Protein AF-A0AAF0RWW5-F1 (afdb_monomer_lite)

Radius of gyration: 20.8 Å; chains: 1; bounding box: 63×45×54 Å

pLDDT: mean 96.85, std 4.83, range [61.62, 98.94]

Secondary structure (DSSP, 8-state):
-BS-EESS-EE-S-TTSGGGTS-B---EEES-EEEEEEE-TTBSEEEEEEEEEEEEE--SSEEEEEEEETPPPPBGGGTEEEESSEEEEEPPPEEEE-TTS-EEEEEEPEEEEE-S---SS--EEEEEGGGEEEE-TT--HHHHHHHHHTT-EEEEPSSEEEESS-EEE-STT-EEEESS--EEEESSS--SEEE-S-TT-EEEEEEEE--SSPEEEEEEES-TT-----TTS--EEEEEEEEESTTS---EEEEEEE-STT-EEEEEEEEE-SSSSS---TTTS-EEEEEEE-SSS-EEEEEEEE--SS-SEEE-STTEEEEEEEEE--TT---TTTSEETTEEB--SEEE-TT--EEEEEEEEEEE---S-TT-EES-SEE----TEEEEEEEEEEEGGG-SEE--SBTTBS-PPPTT-SS--EEEEEEE-

Sequence (433 aa):
MRRVHIKGNLTMGPSNQDGGQGYSSGGYIADSKVDGTVTSGSQQQWYTRNSTLGSWQGGNWNMTFSGVQGAPANDFSKSYTTLATTPTTREKPYLYIDSSNKYHVFVPSLKQNSSGVTWPNTGGTDLPMRNFYVAHPGDSAATINSALAQGLNLFFTPGTYQLSAALNVTRPDTVVTGIGFPTLVPTAGNAVLTSSDVAGVNVSNLVVDAGSQNSAQLLRLGTSGSHVDHAADPQSIQDVFFRVGSSIQGRATTTLQVNADDTLVDHIWAWRADHGGAATGWTVNTGATGVEVNGNDVLATGLFVEHYQKYEVQWNGNNGKTIFFQNEMPYDVPDNASWQSPTGAGYAAYKVASTVTTHEIWGGGVYCFFNTNKSVHADRAFEVPQTAGVKAHGLVTVSLGDTGTISSVINGVGGAVPTPAGNTAPNRLASYN

Foldseek 3Di:
DEQEEAAAEAEQFDCPPPNRAPDAAYDEYELYEHCEEYEDHNHQEYEYEQAEYVEYHAYHAAYEYAQYHRYDPDDCVRNYFYHNFDAKDWGAWDWDADPVRFIWIWTFFIDGRHHHHCDPPTDTDIGTCVLEDEDEAPDELVNQLVSLVVRHAYEYEADEHEYQEANENEDAQHEHYYPNAHEYEYANLYANYEYAQHFNAEHESYEYEAYPREHQENYEYYDAPDADDHLNGHYEYYHYEYEQDAVHLGHYAEYYEYQYALYEYEDYAQDYDPDHPGDHACPRRAYAEYYEYNYANYEAGRAHFEAHLAANYEAEYEQYEYRDYEYEYHLHDQAQVSAADPVGRHHANEEYDQPYQAYEYTGYEYEYANPNDQAGEAQENEEYHPHPRHKYAKFKYKYAQLRYKYQEHYPNHQGIHDPPPVGMDIGIDGMDD

Structure (mmCIF, N/CA/C/O backbone):
data_AF-A0AAF0RWW5-F1
#
_entry.id   AF-A0AAF0RWW5-F1
#
loop_
_atom_site.group_PDB
_atom_site.id
_atom_site.type_symbol
_atom_site.label_atom_id
_atom_site.label_alt_id
_atom_site.label_comp_id
_atom_site.label_asym_id
_atom_site.label_entity_id
_atom_site.label_seq_id
_atom_site.pdbx_PDB_ins_code
_atom_site.Cartn_x
_atom_site.Cartn_y
_atom_site.Cartn_z
_atom_site.occupancy
_atom_site.B_iso_or_equiv
_atom_site.auth_seq_id
_atom_site.auth_comp_id
_atom_site.auth_asym_id
_atom_site.auth_atom_id
_atom_site.pdbx_PDB_model_num
ATOM 1 N N . MET A 1 1 ? -10.674 3.974 -6.478 1.00 97.12 1 MET A N 1
ATOM 2 C CA . MET A 1 1 ? -12.151 3.891 -6.560 1.00 97.12 1 MET A CA 1
ATOM 3 C C . MET A 1 1 ? -12.608 2.555 -5.994 1.00 97.12 1 MET A C 1
ATOM 5 O O . MET A 1 1 ? -12.016 1.540 -6.338 1.00 97.12 1 MET A O 1
ATOM 9 N N . ARG A 1 2 ? -13.631 2.541 -5.133 1.00 98.50 2 ARG A N 1
ATOM 10 C CA . ARG A 1 2 ? -14.177 1.310 -4.542 1.00 98.50 2 ARG A CA 1
ATOM 11 C C . ARG A 1 2 ? -15.696 1.304 -4.602 1.00 98.50 2 ARG A C 1
ATOM 13 O O . ARG A 1 2 ? -16.294 2.341 -4.331 1.00 98.50 2 ARG A O 1
ATOM 20 N N . ARG A 1 3 ? -16.297 0.142 -4.875 1.00 98.06 3 ARG A N 1
ATOM 21 C CA . ARG A 1 3 ? -17.740 -0.096 -4.703 1.00 98.06 3 ARG A CA 1
ATOM 22 C C . ARG A 1 3 ? -18.647 0.855 -5.490 1.00 98.06 3 ARG A C 1
ATOM 24 O O . ARG A 1 3 ? -19.651 1.345 -4.981 1.00 98.06 3 ARG A O 1
ATOM 31 N N . VAL A 1 4 ? -18.286 1.114 -6.747 1.00 98.38 4 VAL A N 1
ATOM 32 C CA . VAL A 1 4 ? -19.042 1.996 -7.652 1.00 98.38 4 VAL A CA 1
ATOM 33 C C . VAL A 1 4 ? -19.699 1.186 -8.768 1.00 98.38 4 VAL A C 1
ATOM 35 O O . VAL A 1 4 ? -19.073 0.291 -9.337 1.00 98.38 4 VAL A O 1
ATOM 38 N N . HIS A 1 5 ? -20.944 1.532 -9.116 1.00 98.62 5 HIS A N 1
ATOM 39 C CA . HIS A 1 5 ? -21.590 1.097 -10.358 1.00 98.62 5 HIS A CA 1
ATOM 40 C C . HIS A 1 5 ? -21.586 2.234 -11.381 1.00 98.62 5 HIS A C 1
ATOM 42 O O . HIS A 1 5 ? -22.334 3.201 -11.247 1.00 98.62 5 HIS A O 1
ATOM 48 N N . ILE A 1 6 ? -20.770 2.105 -12.423 1.00 98.69 6 ILE A N 1
ATOM 49 C CA . ILE A 1 6 ? -20.759 3.013 -13.568 1.00 98.69 6 ILE A CA 1
ATOM 50 C C . ILE A 1 6 ? -21.628 2.411 -14.672 1.00 98.69 6 ILE A C 1
ATOM 52 O O . ILE A 1 6 ? -21.255 1.428 -15.314 1.00 98.69 6 ILE A O 1
ATOM 56 N N . LYS A 1 7 ? -22.790 3.027 -14.904 1.00 98.50 7 LYS A N 1
ATOM 57 C CA . LYS A 1 7 ? -23.724 2.671 -15.984 1.00 98.50 7 LYS A CA 1
ATOM 58 C C . LYS A 1 7 ? -23.289 3.287 -17.317 1.00 98.50 7 LYS A C 1
ATOM 60 O O . LYS A 1 7 ? -23.968 4.154 -17.861 1.00 98.50 7 LYS A O 1
ATOM 65 N N . GLY A 1 8 ? -22.114 2.894 -17.798 1.00 98.38 8 GLY A N 1
ATOM 66 C CA . GLY A 1 8 ? -21.498 3.437 -19.007 1.00 98.38 8 GLY A CA 1
ATOM 67 C C . GLY A 1 8 ? -20.005 3.134 -19.085 1.00 98.38 8 GLY A C 1
ATOM 68 O O . GLY A 1 8 ? -19.526 2.191 -18.455 1.00 98.38 8 GLY A O 1
ATOM 69 N N . ASN A 1 9 ? -19.281 3.946 -19.855 1.00 98.06 9 ASN A N 1
ATOM 70 C CA . ASN A 1 9 ? -17.825 3.867 -19.980 1.00 98.06 9 ASN A CA 1
ATOM 71 C C . ASN A 1 9 ? -17.123 4.641 -18.853 1.00 98.06 9 ASN A C 1
ATOM 73 O O . ASN A 1 9 ? -17.684 5.588 -18.299 1.00 98.06 9 ASN A O 1
ATOM 77 N N . LEU A 1 10 ? -15.874 4.274 -18.565 1.00 97.06 10 LEU A N 1
ATOM 78 C CA . LEU A 1 10 ? -14.983 4.986 -17.648 1.00 97.06 10 LEU A CA 1
ATOM 79 C C . LEU A 1 10 ? -13.687 5.352 -18.378 1.00 97.06 10 LEU A C 1
ATOM 81 O O . LEU A 1 10 ? -12.942 4.468 -18.787 1.00 97.06 10 LEU A O 1
ATOM 85 N N . THR A 1 11 ? -13.384 6.643 -18.482 1.00 93.75 11 THR A N 1
ATOM 86 C CA . THR A 1 11 ? -12.084 7.129 -18.969 1.00 93.75 11 THR A CA 1
ATOM 87 C C . THR A 1 11 ? -11.238 7.564 -17.784 1.00 93.75 11 THR A C 1
ATOM 89 O O . THR A 1 11 ? -11.704 8.341 -16.954 1.00 93.75 11 THR A O 1
ATOM 92 N N . MET A 1 12 ? -10.002 7.071 -17.706 1.00 92.81 12 MET A N 1
ATOM 93 C CA . MET A 1 12 ? -9.094 7.350 -16.584 1.00 92.81 12 MET A CA 1
ATOM 94 C C . MET A 1 12 ? -7.991 8.360 -16.923 1.00 92.81 12 MET A C 1
ATOM 96 O O . MET A 1 12 ? -7.309 8.835 -16.018 1.00 92.81 12 MET A O 1
ATOM 100 N N . GLY A 1 13 ? -7.811 8.687 -18.206 1.00 86.38 13 GLY A N 1
ATOM 101 C CA . GLY A 1 13 ? -6.906 9.750 -18.645 1.00 86.38 13 GLY A CA 1
ATOM 102 C C . GLY A 1 13 ? -7.436 11.149 -18.289 1.00 86.38 13 GLY A C 1
ATOM 103 O O . GLY A 1 13 ? -8.653 11.333 -18.170 1.00 86.38 13 GLY A O 1
ATOM 104 N N . PRO A 1 14 ? -6.552 12.146 -18.119 1.00 85.44 14 PRO A N 1
ATOM 105 C CA . PRO A 1 14 ? -6.943 13.498 -17.736 1.00 85.44 14 PRO A CA 1
ATOM 106 C C . PRO A 1 14 ? -7.691 14.189 -18.879 1.00 85.44 14 PRO A C 1
ATOM 108 O O . PRO A 1 14 ? -7.148 14.380 -19.959 1.00 85.44 14 PRO A O 1
ATOM 111 N N . SER A 1 15 ? -8.929 14.629 -18.646 1.00 81.25 15 SER A N 1
ATOM 112 C CA . SER A 1 15 ? -9.750 15.278 -19.683 1.00 81.25 15 SER A CA 1
ATOM 113 C C . SER A 1 15 ? -9.327 16.714 -20.019 1.00 81.25 15 SER A C 1
ATOM 115 O O . SER A 1 15 ? -9.845 17.300 -20.964 1.00 81.25 15 SER A O 1
ATOM 117 N N . ASN A 1 16 ? -8.444 17.313 -19.219 1.00 74.88 16 ASN A N 1
ATOM 118 C CA . ASN A 1 16 ? -8.105 18.737 -19.251 1.00 74.88 16 ASN A CA 1
ATOM 119 C C . ASN A 1 16 ? -6.683 19.037 -19.755 1.00 74.88 16 ASN A C 1
ATOM 121 O O . ASN A 1 16 ? -6.292 20.201 -19.766 1.00 74.88 16 ASN A O 1
ATOM 125 N N . GLN A 1 17 ? -5.912 18.022 -20.148 1.00 71.88 17 GLN A N 1
ATOM 126 C CA . GLN A 1 17 ? -4.533 18.173 -20.620 1.00 71.88 17 GLN A CA 1
ATOM 127 C C . GLN A 1 17 ? -4.303 17.334 -21.877 1.00 71.88 17 GLN A C 1
ATOM 129 O O . GLN A 1 17 ? -4.802 16.211 -21.974 1.00 71.88 17 GLN A O 1
ATOM 134 N N . ASP A 1 18 ? -3.580 17.903 -22.845 1.00 76.38 18 ASP A N 1
ATOM 135 C CA . ASP A 1 18 ? -3.152 17.258 -24.096 1.00 76.38 18 ASP A CA 1
ATOM 136 C C . ASP A 1 18 ? -4.255 16.450 -24.803 1.00 76.38 18 ASP A C 1
ATOM 138 O O . ASP A 1 18 ? -4.048 15.327 -25.256 1.00 76.38 18 ASP A O 1
ATOM 142 N N . GLY A 1 19 ? -5.477 16.993 -24.845 1.00 74.38 19 GLY A N 1
ATOM 143 C CA . GLY A 1 19 ? -6.621 16.338 -25.487 1.00 74.38 19 GLY A CA 1
ATOM 144 C C . GLY A 1 19 ? -7.011 14.983 -24.877 1.00 74.38 19 GLY A C 1
ATOM 145 O O . GLY A 1 19 ? -7.546 14.138 -25.591 1.00 74.38 19 GLY A O 1
ATOM 146 N N . GLY A 1 20 ? -6.737 14.750 -23.589 1.00 72.31 20 GLY A N 1
ATOM 147 C CA . GLY A 1 20 ? -6.976 13.457 -22.938 1.00 72.31 20 GLY A CA 1
ATOM 148 C C . GLY A 1 20 ? -5.709 12.668 -22.596 1.00 72.31 20 GLY A C 1
ATOM 149 O O . GLY A 1 20 ? -5.826 11.553 -22.086 1.00 72.31 20 GLY A O 1
ATOM 150 N N . GLN A 1 21 ? -4.526 13.197 -22.933 1.00 79.31 21 GLN A N 1
ATOM 151 C CA . GLN A 1 21 ? -3.259 12.452 -22.951 1.00 79.31 21 GLN A CA 1
ATOM 152 C C . GLN A 1 21 ? -2.163 13.032 -22.045 1.00 79.31 21 GLN A C 1
ATOM 154 O O . GLN A 1 21 ? -1.026 12.569 -22.107 1.00 79.31 21 GLN A O 1
ATOM 159 N N . GLY A 1 22 ? -2.487 14.008 -21.189 1.00 89.00 22 GLY A N 1
ATOM 160 C CA . GLY A 1 22 ? -1.527 14.542 -20.215 1.00 89.00 22 GLY A CA 1
ATOM 161 C C . GLY A 1 22 ? -1.003 13.464 -19.258 1.00 89.00 22 GLY A C 1
ATOM 162 O O . GLY A 1 22 ? -1.606 12.395 -19.125 1.00 89.00 22 GLY A O 1
ATOM 163 N N . TYR A 1 23 ? 0.114 13.721 -18.577 1.00 91.50 23 TYR A N 1
ATOM 164 C CA . TYR A 1 23 ? 0.711 12.738 -17.669 1.00 91.50 23 TYR A CA 1
ATOM 165 C C . TYR A 1 23 ? -0.257 12.320 -16.560 1.00 91.50 23 TYR A C 1
ATOM 167 O O . TYR A 1 23 ? -0.890 13.149 -15.906 1.00 91.50 23 TYR A O 1
ATOM 175 N N . SER A 1 24 ? -0.371 11.010 -16.349 1.00 94.50 24 SER A N 1
ATOM 176 C CA . SER A 1 24 ? -1.196 10.446 -15.289 1.00 94.50 24 SER A CA 1
ATOM 177 C C . SER A 1 24 ? -0.582 9.149 -14.755 1.00 94.50 24 SER A C 1
ATOM 179 O O . SER A 1 24 ? -0.115 8.308 -15.522 1.00 94.50 24 SER A O 1
ATOM 181 N N . SER A 1 25 ? -0.531 9.033 -13.426 1.00 96.56 25 SER A N 1
ATOM 182 C CA . SER A 1 25 ? 0.186 7.979 -12.691 1.00 96.56 25 SER A CA 1
ATOM 183 C C . SER A 1 25 ? -0.717 7.367 -11.613 1.00 96.56 25 SER A C 1
ATOM 185 O O . SER A 1 25 ? -0.440 7.366 -10.420 1.00 96.56 25 SER A O 1
ATOM 187 N N . GLY A 1 26 ? -1.896 6.925 -12.034 1.00 94.31 26 GLY A N 1
ATOM 188 C CA . GLY A 1 26 ? -2.807 6.141 -11.216 1.00 94.31 26 GLY A CA 1
ATOM 189 C C . GLY A 1 26 ? -2.344 4.687 -11.105 1.00 94.31 26 GLY A C 1
ATOM 190 O O . GLY A 1 26 ? -1.239 4.324 -11.473 1.00 94.31 26 GLY A O 1
ATOM 191 N N . GLY A 1 27 ? -3.160 3.789 -10.583 1.00 96.62 27 GLY A N 1
ATOM 192 C CA . GLY A 1 27 ? -4.421 4.036 -9.906 1.00 96.62 27 GLY A CA 1
ATOM 193 C C . GLY A 1 27 ? -5.021 2.718 -9.447 1.00 96.62 27 GLY A C 1
ATOM 194 O O . GLY A 1 27 ? -4.471 1.647 -9.702 1.00 96.62 27 GLY A O 1
ATOM 195 N N . TYR A 1 28 ? -6.145 2.796 -8.745 1.00 98.81 28 TYR A N 1
ATOM 196 C CA . TYR A 1 28 ? -6.711 1.648 -8.052 1.00 98.81 28 TYR A CA 1
ATOM 197 C C . TYR A 1 28 ? -8.226 1.565 -8.252 1.00 98.81 28 TYR A C 1
ATOM 199 O O . TYR A 1 28 ? -8.950 2.538 -7.999 1.00 98.81 28 TYR A O 1
ATOM 207 N N . ILE A 1 29 ? -8.727 0.397 -8.660 1.00 98.88 29 ILE A N 1
ATOM 208 C CA . ILE A 1 29 ? -10.157 0.054 -8.695 1.00 98.88 29 ILE A CA 1
ATOM 209 C C . ILE A 1 29 ? -10.382 -1.256 -7.935 1.00 98.88 29 ILE A C 1
ATOM 211 O O . ILE A 1 29 ? -9.713 -2.251 -8.199 1.00 98.88 29 ILE A O 1
ATOM 215 N N . ALA A 1 30 ? -11.369 -1.280 -7.041 1.00 98.88 30 ALA A N 1
ATOM 216 C CA . ALA A 1 30 ? -11.816 -2.512 -6.398 1.00 98.88 30 ALA A CA 1
ATOM 217 C C . ALA A 1 30 ? -13.331 -2.588 -6.244 1.00 98.88 30 ALA A C 1
ATOM 219 O O . ALA A 1 30 ? -14.009 -1.558 -6.161 1.00 98.88 30 ALA A O 1
ATOM 220 N N . ASP A 1 31 ? -13.857 -3.812 -6.173 1.00 98.75 31 ASP A N 1
ATOM 221 C CA . ASP A 1 31 ? -15.263 -4.094 -5.864 1.00 98.75 31 ASP A CA 1
ATOM 222 C C . ASP A 1 31 ? -16.232 -3.285 -6.737 1.00 98.75 31 ASP A C 1
ATOM 224 O O . ASP A 1 31 ? -17.258 -2.825 -6.260 1.00 98.75 31 ASP A O 1
ATOM 228 N N . SER A 1 32 ? -15.891 -2.997 -7.994 1.00 98.88 32 SER A N 1
ATOM 229 C CA . SER A 1 32 ? -16.642 -2.046 -8.823 1.00 98.88 32 SER A CA 1
ATOM 230 C C . SER A 1 32 ? -17.185 -2.697 -10.084 1.00 98.88 32 SER A C 1
ATOM 232 O O . SER A 1 32 ? -16.613 -3.646 -10.618 1.00 98.88 32 SER A O 1
ATOM 234 N N . LYS A 1 33 ? -18.300 -2.161 -10.579 1.00 98.81 33 LYS A N 1
ATOM 235 C CA . LYS A 1 33 ? -18.901 -2.571 -11.843 1.00 98.81 33 LYS A CA 1
ATOM 236 C C . LYS A 1 33 ? -18.890 -1.409 -12.820 1.00 98.81 33 LYS A C 1
ATOM 238 O O . LYS A 1 33 ? -19.439 -0.352 -12.518 1.00 98.81 33 LYS A O 1
ATOM 243 N N . VAL A 1 34 ? -18.323 -1.625 -13.996 1.00 98.88 34 VAL A N 1
ATOM 244 C CA . VAL A 1 34 ? -18.408 -0.707 -15.133 1.00 98.88 34 VAL A CA 1
ATOM 245 C C . VAL A 1 34 ? -19.116 -1.456 -16.250 1.00 98.88 34 VAL A C 1
ATOM 247 O O . VAL A 1 34 ? -18.594 -2.452 -16.740 1.00 98.88 34 VAL A O 1
ATOM 250 N N . ASP A 1 35 ? -20.323 -1.020 -16.617 1.00 98.75 35 ASP A N 1
ATOM 251 C CA . ASP A 1 35 ? -21.136 -1.722 -17.621 1.00 98.75 35 ASP A CA 1
ATOM 252 C C . ASP A 1 35 ? -20.497 -1.659 -19.023 1.00 98.75 35 ASP A C 1
ATOM 254 O O . ASP A 1 35 ? -20.668 -2.578 -19.821 1.00 98.75 35 ASP A O 1
ATOM 258 N N . GLY A 1 36 ? -19.766 -0.580 -19.319 1.00 98.56 36 GLY A N 1
ATOM 259 C CA . GLY A 1 36 ? -19.082 -0.354 -20.589 1.00 98.56 36 GLY A CA 1
ATOM 260 C C . GLY A 1 36 ? -17.571 -0.593 -20.539 1.00 98.56 36 GLY A C 1
ATOM 261 O O . GLY A 1 36 ? -17.054 -1.396 -19.761 1.00 98.56 36 GLY A O 1
ATOM 262 N N . THR A 1 37 ? -16.854 0.118 -21.406 1.00 98.50 37 THR A N 1
ATOM 263 C CA . THR A 1 37 ? -15.394 0.041 -21.526 1.00 98.50 37 THR A CA 1
ATOM 264 C C . THR A 1 37 ? -14.711 0.923 -20.487 1.00 98.50 37 THR A C 1
ATOM 266 O O . THR A 1 37 ? -15.062 2.095 -20.329 1.00 98.50 37 THR A O 1
ATOM 269 N N . VAL A 1 38 ? -13.696 0.377 -19.818 1.00 98.25 38 VAL A N 1
ATOM 270 C CA . VAL A 1 38 ? -12.698 1.164 -19.088 1.00 98.25 38 VAL A CA 1
ATOM 271 C C . VAL A 1 38 ? -11.535 1.473 -20.026 1.00 98.25 38 VAL A C 1
ATOM 273 O O . VAL A 1 38 ? -10.888 0.556 -20.528 1.00 98.25 38 VAL A O 1
ATOM 276 N N . THR A 1 39 ? -11.255 2.753 -20.251 1.00 96.12 39 THR A N 1
ATOM 277 C CA . THR A 1 39 ? -10.138 3.220 -21.078 1.00 96.12 39 THR A CA 1
ATOM 278 C C . THR A 1 39 ? -9.061 3.830 -20.189 1.00 96.12 39 THR A C 1
ATOM 280 O O . THR A 1 39 ? -9.303 4.830 -19.506 1.00 96.12 39 THR A O 1
ATOM 283 N N . SER A 1 40 ? -7.852 3.259 -20.223 1.00 94.44 40 SER A N 1
ATOM 284 C CA . SER A 1 40 ? -6.728 3.738 -19.408 1.00 94.44 40 SER A CA 1
ATOM 285 C C . SER A 1 40 ? -6.278 5.149 -19.779 1.00 94.44 40 SER A C 1
ATOM 287 O O . SER A 1 40 ? -5.779 5.870 -18.925 1.00 94.44 40 SER A O 1
ATOM 289 N N . GLY A 1 41 ? -6.450 5.560 -21.038 1.00 92.56 41 GLY A N 1
ATOM 290 C CA . GLY A 1 41 ? -5.850 6.797 -21.541 1.00 92.56 41 GLY A CA 1
ATOM 291 C C . GLY A 1 41 ? -4.327 6.760 -21.384 1.00 92.56 41 GLY A C 1
ATOM 292 O O . GLY A 1 41 ? -3.719 5.702 -21.562 1.00 92.56 41 GLY A O 1
ATOM 293 N N . SER A 1 42 ? -3.741 7.890 -20.998 1.00 93.38 42 SER A N 1
ATOM 294 C CA . SER A 1 42 ? -2.301 8.068 -20.769 1.00 93.38 42 SER A CA 1
ATOM 295 C C . SER A 1 42 ? -1.775 7.499 -19.445 1.00 93.38 42 SER A C 1
ATOM 297 O O . SER A 1 42 ? -0.597 7.691 -19.140 1.00 93.38 42 SER A O 1
ATOM 299 N N . GLN A 1 43 ? -2.611 6.810 -18.658 1.00 95.81 43 GLN A N 1
ATOM 300 C CA . GLN A 1 43 ? -2.204 6.249 -17.369 1.00 95.81 43 GLN A CA 1
ATOM 301 C C . GLN A 1 43 ? -0.980 5.341 -17.532 1.00 95.81 43 GLN A C 1
ATOM 303 O O . GLN A 1 43 ? -0.999 4.390 -18.318 1.00 95.81 43 GLN A O 1
ATOM 308 N N . GLN A 1 44 ? 0.083 5.639 -16.785 1.00 97.00 44 GLN A N 1
ATOM 309 C CA . GLN A 1 44 ? 1.336 4.882 -16.798 1.00 97.00 44 GLN A CA 1
ATOM 310 C C . GLN A 1 44 ? 1.121 3.430 -16.343 1.00 97.00 44 GLN A C 1
ATOM 312 O O . GLN A 1 44 ? 1.550 2.479 -17.003 1.00 97.00 44 GLN A O 1
ATOM 317 N N . GLN A 1 45 ? 0.380 3.255 -15.253 1.00 98.38 45 GLN A N 1
ATOM 318 C CA . GLN A 1 45 ? 0.050 1.964 -14.669 1.00 98.38 45 GLN A CA 1
ATOM 319 C C . GLN A 1 45 ? -1.355 1.984 -14.065 1.00 98.38 45 GLN A C 1
ATOM 321 O O . GLN A 1 45 ? -1.975 3.040 -13.937 1.00 98.38 45 GLN A O 1
ATOM 326 N N . TRP A 1 46 ? -1.882 0.809 -13.724 1.00 98.69 46 TRP A N 1
ATOM 327 C CA . TRP A 1 46 ? -3.144 0.692 -12.999 1.00 98.69 46 TRP A CA 1
ATOM 328 C C . TRP A 1 46 ? -3.313 -0.682 -12.354 1.00 98.69 46 TRP A C 1
ATOM 330 O O . TRP A 1 46 ? -2.928 -1.696 -12.940 1.00 98.69 46 TRP A O 1
ATOM 340 N N . TYR A 1 47 ? -3.972 -0.725 -11.196 1.00 98.88 47 TYR A N 1
ATOM 341 C CA . TYR A 1 47 ? -4.430 -1.956 -10.563 1.00 98.88 47 TYR A CA 1
ATOM 342 C C . TYR A 1 47 ? -5.953 -2.012 -10.477 1.00 98.88 47 TYR A C 1
ATOM 344 O O . TYR A 1 47 ? -6.602 -1.095 -9.967 1.00 98.88 47 TYR A O 1
ATOM 352 N N . THR A 1 48 ? -6.535 -3.112 -10.950 1.00 98.94 48 THR A N 1
ATOM 353 C CA . THR A 1 48 ? -7.958 -3.407 -10.763 1.00 98.94 48 THR A CA 1
ATOM 354 C C . THR A 1 48 ? -8.115 -4.774 -10.116 1.00 98.94 48 THR A C 1
ATOM 356 O O . THR A 1 48 ? -7.590 -5.758 -10.632 1.00 98.94 48 THR A O 1
ATOM 359 N N . ARG A 1 49 ? -8.889 -4.867 -9.032 1.00 98.88 49 ARG A N 1
ATOM 360 C CA . ARG A 1 49 ? -9.231 -6.155 -8.417 1.00 98.88 49 ARG A CA 1
ATOM 361 C C . ARG A 1 49 ? -10.724 -6.355 -8.208 1.00 98.88 49 ARG A C 1
ATOM 363 O O . ARG A 1 49 ? -11.461 -5.378 -8.084 1.00 98.88 49 ARG A O 1
ATOM 370 N N . ASN A 1 50 ? -11.173 -7.608 -8.147 1.00 98.81 50 ASN A N 1
ATOM 371 C CA . ASN A 1 50 ? -12.541 -8.000 -7.757 1.00 98.81 50 ASN A CA 1
ATOM 372 C C . ASN A 1 50 ? -13.632 -7.110 -8.360 1.00 98.81 50 ASN A C 1
ATOM 374 O O . ASN A 1 50 ? -14.431 -6.501 -7.656 1.00 98.81 50 ASN A O 1
ATOM 378 N N . SER A 1 51 ? -13.601 -6.941 -9.674 1.00 98.88 51 SER A N 1
ATOM 379 C CA . SER A 1 51 ? -14.462 -5.991 -10.376 1.00 98.88 51 SER A CA 1
ATOM 380 C C . SER A 1 51 ? -15.063 -6.646 -11.610 1.00 98.88 51 SER A C 1
ATOM 382 O O . SER A 1 51 ? -14.566 -7.665 -12.087 1.00 98.88 51 SER A O 1
ATOM 384 N N . THR A 1 52 ? -16.136 -6.063 -12.128 1.00 98.81 52 THR A N 1
ATOM 385 C CA . THR A 1 52 ? -16.768 -6.499 -13.376 1.00 98.81 52 THR A CA 1
ATOM 386 C C . THR A 1 52 ? -16.730 -5.346 -14.362 1.00 98.81 52 THR A C 1
ATOM 388 O O . THR A 1 52 ? -17.349 -4.310 -14.128 1.00 98.81 52 THR A O 1
ATOM 391 N N . LEU A 1 53 ? -15.998 -5.516 -15.455 1.00 98.81 53 LEU A N 1
ATOM 392 C CA . LEU A 1 53 ? -15.858 -4.530 -16.518 1.00 98.81 53 LEU A CA 1
ATOM 393 C C . LEU A 1 53 ? -16.532 -5.071 -17.781 1.00 98.81 53 LEU A C 1
ATOM 395 O O . LEU A 1 53 ? -16.413 -6.259 -18.073 1.00 98.81 53 LEU A O 1
ATOM 399 N N . GLY A 1 54 ? -17.206 -4.219 -18.554 1.00 98.69 54 GLY A N 1
ATOM 400 C CA . GLY A 1 54 ? -17.674 -4.600 -19.887 1.00 98.69 54 GLY A CA 1
ATOM 401 C C . GLY A 1 54 ? -16.497 -4.947 -20.802 1.00 98.69 54 GLY A C 1
ATOM 402 O O . GLY A 1 54 ? -16.500 -5.983 -21.462 1.00 98.69 54 GLY A O 1
ATOM 403 N N . SER A 1 55 ? -15.460 -4.105 -20.802 1.00 98.44 55 SER A N 1
ATOM 404 C CA . SER A 1 55 ? -14.140 -4.418 -21.364 1.00 98.44 55 SER A CA 1
ATOM 405 C C . SER A 1 55 ? -13.065 -3.459 -20.842 1.00 98.44 55 SER A C 1
ATOM 407 O O . SER A 1 55 ? -13.375 -2.450 -20.203 1.00 98.44 55 SER A O 1
ATOM 409 N N . TRP A 1 56 ? -11.802 -3.753 -21.148 1.00 98.31 56 TRP A N 1
ATOM 410 C CA . TRP A 1 56 ? -10.668 -2.864 -20.910 1.00 98.31 56 TRP A CA 1
ATOM 411 C C . TRP A 1 56 ? -10.001 -2.458 -22.226 1.00 98.31 56 TRP A C 1
ATOM 413 O O . TRP A 1 56 ? -9.809 -3.291 -23.112 1.00 98.31 56 TRP A O 1
ATOM 423 N N . GLN A 1 57 ? -9.586 -1.196 -22.327 1.00 96.62 57 GLN A N 1
ATOM 424 C CA . GLN A 1 57 ? -8.847 -0.663 -23.463 1.00 96.62 57 GLN A CA 1
ATOM 425 C C . GLN A 1 57 ? -7.647 0.176 -23.009 1.00 96.62 57 GLN A C 1
ATOM 427 O O . GLN A 1 57 ? -7.764 1.046 -22.146 1.00 96.62 57 GLN A O 1
ATOM 432 N N . GLY A 1 58 ? -6.513 -0.021 -23.685 1.00 94.44 58 GLY A N 1
ATOM 433 C CA . GLY A 1 58 ? -5.290 0.747 -23.467 1.00 94.44 58 GLY A CA 1
ATOM 434 C C . GLY A 1 58 ? -4.357 0.102 -22.446 1.00 94.44 58 GLY A C 1
ATOM 435 O O . GLY A 1 58 ? -4.683 -0.902 -21.812 1.00 94.44 58 GLY A O 1
ATOM 436 N N . GLY A 1 59 ? -3.156 0.645 -22.340 1.00 94.19 59 GLY A N 1
ATOM 437 C CA . GLY A 1 59 ? -2.103 0.131 -21.480 1.00 94.19 59 GLY A CA 1
ATOM 438 C C . GLY A 1 59 ? -0.794 0.818 -21.821 1.00 94.19 59 GLY A C 1
ATOM 439 O O . GLY A 1 59 ? -0.465 0.940 -22.998 1.00 94.19 59 GLY A O 1
ATOM 440 N N . ASN A 1 60 ? -0.074 1.279 -20.801 1.00 94.50 60 ASN A N 1
ATOM 441 C CA . ASN A 1 60 ? 1.241 1.880 -20.977 1.00 94.50 60 ASN A CA 1
ATOM 442 C C . ASN A 1 60 ? 2.317 0.948 -20.408 1.00 94.50 60 ASN A C 1
ATOM 444 O O . ASN A 1 60 ? 2.761 0.033 -21.102 1.00 94.50 60 ASN A O 1
ATOM 448 N N . TRP A 1 61 ? 2.698 1.081 -19.141 1.00 96.19 61 TRP A N 1
ATOM 449 C CA . TRP A 1 61 ? 3.812 0.323 -18.566 1.00 96.19 61 TRP A CA 1
ATOM 450 C C . TRP A 1 61 ? 3.368 -0.919 -17.801 1.00 96.19 61 TRP A C 1
ATOM 452 O O . TRP A 1 61 ? 3.924 -1.990 -18.045 1.00 96.19 61 TRP A O 1
ATOM 462 N N . ASN A 1 62 ? 2.360 -0.805 -16.933 1.00 97.88 62 ASN A N 1
ATOM 463 C CA . ASN A 1 62 ? 1.966 -1.891 -16.030 1.00 97.88 62 ASN A CA 1
ATOM 464 C C . ASN A 1 62 ? 0.463 -1.856 -15.696 1.00 97.88 62 ASN A C 1
ATOM 466 O O . ASN A 1 62 ? 0.026 -1.114 -14.823 1.00 97.88 62 ASN A O 1
ATOM 470 N N . MET A 1 63 ? -0.344 -2.665 -16.376 1.00 98.62 63 MET A N 1
ATOM 471 C CA . MET A 1 63 ? -1.779 -2.796 -16.113 1.00 98.62 63 MET A CA 1
ATOM 472 C C . MET A 1 63 ? -2.047 -4.171 -15.500 1.00 98.62 63 MET A C 1
ATOM 474 O O . MET A 1 63 ? -1.962 -5.194 -16.181 1.00 98.62 63 MET A O 1
ATOM 478 N N . THR A 1 64 ? -2.346 -4.199 -14.202 1.00 98.88 64 THR A N 1
ATOM 479 C CA . THR A 1 64 ? -2.503 -5.442 -13.438 1.00 98.88 64 THR A CA 1
ATOM 480 C C . THR A 1 64 ? -3.950 -5.672 -13.011 1.00 98.88 64 THR A C 1
ATOM 482 O O . THR A 1 64 ? -4.637 -4.757 -12.550 1.00 98.88 64 THR A O 1
ATOM 485 N N . PHE A 1 65 ? -4.400 -6.920 -13.129 1.00 98.94 65 PHE A N 1
ATOM 486 C CA . PHE A 1 65 ? -5.755 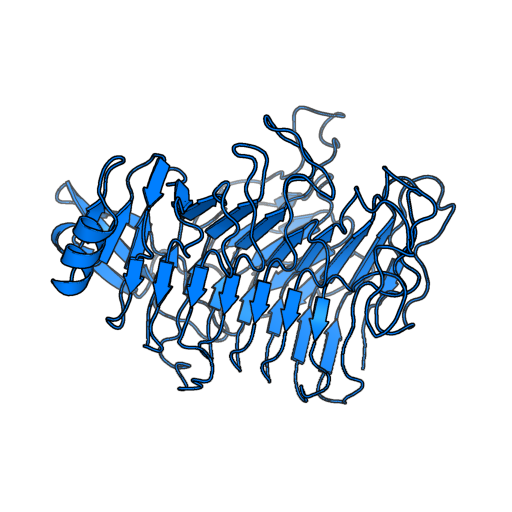-7.361 -12.823 1.00 98.94 65 PHE A CA 1
ATOM 487 C C . PHE A 1 65 ? -5.738 -8.620 -11.956 1.00 98.94 65 PHE A C 1
ATOM 489 O O . PHE A 1 65 ? -4.984 -9.551 -12.232 1.00 98.94 65 PHE A O 1
ATOM 496 N N . SER A 1 66 ? -6.609 -8.693 -10.953 1.00 98.94 66 SER A N 1
ATOM 497 C CA . SER A 1 66 ? -6.826 -9.905 -10.150 1.00 98.94 66 SER A CA 1
ATOM 498 C C . SER A 1 66 ? -8.306 -10.078 -9.811 1.00 98.94 66 SER A C 1
ATOM 500 O O . SER A 1 66 ? -8.970 -9.169 -9.317 1.00 98.94 66 SER A O 1
ATOM 502 N N . GLY A 1 67 ? -8.893 -11.226 -10.151 1.00 98.81 67 GLY A N 1
ATOM 503 C CA . GLY A 1 67 ? -10.323 -11.437 -9.896 1.00 98.81 67 GLY A CA 1
ATOM 504 C C . GLY A 1 67 ? -11.234 -10.477 -10.672 1.00 98.81 67 GLY A C 1
ATOM 505 O O . GLY A 1 67 ? -12.297 -10.094 -10.185 1.00 98.81 67 GLY A O 1
ATOM 506 N N . VAL A 1 68 ? -10.820 -10.030 -11.860 1.00 98.94 68 VAL A N 1
ATOM 507 C CA . VAL A 1 68 ? -11.593 -9.076 -12.667 1.00 98.94 68 VAL A CA 1
ATOM 508 C C . VAL A 1 68 ? -12.310 -9.799 -13.800 1.00 98.94 68 VAL A C 1
ATOM 510 O O . VAL A 1 68 ? -11.688 -10.346 -14.708 1.00 98.94 68 VAL A O 1
ATOM 513 N N . GLN A 1 69 ? -13.638 -9.763 -13.777 1.00 98.75 69 GLN A N 1
ATOM 514 C CA . GLN A 1 69 ? -14.463 -10.229 -14.887 1.00 98.75 69 GLN A CA 1
ATOM 515 C C . GLN A 1 69 ? -14.422 -9.186 -16.008 1.00 98.75 69 GLN A C 1
ATOM 517 O O . GLN A 1 69 ? -14.644 -8.003 -15.754 1.00 98.75 69 GLN A O 1
ATOM 522 N N . GLY A 1 70 ? -14.128 -9.619 -17.235 1.00 98.25 70 GLY A N 1
ATOM 523 C CA . GLY A 1 70 ? -13.954 -8.722 -18.385 1.00 98.25 70 GLY A CA 1
ATOM 524 C C . GLY A 1 70 ? -12.575 -8.055 -18.481 1.00 98.25 70 GLY A C 1
ATOM 525 O O . GLY A 1 70 ? -12.382 -7.186 -19.331 1.00 98.25 70 GLY A O 1
ATOM 526 N N . ALA A 1 71 ? -11.608 -8.459 -17.645 1.00 98.50 71 ALA A N 1
ATOM 527 C CA . ALA A 1 71 ? -10.202 -8.102 -17.839 1.00 98.50 71 ALA A CA 1
ATOM 528 C C . ALA A 1 71 ? -9.631 -8.719 -19.132 1.00 98.50 71 ALA A C 1
ATOM 530 O O . ALA A 1 71 ? -10.106 -9.771 -19.576 1.00 98.50 71 ALA A O 1
ATOM 531 N N . PRO A 1 72 ? -8.605 -8.091 -19.738 1.00 98.12 72 PRO A N 1
ATOM 532 C CA . PRO A 1 72 ? -7.905 -8.684 -20.869 1.00 98.12 72 PRO A CA 1
ATOM 533 C C . PRO A 1 72 ? -7.181 -9.965 -20.432 1.00 98.12 72 PRO A C 1
ATOM 535 O O . PRO A 1 72 ? -6.848 -10.139 -19.263 1.00 98.12 72 PRO A O 1
ATOM 538 N N . ALA A 1 73 ? -6.911 -10.871 -21.372 1.00 97.75 73 ALA A N 1
ATOM 539 C CA . ALA A 1 73 ? -6.073 -12.031 -21.080 1.00 97.75 73 ALA A CA 1
ATOM 540 C C . ALA A 1 73 ? -4.659 -11.591 -20.661 1.00 97.75 73 ALA A C 1
ATOM 542 O O . ALA A 1 73 ? -4.177 -10.536 -21.080 1.00 97.75 73 ALA A O 1
ATOM 543 N N . ASN A 1 74 ? -3.986 -12.419 -19.859 1.00 97.75 74 ASN A N 1
ATOM 544 C CA . ASN A 1 74 ? -2.600 -12.177 -19.475 1.00 97.75 74 ASN A CA 1
ATOM 545 C C . ASN A 1 74 ? -1.705 -12.107 -20.724 1.00 97.75 74 ASN A C 1
ATOM 547 O O . ASN A 1 74 ? -1.578 -13.090 -21.453 1.00 97.75 74 ASN A O 1
ATOM 551 N N . ASP A 1 75 ? -1.104 -10.945 -20.965 1.00 95.81 75 ASP A N 1
ATOM 552 C CA . ASP A 1 75 ? -0.289 -10.654 -22.142 1.00 95.81 75 ASP A CA 1
ATOM 553 C C . ASP A 1 75 ? 0.662 -9.500 -21.807 1.00 95.81 75 ASP A C 1
ATOM 555 O O . ASP A 1 75 ? 0.370 -8.318 -22.024 1.00 95.81 75 ASP A O 1
ATOM 559 N N . PHE A 1 76 ? 1.824 -9.845 -21.252 1.00 92.44 76 PHE A N 1
ATOM 560 C CA . PHE A 1 76 ? 2.782 -8.839 -20.802 1.00 92.44 76 PHE A CA 1
ATOM 561 C C . PHE A 1 76 ? 3.419 -8.053 -21.961 1.00 92.44 76 PHE A C 1
ATOM 563 O O . PHE A 1 76 ? 3.925 -6.953 -21.743 1.00 92.44 76 PHE A O 1
ATOM 570 N N . SER A 1 77 ? 3.325 -8.541 -23.209 1.00 90.56 77 SER A N 1
ATOM 571 C CA . SER A 1 77 ? 3.734 -7.765 -24.392 1.00 90.56 77 SER A CA 1
ATOM 572 C C . SER A 1 77 ? 2.871 -6.512 -24.597 1.00 90.56 77 SER A C 1
ATOM 574 O O . SER A 1 77 ? 3.323 -5.536 -25.191 1.00 90.56 77 SER A O 1
ATOM 576 N N . LYS A 1 78 ? 1.654 -6.518 -24.039 1.00 92.12 78 LYS A N 1
ATOM 577 C CA . LYS A 1 78 ? 0.716 -5.388 -23.983 1.00 92.12 78 LYS A CA 1
ATOM 578 C C . LYS A 1 78 ? 0.633 -4.758 -22.593 1.00 92.12 78 LYS A C 1
ATOM 580 O O . LYS A 1 78 ? -0.311 -4.025 -22.309 1.00 92.12 78 LYS A O 1
ATOM 585 N N . SER A 1 79 ? 1.599 -5.061 -21.723 1.00 94.75 79 SER A N 1
ATOM 586 C CA . SER A 1 79 ? 1.642 -4.596 -20.332 1.00 94.75 79 SER A CA 1
ATOM 587 C C . SER A 1 79 ? 0.526 -5.146 -19.441 1.00 94.75 79 SER A C 1
ATOM 589 O O . SER A 1 79 ? 0.259 -4.555 -18.396 1.00 94.75 79 SER A O 1
ATOM 591 N N . TYR A 1 80 ? -0.127 -6.248 -19.829 1.00 98.38 80 TYR A N 1
ATOM 592 C CA . TYR A 1 80 ? -1.197 -6.864 -19.045 1.00 98.38 80 TYR A CA 1
ATOM 593 C C . TYR A 1 80 ? -0.677 -8.006 -18.179 1.00 98.38 80 TYR A C 1
ATOM 595 O O . TYR A 1 80 ? -0.244 -9.036 -18.699 1.00 98.38 80 TYR A O 1
ATOM 603 N N . THR A 1 81 ? -0.817 -7.847 -16.865 1.00 98.69 81 THR A N 1
ATOM 604 C CA . THR A 1 81 ? -0.627 -8.910 -15.873 1.00 98.69 81 THR A CA 1
ATOM 605 C C . THR A 1 81 ? -1.994 -9.283 -15.313 1.00 98.69 81 THR A C 1
ATOM 607 O O . THR A 1 81 ? -2.606 -8.477 -14.621 1.00 98.69 81 THR A O 1
ATOM 610 N N . THR A 1 82 ? -2.512 -10.472 -15.620 1.00 98.69 82 THR A N 1
ATOM 611 C CA . THR A 1 82 ? -3.890 -10.847 -15.246 1.00 98.69 82 THR A CA 1
ATOM 612 C C . THR A 1 82 ? -3.942 -12.165 -14.492 1.00 98.69 82 THR A C 1
ATOM 614 O O . THR A 1 82 ? -3.545 -13.206 -15.010 1.00 98.69 82 THR A O 1
ATOM 617 N N . LEU A 1 83 ? -4.505 -12.114 -13.287 1.00 98.81 83 LEU A N 1
ATOM 618 C CA . LEU A 1 83 ? -4.785 -13.253 -12.428 1.00 98.81 83 LEU A CA 1
ATOM 619 C C . LEU A 1 83 ? -6.299 -13.500 -12.381 1.00 98.81 83 LEU A C 1
ATOM 621 O O . LEU A 1 83 ? -7.099 -12.573 -12.231 1.00 98.81 83 LEU A O 1
ATOM 625 N N . ALA A 1 84 ? -6.702 -14.768 -12.481 1.00 98.56 84 ALA A N 1
ATOM 626 C CA . ALA A 1 84 ? -8.116 -15.149 -12.520 1.00 98.56 84 ALA A CA 1
ATOM 627 C C . ALA A 1 84 ? -8.876 -14.798 -11.228 1.00 98.56 84 ALA A C 1
ATOM 629 O O . ALA A 1 84 ? -10.071 -14.504 -11.272 1.00 98.56 84 ALA A O 1
ATOM 630 N N . THR A 1 85 ? -8.179 -14.815 -10.092 1.00 98.81 85 THR A N 1
ATOM 631 C CA . THR A 1 85 ? -8.718 -14.537 -8.759 1.00 98.81 85 THR A CA 1
ATOM 632 C C . THR A 1 85 ? -7.779 -13.622 -7.980 1.00 98.81 85 THR A C 1
ATOM 634 O O . THR A 1 85 ? -6.581 -13.551 -8.268 1.00 98.81 85 THR A O 1
ATOM 637 N N . THR A 1 86 ? -8.316 -12.932 -6.977 1.00 98.81 86 THR A N 1
ATOM 638 C CA . THR A 1 86 ? -7.498 -12.353 -5.906 1.00 98.81 86 THR A CA 1
ATOM 639 C C . THR A 1 86 ? -7.398 -13.380 -4.768 1.00 98.81 86 THR A C 1
ATOM 641 O O . THR A 1 86 ? -8.450 -13.858 -4.335 1.00 98.81 86 THR A O 1
ATOM 644 N N . PRO A 1 87 ? -6.194 -13.755 -4.282 1.00 98.44 87 PRO A N 1
ATOM 645 C CA . PRO A 1 87 ? -6.031 -14.888 -3.361 1.00 98.44 87 PRO A CA 1
ATOM 646 C C . PRO A 1 87 ? -6.825 -14.749 -2.062 1.00 98.44 87 PRO A C 1
ATOM 648 O O . PRO A 1 87 ? -7.678 -15.585 -1.788 1.00 98.44 87 PRO A O 1
ATOM 651 N N . THR A 1 88 ? -6.622 -13.650 -1.337 1.00 98.25 88 THR A N 1
ATOM 652 C CA . THR A 1 88 ? -7.342 -13.337 -0.101 1.00 98.25 88 THR A CA 1
ATOM 653 C C . THR A 1 88 ? -7.761 -11.879 -0.147 1.00 98.25 88 THR A C 1
ATOM 655 O O . THR A 1 88 ? -6.956 -11.003 -0.451 1.00 98.25 88 THR A O 1
ATOM 658 N N . THR A 1 89 ? -9.026 -11.589 0.134 1.00 97.00 89 THR A N 1
ATOM 659 C CA . THR A 1 89 ? -9.533 -10.213 0.120 1.00 97.00 89 THR A CA 1
ATOM 660 C C . THR A 1 89 ? -10.571 -9.995 1.190 1.00 97.00 89 THR A C 1
ATOM 662 O O . THR A 1 89 ? -11.466 -10.817 1.364 1.00 97.00 89 THR A O 1
ATOM 665 N N . ARG A 1 90 ? -10.529 -8.823 1.808 1.00 97.81 90 ARG A N 1
ATOM 666 C CA . ARG A 1 90 ? -11.617 -8.271 2.608 1.00 97.81 90 ARG A CA 1
ATOM 667 C C . ARG A 1 90 ? -11.929 -6.899 2.038 1.00 97.81 90 ARG A C 1
ATOM 669 O O . ARG A 1 90 ? -11.012 -6.101 1.868 1.00 97.81 90 ARG A O 1
ATOM 676 N N . GLU A 1 91 ? -13.177 -6.626 1.670 1.00 98.69 91 GLU A N 1
ATOM 677 C CA . GLU A 1 91 ? -13.510 -5.281 1.189 1.00 98.69 91 GLU A CA 1
ATOM 678 C C . GLU A 1 91 ? -13.476 -4.275 2.340 1.00 98.69 91 GLU A C 1
ATOM 680 O O . GLU A 1 91 ? -13.781 -4.610 3.485 1.00 98.69 91 GLU A O 1
ATOM 685 N N . LYS A 1 92 ? -13.078 -3.040 2.027 1.00 98.50 92 LYS A N 1
ATOM 686 C CA . LYS A 1 92 ? -12.909 -1.973 3.016 1.00 98.50 92 LYS A CA 1
ATOM 687 C C . LYS A 1 92 ? -14.220 -1.696 3.763 1.00 98.50 92 LYS A C 1
ATOM 689 O O . LYS A 1 92 ? -15.254 -1.572 3.097 1.00 98.50 92 LYS A O 1
ATOM 694 N N . PRO A 1 93 ? -14.197 -1.490 5.094 1.00 98.50 93 PRO A N 1
ATOM 695 C CA . PRO A 1 93 ? -15.362 -1.008 5.819 1.00 98.50 93 PRO A CA 1
ATOM 696 C C . PRO A 1 93 ? -15.904 0.306 5.251 1.00 98.50 93 PRO A C 1
ATOM 698 O O . PRO A 1 93 ? -15.159 1.152 4.730 1.00 98.50 93 PRO A O 1
ATOM 701 N N . TYR A 1 94 ? -17.217 0.491 5.351 1.00 98.25 94 TYR A N 1
ATOM 702 C CA . TYR A 1 94 ? -17.876 1.697 4.859 1.00 98.25 94 TYR A CA 1
ATOM 703 C C . TYR A 1 94 ? -19.026 2.143 5.757 1.00 98.25 94 TYR A C 1
ATOM 705 O O . TYR A 1 94 ? -19.784 1.332 6.290 1.00 98.25 94 TYR A O 1
ATOM 713 N N . LEU A 1 95 ? -19.149 3.464 5.898 1.00 98.25 95 LEU A N 1
ATOM 714 C CA . LEU A 1 95 ? -20.284 4.112 6.540 1.00 98.25 95 LEU A CA 1
ATOM 715 C C . LEU A 1 95 ? -21.520 3.973 5.644 1.00 98.25 95 LEU A C 1
ATOM 717 O O . LEU A 1 95 ? -21.438 4.210 4.437 1.00 98.25 95 LEU A O 1
ATOM 721 N N . TYR A 1 96 ? -22.666 3.654 6.231 1.00 97.50 96 TYR A N 1
ATOM 722 C CA . TYR A 1 96 ? -23.961 3.770 5.571 1.00 97.50 96 TYR A CA 1
ATOM 723 C C . TYR A 1 96 ? -25.038 4.220 6.562 1.00 97.50 96 TYR A C 1
ATOM 725 O O . TYR A 1 96 ? -24.827 4.237 7.778 1.00 97.50 96 TYR A O 1
ATOM 733 N N . ILE A 1 97 ? -26.178 4.636 6.014 1.00 97.94 97 ILE A N 1
ATOM 734 C CA . ILE A 1 97 ? -27.361 5.023 6.778 1.00 97.94 97 ILE A CA 1
ATOM 735 C C . ILE A 1 97 ? -28.436 3.975 6.503 1.00 97.94 97 ILE A C 1
ATOM 737 O O . ILE A 1 97 ? -28.718 3.673 5.342 1.00 97.94 97 ILE A O 1
ATOM 741 N N . ASP A 1 98 ? -28.998 3.399 7.561 1.00 95.81 98 ASP A N 1
ATOM 742 C CA . ASP A 1 98 ? -30.068 2.412 7.446 1.00 95.81 98 ASP A CA 1
ATOM 743 C C . ASP A 1 98 ? -31.427 3.065 7.111 1.00 95.81 98 ASP A C 1
ATOM 745 O O . ASP A 1 98 ? -31.580 4.290 7.078 1.00 95.81 98 ASP A O 1
ATOM 749 N N . SER A 1 99 ? -32.462 2.249 6.892 1.00 97.06 99 SER A N 1
ATOM 750 C CA . SER A 1 99 ? -33.822 2.741 6.613 1.00 97.06 99 SER A CA 1
ATOM 751 C C . SER A 1 99 ? -34.468 3.500 7.783 1.00 97.06 99 SER A C 1
ATOM 753 O O . SER A 1 99 ? -35.521 4.108 7.605 1.00 97.06 99 SER A O 1
ATOM 755 N N . SER A 1 100 ? -33.863 3.460 8.973 1.00 97.50 100 SER A N 1
ATOM 756 C CA . SER A 1 100 ? -34.304 4.145 10.193 1.00 97.50 100 SER A CA 1
ATOM 757 C C . SER A 1 100 ? -33.484 5.414 10.484 1.00 97.50 100 SER A C 1
ATOM 759 O O . SER A 1 100 ? -33.579 5.968 11.585 1.00 97.50 100 SER A O 1
ATOM 761 N N . ASN A 1 101 ? -32.687 5.893 9.519 1.00 97.31 101 ASN A N 1
ATOM 762 C CA . ASN A 1 101 ? -31.785 7.043 9.642 1.00 97.31 101 ASN A CA 1
ATOM 763 C C . ASN A 1 101 ? -30.721 6.894 10.747 1.00 97.31 101 ASN A C 1
ATOM 765 O O . ASN A 1 101 ? -30.339 7.874 11.396 1.00 97.31 101 ASN A O 1
ATOM 769 N N . LYS A 1 102 ? -30.246 5.673 11.001 1.00 98.12 102 LYS A N 1
ATOM 770 C CA . LYS A 1 102 ? -29.125 5.401 11.907 1.00 98.12 102 LYS A CA 1
ATOM 771 C C . LYS A 1 102 ? -27.845 5.195 11.112 1.00 98.12 102 LYS A C 1
ATOM 773 O O . LYS A 1 102 ? -27.856 4.604 10.039 1.00 98.12 102 LYS A O 1
ATOM 778 N N . TYR A 1 103 ? -26.739 5.696 11.658 1.00 98.38 103 TYR A N 1
ATOM 779 C CA . TYR A 1 103 ? -25.406 5.508 11.093 1.00 98.38 103 TYR A CA 1
ATOM 780 C C . TYR A 1 103 ? -24.815 4.174 11.531 1.00 98.38 103 TYR A C 1
ATOM 782 O O . TYR A 1 103 ? -24.865 3.816 12.713 1.00 98.38 103 TYR A O 1
ATOM 790 N N . HIS A 1 104 ? -24.224 3.475 10.573 1.00 98.62 104 HIS A N 1
ATOM 791 C CA . HIS A 1 104 ? -23.611 2.168 10.744 1.00 98.62 104 HIS A CA 1
ATOM 792 C C . HIS A 1 104 ? -22.308 2.094 9.954 1.00 98.62 104 HIS A C 1
ATOM 794 O O . HIS A 1 104 ? -22.151 2.765 8.935 1.00 98.62 104 HIS A O 1
ATOM 800 N N . VAL A 1 105 ? -21.389 1.246 10.400 1.00 98.75 105 VAL A N 1
ATOM 801 C CA . VAL A 1 105 ? -20.219 0.836 9.625 1.00 98.75 105 VAL A CA 1
ATOM 802 C C . VAL A 1 105 ? -20.390 -0.636 9.287 1.00 98.75 105 VAL A C 1
ATOM 804 O O . VAL A 1 105 ? -20.429 -1.482 10.178 1.00 98.75 105 VAL A O 1
ATOM 807 N N . PHE A 1 106 ? -20.486 -0.943 7.998 1.00 98.62 106 PHE A N 1
ATOM 808 C CA . PHE A 1 106 ? -20.493 -2.322 7.530 1.00 98.62 106 PHE A CA 1
ATOM 809 C C . PHE A 1 106 ? -19.053 -2.799 7.339 1.00 98.62 106 PHE A C 1
ATOM 811 O O . PHE A 1 106 ? -18.255 -2.102 6.709 1.00 98.62 106 PHE A O 1
ATOM 818 N N . VAL A 1 107 ? -18.729 -3.976 7.869 1.00 98.69 107 VAL A N 1
ATOM 819 C CA . VAL A 1 107 ? -17.416 -4.627 7.775 1.00 98.69 107 VAL A CA 1
ATOM 820 C C . VAL A 1 107 ? -17.567 -5.884 6.916 1.00 98.69 107 VAL A C 1
ATOM 822 O O . VAL A 1 107 ? -18.052 -6.901 7.412 1.00 98.69 107 VAL A O 1
ATOM 825 N N . PRO A 1 108 ? -17.209 -5.837 5.621 1.00 98.56 108 PRO A N 1
ATOM 826 C CA . PRO A 1 108 ? -17.313 -6.993 4.735 1.00 98.56 108 PRO A CA 1
ATOM 827 C C . PRO A 1 108 ? -16.507 -8.202 5.230 1.00 98.56 108 PRO A C 1
ATOM 829 O O . PRO A 1 108 ? -15.415 -8.050 5.772 1.00 98.56 108 PRO A O 1
ATOM 832 N N . SER A 1 109 ? -17.027 -9.412 5.013 1.00 98.06 109 SER A N 1
ATOM 833 C CA . SER A 1 109 ? -16.336 -10.658 5.368 1.00 98.06 109 SER A CA 1
ATOM 834 C C . SER A 1 109 ? -15.095 -10.904 4.505 1.00 98.06 109 SER A C 1
ATOM 836 O O . SER A 1 109 ? -15.033 -10.495 3.340 1.00 98.06 109 SER A O 1
ATOM 838 N N . LEU A 1 110 ? -14.137 -11.650 5.062 1.00 98.31 110 LEU A N 1
ATOM 839 C CA . LEU A 1 110 ? -13.015 -12.218 4.320 1.00 98.31 110 LEU A CA 1
ATOM 840 C C . LEU A 1 110 ? -13.522 -13.142 3.200 1.00 98.31 110 LEU A C 1
ATOM 842 O O . LEU A 1 110 ? -14.492 -13.884 3.369 1.00 98.31 110 LEU A O 1
ATOM 846 N N . LYS A 1 111 ? -12.852 -13.110 2.052 1.00 97.81 111 LYS A N 1
ATOM 847 C CA . LYS A 1 111 ? -13.084 -14.003 0.918 1.00 97.81 111 LYS A CA 1
ATOM 848 C C . LYS A 1 111 ? -11.767 -14.566 0.417 1.00 97.81 111 LYS A C 1
ATOM 850 O O . LYS A 1 111 ? -10.769 -13.854 0.349 1.00 97.81 111 LYS A O 1
ATOM 855 N N . GLN A 1 112 ? -11.824 -15.823 0.005 1.00 98.19 112 GLN A N 1
ATOM 856 C CA . GLN A 1 112 ? -10.730 -16.542 -0.630 1.00 98.19 112 GLN A CA 1
ATOM 857 C C . GLN A 1 112 ? -11.014 -16.674 -2.126 1.00 98.19 112 GLN A C 1
ATOM 859 O O . GLN A 1 112 ? -12.169 -16.864 -2.516 1.00 98.19 112 GLN A O 1
ATOM 864 N N . ASN A 1 113 ? -9.971 -16.590 -2.949 1.00 98.38 113 ASN A N 1
ATOM 865 C CA . ASN A 1 113 ? -10.012 -16.765 -4.400 1.00 98.38 113 ASN A CA 1
ATOM 866 C C . ASN A 1 113 ? -11.155 -15.978 -5.065 1.00 98.38 113 ASN A C 1
ATOM 868 O O . ASN A 1 113 ? -11.938 -16.517 -5.849 1.00 98.38 113 ASN A O 1
ATOM 872 N N . SER A 1 114 ? -11.281 -14.700 -4.713 1.00 97.81 114 SER A N 1
ATOM 873 C CA . SER A 1 114 ? -12.408 -13.860 -5.111 1.00 97.81 114 SER A CA 1
ATOM 874 C C . SER A 1 114 ? -12.300 -13.386 -6.564 1.00 97.81 114 SER A C 1
ATOM 876 O O . SER A 1 114 ? -11.209 -13.211 -7.110 1.00 97.81 114 SER A O 1
ATOM 878 N N . SER A 1 115 ? -13.458 -13.209 -7.208 1.00 98.44 115 SER A N 1
ATOM 879 C CA . SER A 1 115 ? -13.587 -12.658 -8.559 1.00 98.44 115 SER A CA 1
ATOM 880 C C . SER A 1 115 ? -14.942 -11.968 -8.732 1.00 98.44 115 SER A C 1
ATOM 882 O O . SER A 1 115 ? -15.959 -12.463 -8.241 1.00 98.44 115 SER A O 1
ATOM 884 N N . GLY A 1 116 ? -14.956 -10.834 -9.434 1.00 98.44 116 GLY A N 1
ATOM 885 C CA . GLY A 1 116 ? -16.128 -9.970 -9.578 1.00 98.44 116 GLY A CA 1
ATOM 886 C C . GLY A 1 116 ? -16.485 -9.201 -8.301 1.00 98.44 116 GLY A C 1
ATOM 887 O O . GLY A 1 116 ? -15.784 -9.261 -7.291 1.00 98.44 116 GLY A O 1
ATOM 888 N N . VAL A 1 117 ? -17.588 -8.453 -8.367 1.00 98.31 117 VAL A N 1
ATOM 889 C CA . VAL A 1 117 ? -18.064 -7.614 -7.257 1.00 98.31 117 VAL A CA 1
ATOM 890 C C . VAL A 1 117 ? -18.663 -8.429 -6.107 1.00 98.31 117 VAL A C 1
ATOM 892 O O . VAL A 1 117 ? -19.201 -9.521 -6.281 1.00 98.31 117 VAL A O 1
ATOM 895 N N . THR A 1 118 ? -18.633 -7.862 -4.906 1.00 97.38 118 THR A N 1
ATOM 896 C CA . THR A 1 118 ? -19.215 -8.444 -3.690 1.00 97.38 118 THR A CA 1
ATOM 897 C C . THR A 1 118 ? -20.680 -8.074 -3.459 1.00 97.38 118 THR A C 1
ATOM 899 O O . THR A 1 118 ? -21.278 -8.561 -2.498 1.00 97.38 118 THR A O 1
ATOM 902 N N . TRP A 1 119 ? -21.263 -7.205 -4.284 1.00 97.38 119 TRP A N 1
ATOM 903 C CA . TRP A 1 119 ? -22.609 -6.645 -4.120 1.00 97.38 119 TRP A CA 1
ATOM 904 C C . TRP A 1 119 ? -23.541 -7.021 -5.287 1.00 97.38 119 TRP A C 1
ATOM 906 O O . TRP A 1 119 ? -23.057 -7.357 -6.367 1.00 97.38 119 TRP A O 1
ATOM 916 N N . PRO A 1 120 ? -24.881 -7.014 -5.091 1.00 93.25 120 PRO A N 1
ATOM 917 C CA . PRO A 1 120 ? -25.631 -6.451 -3.953 1.00 93.25 120 PRO A CA 1
ATOM 918 C C . PRO A 1 120 ? -25.579 -7.267 -2.651 1.00 93.25 120 PRO A C 1
ATOM 920 O O . PRO A 1 120 ? -25.754 -6.700 -1.579 1.00 93.25 120 PRO A O 1
ATOM 923 N N . ASN A 1 121 ? -25.288 -8.569 -2.715 1.00 90.06 121 ASN A N 1
ATOM 924 C CA . ASN A 1 121 ? -25.352 -9.465 -1.555 1.00 90.06 121 ASN A CA 1
ATOM 925 C C . ASN A 1 121 ? -23.993 -9.589 -0.853 1.00 90.06 121 ASN A C 1
ATOM 927 O O . ASN A 1 121 ? -23.283 -10.585 -1.003 1.00 90.06 121 ASN A O 1
ATOM 931 N N . THR A 1 122 ? -23.616 -8.556 -0.103 1.00 94.50 122 THR A N 1
ATOM 932 C CA . THR A 1 122 ? -22.341 -8.529 0.625 1.00 94.50 122 THR A CA 1
ATOM 933 C C . THR A 1 122 ? -22.497 -9.156 2.007 1.00 94.50 122 THR A C 1
ATOM 935 O O . THR A 1 122 ? -23.257 -8.660 2.831 1.00 94.50 122 THR A O 1
ATOM 938 N N . GLY A 1 123 ? -21.769 -10.246 2.263 1.00 96.75 123 GLY A N 1
ATOM 939 C CA . GLY A 1 123 ? -21.613 -10.800 3.609 1.00 96.75 123 GLY A CA 1
ATOM 940 C C . GLY A 1 123 ? -20.684 -9.930 4.455 1.00 96.75 123 GLY A C 1
ATOM 941 O O . GLY A 1 123 ? -19.734 -9.345 3.926 1.00 96.75 123 GLY A O 1
ATOM 942 N N . GLY A 1 124 ? -20.966 -9.823 5.748 1.00 97.50 124 GLY A N 1
ATOM 943 C CA . GLY A 1 124 ? -20.193 -8.997 6.665 1.00 97.50 124 GLY A CA 1
ATOM 944 C C . GLY A 1 124 ? -20.905 -8.767 7.987 1.00 97.50 124 GLY A C 1
ATOM 945 O O . GLY A 1 124 ? -22.006 -9.270 8.217 1.00 97.50 124 GLY A O 1
ATOM 946 N N . THR A 1 125 ? -20.261 -7.977 8.834 1.00 98.25 125 THR A N 1
ATOM 947 C CA . THR A 1 125 ? -20.772 -7.570 10.139 1.00 98.25 125 THR A CA 1
ATOM 948 C C . THR A 1 125 ? -21.275 -6.136 10.061 1.00 98.25 125 THR A C 1
ATOM 950 O O . THR A 1 125 ? -20.566 -5.240 9.605 1.00 98.25 125 THR A O 1
ATOM 953 N N . ASP A 1 126 ? -22.498 -5.911 10.530 1.00 97.94 126 ASP A N 1
ATOM 954 C CA . ASP A 1 126 ? -23.079 -4.580 10.657 1.00 97.94 126 ASP A CA 1
ATOM 955 C C . ASP A 1 126 ? -22.835 -4.016 12.063 1.00 97.94 126 ASP A C 1
ATOM 957 O O . ASP A 1 126 ? -23.326 -4.561 13.055 1.00 97.94 126 ASP A O 1
ATOM 961 N N . LEU A 1 127 ? -22.065 -2.930 12.162 1.00 98.69 127 LEU A N 1
ATOM 962 C CA . LEU A 1 127 ? -21.729 -2.295 13.433 1.00 98.69 127 LEU A CA 1
ATOM 963 C C . LEU A 1 127 ? -22.465 -0.953 13.568 1.00 98.69 127 LEU A C 1
ATOM 965 O O . LEU A 1 127 ? -22.163 -0.014 12.826 1.00 98.69 127 LEU A O 1
ATOM 969 N N . PRO A 1 128 ? -23.388 -0.796 14.534 1.00 98.50 128 PRO A N 1
ATOM 970 C CA . PRO A 1 128 ? -24.047 0.485 14.760 1.00 98.50 128 PRO A CA 1
ATOM 971 C C . PRO A 1 128 ? -23.043 1.516 15.292 1.00 98.50 128 PRO A C 1
ATOM 973 O O . PRO A 1 128 ? -22.156 1.174 16.076 1.00 98.50 128 PRO A O 1
ATOM 976 N N . MET A 1 129 ? -23.221 2.799 14.957 1.00 98.50 129 MET A N 1
ATOM 977 C CA . MET A 1 129 ? -22.281 3.864 15.353 1.00 98.50 129 MET A C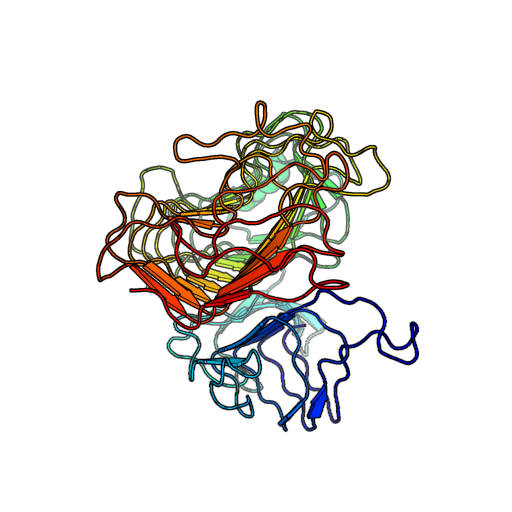A 1
ATOM 978 C C . MET A 1 129 ? -22.068 3.981 16.876 1.00 98.50 129 MET A C 1
ATOM 980 O O . MET A 1 129 ? -21.019 4.428 17.315 1.00 98.50 129 MET A O 1
ATOM 984 N N . ARG A 1 130 ? -23.008 3.503 17.707 1.00 98.06 130 ARG A N 1
ATOM 985 C CA . ARG A 1 130 ? -22.835 3.421 19.175 1.00 98.06 130 ARG A CA 1
ATOM 986 C C . ARG A 1 130 ? -21.674 2.518 19.627 1.00 98.06 130 ARG A C 1
ATOM 988 O O . ARG A 1 130 ? -21.269 2.607 20.777 1.00 98.06 130 ARG A O 1
ATOM 995 N N . ASN A 1 131 ? -21.162 1.657 18.745 1.00 98.75 131 ASN A N 1
ATOM 996 C CA . ASN A 1 131 ? -19.986 0.821 18.994 1.00 98.75 131 ASN A CA 1
ATOM 997 C C . ASN A 1 131 ? -18.670 1.554 18.666 1.00 98.75 131 ASN A C 1
ATOM 999 O O . ASN A 1 131 ? -17.601 0.950 18.754 1.00 98.75 131 ASN A O 1
ATOM 1003 N N . PHE A 1 132 ? -18.729 2.823 18.251 1.00 98.94 132 PHE A N 1
ATOM 1004 C CA . PHE A 1 132 ? -17.574 3.627 17.870 1.00 98.94 132 PHE A CA 1
ATOM 1005 C C . PHE A 1 132 ? -17.424 4.836 18.785 1.00 98.94 132 PHE A C 1
ATOM 1007 O O . PHE A 1 132 ? -18.392 5.502 19.148 1.00 98.94 132 PHE A O 1
ATOM 1014 N N . TYR A 1 133 ? -16.175 5.166 19.082 1.00 98.94 133 TYR A N 1
ATOM 1015 C CA . TYR A 1 133 ? -15.799 6.505 19.484 1.00 98.94 133 TYR A CA 1
ATOM 1016 C C . TYR A 1 133 ? -15.643 7.366 18.232 1.00 98.94 133 TYR A C 1
ATOM 1018 O O . TYR A 1 133 ? -14.798 7.085 17.376 1.00 98.94 133 TYR A O 1
ATOM 1026 N N . VAL A 1 134 ? -16.482 8.395 18.121 1.00 98.81 134 VAL A N 1
ATOM 1027 C CA . VAL A 1 134 ? -16.440 9.359 17.018 1.00 98.81 134 VAL A CA 1
ATOM 1028 C C . VAL A 1 134 ? -15.439 10.453 17.380 1.00 98.81 134 VAL A C 1
ATOM 1030 O O . VAL A 1 134 ? -15.775 11.411 18.078 1.00 98.81 134 VAL A O 1
ATOM 1033 N N . ALA A 1 135 ? -14.195 10.271 16.945 1.00 98.81 135 ALA A N 1
ATOM 1034 C CA . ALA A 1 135 ? -13.090 11.155 17.281 1.00 98.81 135 ALA A CA 1
ATOM 1035 C C . ALA A 1 135 ? -13.159 12.456 16.479 1.00 98.81 135 ALA A C 1
ATOM 1037 O O . ALA A 1 135 ? -13.387 12.419 15.267 1.00 98.81 135 ALA A O 1
ATOM 1038 N N . HIS A 1 136 ? -12.860 13.587 17.117 1.00 98.69 136 HIS A N 1
ATOM 1039 C CA . HIS A 1 136 ? -12.799 14.913 16.489 1.00 98.69 136 HIS A CA 1
ATOM 1040 C C . HIS A 1 136 ? -11.402 15.539 16.631 1.00 98.69 136 HIS A C 1
ATOM 1042 O O . HIS A 1 136 ? -10.689 15.231 17.592 1.00 98.69 136 HIS A O 1
ATOM 1048 N N . PRO A 1 137 ? -10.978 16.421 15.705 1.00 98.50 137 PRO A N 1
ATOM 1049 C CA . PRO A 1 137 ? -9.748 17.185 15.880 1.00 98.50 137 PRO A CA 1
ATOM 1050 C C . PRO A 1 137 ? -9.728 17.895 17.241 1.00 98.50 137 PRO A C 1
ATOM 1052 O O . PRO A 1 137 ? -10.678 18.587 17.600 1.00 98.50 137 PRO A O 1
ATOM 1055 N N . GLY A 1 138 ? -8.642 17.714 17.994 1.00 97.81 138 GLY A N 1
ATOM 1056 C CA . GLY A 1 138 ? -8.511 18.187 19.378 1.00 97.81 138 GLY A CA 1
ATOM 1057 C C . GLY A 1 138 ? -8.609 17.077 20.428 1.00 97.81 138 GLY A C 1
ATOM 1058 O O . GLY A 1 138 ? -8.114 17.264 21.539 1.00 97.81 138 GLY A O 1
ATOM 1059 N N . ASP A 1 139 ? -9.151 15.908 20.076 1.00 98.69 139 ASP A N 1
ATOM 1060 C CA . ASP A 1 139 ? -9.106 14.737 20.950 1.00 98.69 139 ASP A CA 1
ATOM 1061 C C . ASP A 1 139 ? -7.664 14.296 21.209 1.00 98.69 139 ASP A C 1
ATOM 1063 O O . ASP A 1 139 ? -6.854 14.136 20.293 1.00 98.69 139 ASP A O 1
ATOM 1067 N N . SER A 1 140 ? -7.346 14.064 22.483 1.00 98.75 140 SER A N 1
ATOM 1068 C CA . SER A 1 140 ? -6.024 13.583 22.874 1.00 98.75 140 SER A CA 1
ATOM 1069 C C . SER A 1 140 ? -5.860 12.090 22.574 1.00 98.75 140 SER A C 1
ATOM 1071 O O . SER A 1 140 ? -6.817 11.314 22.655 1.00 98.75 140 SER A O 1
ATOM 1073 N N . ALA A 1 141 ? -4.619 11.651 22.344 1.00 98.75 141 ALA A N 1
ATOM 1074 C CA . ALA A 1 141 ? -4.304 10.226 22.240 1.00 98.75 141 ALA A CA 1
ATOM 1075 C C . ALA A 1 141 ? -4.761 9.437 23.486 1.00 98.75 141 ALA A C 1
ATOM 1077 O O . ALA A 1 141 ? -5.202 8.298 23.364 1.00 98.75 141 ALA A O 1
ATOM 1078 N N . ALA A 1 142 ? -4.710 10.043 24.681 1.00 98.81 142 ALA A N 1
ATOM 1079 C CA . ALA A 1 142 ? -5.183 9.422 25.920 1.00 98.81 142 ALA A CA 1
ATOM 1080 C C . ALA A 1 142 ? -6.706 9.206 25.922 1.00 98.81 142 ALA A C 1
ATOM 1082 O O . ALA A 1 142 ? -7.168 8.129 26.298 1.00 98.81 142 ALA A O 1
ATOM 1083 N N . THR A 1 143 ? -7.479 10.190 25.454 1.00 98.88 143 THR A N 1
ATOM 1084 C CA . THR A 1 143 ? -8.941 10.086 25.307 1.00 98.88 143 THR A CA 1
ATOM 1085 C C . THR A 1 143 ? -9.306 8.953 24.352 1.00 98.88 143 THR A C 1
ATOM 1087 O O . THR A 1 143 ? -10.095 8.075 24.700 1.00 98.88 143 THR A O 1
ATOM 1090 N N . ILE A 1 144 ? -8.676 8.926 23.176 1.00 98.88 144 ILE A N 1
ATOM 1091 C CA . ILE A 1 144 ? -8.941 7.914 22.147 1.00 98.88 144 ILE A CA 1
ATOM 1092 C C . ILE A 1 144 ? -8.531 6.515 22.642 1.00 98.88 144 ILE A C 1
ATOM 1094 O O . ILE A 1 144 ? -9.280 5.552 22.486 1.00 98.88 144 ILE A O 1
ATOM 1098 N N . ASN A 1 145 ? -7.380 6.391 23.311 1.00 98.88 145 ASN A N 1
ATOM 1099 C CA . ASN A 1 145 ? -6.946 5.129 23.915 1.00 98.88 145 ASN A CA 1
ATOM 1100 C C . ASN A 1 145 ? -7.876 4.653 25.041 1.00 98.88 145 ASN A C 1
ATOM 1102 O O . ASN A 1 145 ? -8.100 3.452 25.175 1.00 98.88 145 ASN A O 1
ATOM 1106 N N . SER A 1 146 ? -8.451 5.566 25.831 1.00 98.88 146 SER A N 1
ATOM 1107 C CA . SER A 1 146 ? -9.454 5.201 26.838 1.00 98.88 146 SER A CA 1
ATOM 1108 C C . SER A 1 146 ? -10.694 4.587 26.187 1.00 98.88 146 SER A C 1
ATOM 1110 O O . SER A 1 146 ? -11.198 3.576 26.670 1.00 98.88 146 SER A O 1
ATOM 1112 N N . ALA A 1 147 ? -11.144 5.127 25.052 1.00 98.88 147 ALA A N 1
ATOM 1113 C CA . ALA A 1 147 ? -12.261 4.559 24.305 1.00 98.88 147 ALA A CA 1
ATOM 1114 C C . ALA A 1 147 ? -11.951 3.161 23.736 1.00 98.88 147 ALA A C 1
ATOM 1116 O O . ALA A 1 147 ? -12.782 2.256 23.841 1.00 98.88 147 ALA A O 1
ATOM 1117 N N . LEU A 1 148 ? -10.742 2.951 23.201 1.00 98.88 148 LEU A N 1
ATOM 1118 C CA . LEU A 1 148 ? -10.279 1.621 22.782 1.00 98.88 148 LEU A CA 1
ATOM 1119 C C . LEU A 1 148 ? -10.311 0.622 23.949 1.00 98.88 148 LEU A C 1
ATOM 1121 O O . LEU A 1 148 ? -10.840 -0.483 23.801 1.00 98.88 148 LEU A O 1
ATOM 1125 N N . ALA A 1 149 ? -9.809 1.028 25.120 1.00 98.69 149 ALA A N 1
ATOM 1126 C CA . ALA A 1 149 ? -9.806 0.211 26.334 1.00 98.69 149 ALA A CA 1
ATOM 1127 C C . ALA A 1 149 ? -11.222 -0.100 26.856 1.00 98.69 149 ALA A C 1
ATOM 1129 O O . ALA A 1 149 ? -11.436 -1.146 27.462 1.00 98.69 149 ALA A O 1
ATOM 1130 N N . GLN A 1 150 ? -12.198 0.770 26.585 1.00 98.62 150 GLN A N 1
ATOM 1131 C CA . GLN A 1 150 ? -13.615 0.558 26.906 1.00 98.62 150 GLN A CA 1
ATOM 1132 C C . GLN A 1 150 ? -14.339 -0.381 25.927 1.00 98.62 150 GLN A C 1
ATOM 1134 O O . GLN A 1 150 ? -15.523 -0.654 26.109 1.00 98.62 150 GLN A O 1
ATOM 1139 N N . GLY A 1 151 ? -13.662 -0.889 24.893 1.00 98.62 151 GLY A N 1
ATOM 1140 C CA . GLY A 1 151 ? -14.272 -1.809 23.931 1.00 98.62 151 GLY A CA 1
ATOM 1141 C C . GLY A 1 151 ? -14.853 -1.135 22.685 1.00 98.62 151 GLY A C 1
ATOM 1142 O O . GLY A 1 151 ? -15.464 -1.821 21.868 1.00 98.62 151 GLY A O 1
ATOM 1143 N N . LEU A 1 152 ? -14.651 0.174 22.493 1.00 98.94 152 LEU A N 1
ATOM 1144 C CA . LEU A 1 152 ? -15.125 0.875 21.299 1.00 98.94 152 LEU A CA 1
ATOM 1145 C C . LEU A 1 152 ? -14.175 0.690 20.110 1.00 98.94 152 LEU A C 1
ATOM 1147 O O . LEU A 1 152 ? -12.970 0.469 20.256 1.00 98.94 152 LEU A O 1
ATOM 1151 N N . ASN A 1 153 ? -14.744 0.760 18.914 1.00 98.94 153 ASN A N 1
ATOM 1152 C CA . ASN A 1 153 ? -14.036 0.994 17.658 1.00 98.94 153 ASN A CA 1
ATOM 1153 C C . ASN A 1 153 ? -13.745 2.495 17.489 1.00 98.94 153 ASN A C 1
ATOM 1155 O O . ASN A 1 153 ? -14.243 3.310 18.265 1.00 98.94 153 ASN A O 1
ATOM 1159 N N . LEU A 1 154 ? -12.983 2.884 16.467 1.00 98.94 154 LEU A N 1
ATOM 1160 C CA . LEU A 1 154 ? -12.679 4.289 16.182 1.00 98.94 154 LEU A CA 1
ATOM 1161 C C . LEU A 1 154 ? -13.269 4.725 14.843 1.00 98.94 154 LEU A C 1
ATOM 1163 O O . LEU A 1 154 ? -13.060 4.070 13.819 1.00 98.94 154 LEU A O 1
ATOM 1167 N N . PHE A 1 155 ? -13.980 5.852 14.858 1.00 98.94 155 PHE A N 1
ATOM 1168 C CA . PHE A 1 155 ? -14.436 6.544 13.660 1.00 98.94 155 PHE A CA 1
ATOM 1169 C C . PHE A 1 155 ? -13.913 7.983 13.670 1.00 98.94 155 PHE A C 1
ATOM 1171 O O . PHE A 1 155 ? -14.345 8.799 14.480 1.00 98.94 155 PHE A O 1
ATOM 1178 N N . PHE A 1 156 ? -12.988 8.308 12.773 1.00 98.94 156 PHE A N 1
ATOM 1179 C CA . PHE A 1 156 ? -12.435 9.652 12.639 1.00 98.94 156 PHE A CA 1
ATOM 1180 C C . PHE A 1 156 ? -13.288 10.504 11.698 1.00 98.94 156 PHE A C 1
ATOM 1182 O O . PHE A 1 156 ? -13.505 10.157 10.531 1.00 98.94 156 PHE A O 1
ATOM 1189 N N . THR A 1 157 ? -13.756 11.645 12.201 1.00 98.75 157 THR A N 1
ATOM 1190 C CA . THR A 1 157 ? -14.343 12.700 11.366 1.00 98.75 157 THR A CA 1
ATOM 1191 C C . THR A 1 157 ? -13.272 13.396 10.510 1.00 98.75 157 THR A C 1
ATOM 1193 O O . THR A 1 157 ? -12.084 13.286 10.820 1.00 98.75 157 THR A O 1
ATOM 1196 N N . PRO A 1 158 ? -13.642 14.137 9.450 1.00 98.75 158 PRO A N 1
ATOM 1197 C CA . PRO A 1 158 ? -12.662 14.862 8.645 1.00 98.75 158 PRO A CA 1
ATOM 1198 C C . PRO A 1 158 ? -11.863 15.876 9.478 1.00 98.75 158 PRO A C 1
ATOM 1200 O O . PRO A 1 158 ? -12.442 16.685 10.204 1.00 98.75 158 PRO A O 1
ATOM 1203 N N . GLY A 1 159 ? -10.536 15.870 9.337 1.00 98.38 159 GLY A N 1
ATOM 1204 C CA . GLY A 1 159 ? -9.647 16.840 9.978 1.00 98.38 159 GLY A CA 1
ATOM 1205 C C . GLY A 1 159 ? -8.271 16.278 10.329 1.00 98.38 159 GLY A C 1
ATOM 1206 O O . GLY A 1 159 ? -7.950 15.134 10.006 1.00 98.38 159 GLY A O 1
ATOM 1207 N N . THR A 1 160 ? -7.457 17.099 10.995 1.00 98.44 160 THR A N 1
ATOM 1208 C CA . THR A 1 160 ? -6.086 16.750 11.396 1.00 98.44 160 THR A CA 1
ATOM 1209 C C . THR A 1 160 ? -6.001 16.521 12.903 1.00 98.44 160 THR A C 1
ATOM 1211 O O . THR A 1 160 ? -6.421 17.368 13.690 1.00 98.44 160 THR A O 1
ATOM 1214 N N . TYR A 1 161 ? -5.412 15.400 13.308 1.00 98.75 161 TYR A N 1
ATOM 1215 C CA . TYR A 1 161 ? -5.302 14.941 14.689 1.00 98.75 161 TYR A CA 1
ATOM 1216 C C . TYR A 1 161 ? -3.835 14.923 15.104 1.00 98.75 161 TYR A C 1
ATOM 1218 O O . TYR A 1 161 ? -3.037 14.161 14.564 1.00 98.75 161 TYR A O 1
ATOM 1226 N N . GLN A 1 162 ? -3.482 15.762 16.074 1.00 98.44 162 GLN A N 1
ATOM 1227 C CA . GLN A 1 162 ? -2.135 15.827 16.637 1.00 98.44 162 GLN A CA 1
ATOM 1228 C C . GLN A 1 162 ? -2.033 14.843 17.808 1.00 98.44 162 GLN A C 1
ATOM 1230 O O . GLN A 1 162 ? -2.696 15.019 18.829 1.00 98.44 162 GLN A O 1
ATOM 1235 N N . LEU A 1 163 ? -1.217 13.799 17.666 1.00 98.75 163 LEU A N 1
ATOM 1236 C CA . LEU A 1 163 ? -1.136 12.684 18.607 1.00 98.75 163 LEU A CA 1
ATOM 1237 C C . LEU A 1 163 ? 0.241 12.630 19.277 1.00 98.75 163 LEU A C 1
ATOM 1239 O O . LEU A 1 163 ? 1.242 12.278 18.656 1.00 98.75 163 LEU A O 1
ATOM 1243 N N . SER A 1 164 ? 0.279 12.922 20.576 1.00 98.50 164 SER A N 1
ATOM 1244 C CA . SER A 1 164 ? 1.497 12.845 21.400 1.00 98.50 164 SER A CA 1
ATOM 1245 C C . SER A 1 164 ? 1.895 11.423 21.806 1.00 98.50 164 SER A C 1
ATOM 1247 O O . SER A 1 164 ? 2.954 11.223 22.396 1.00 98.50 164 SER A O 1
ATOM 1249 N N . ALA A 1 165 ? 1.049 10.436 21.518 1.00 98.75 165 ALA A N 1
ATOM 1250 C CA . ALA A 1 165 ? 1.297 9.024 21.761 1.00 98.75 165 ALA A CA 1
ATOM 1251 C C . ALA A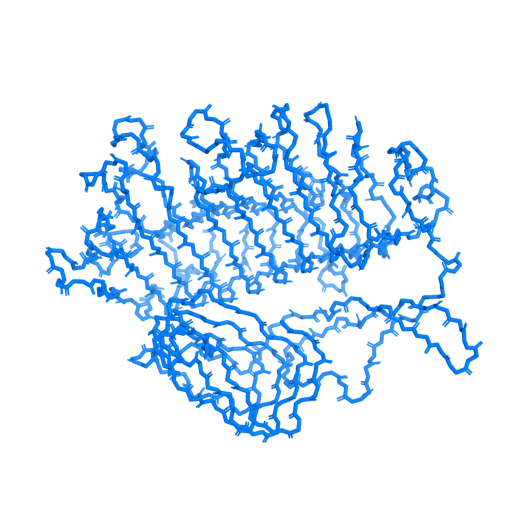 1 165 ? 0.571 8.179 20.710 1.00 98.75 165 ALA A C 1
ATOM 1253 O O . ALA A 1 165 ? -0.396 8.635 20.096 1.00 98.75 165 ALA A O 1
ATOM 1254 N N . ALA A 1 166 ? 1.020 6.938 20.533 1.00 98.75 166 ALA A N 1
ATOM 1255 C CA . ALA A 1 166 ? 0.353 5.991 19.652 1.00 98.75 166 ALA A CA 1
ATOM 1256 C C . ALA A 1 166 ? -1.039 5.616 20.173 1.00 98.75 166 ALA A C 1
ATOM 1258 O O . ALA A 1 166 ? -1.260 5.466 21.380 1.00 98.75 166 ALA A O 1
ATOM 1259 N N . LEU A 1 167 ? -1.963 5.406 19.240 1.00 98.88 167 LEU A N 1
ATOM 1260 C CA . LEU A 1 167 ? -3.207 4.696 19.493 1.00 98.88 167 LEU A CA 1
ATOM 1261 C C . LEU A 1 167 ? -2.904 3.197 19.578 1.00 98.88 167 LEU A C 1
ATOM 1263 O O . LEU A 1 167 ? -2.342 2.627 18.643 1.00 98.88 167 LEU A O 1
ATOM 1267 N N . ASN A 1 168 ? -3.231 2.569 20.705 1.00 98.44 168 ASN A N 1
ATOM 1268 C CA . ASN A 1 168 ? -2.863 1.188 21.011 1.00 98.44 168 ASN A CA 1
ATOM 1269 C C . ASN A 1 168 ? -4.065 0.268 20.804 1.00 98.44 168 ASN A C 1
ATOM 1271 O O . ASN A 1 168 ? -4.931 0.145 21.671 1.00 98.44 168 ASN A O 1
ATOM 1275 N N . VAL A 1 169 ? -4.117 -0.384 19.647 1.00 98.88 169 VAL A N 1
ATOM 1276 C CA . VAL A 1 169 ? -5.198 -1.300 19.282 1.00 98.88 169 VAL A CA 1
ATOM 1277 C C . VAL A 1 169 ? -4.857 -2.706 19.765 1.00 98.88 169 VAL A C 1
ATOM 1279 O O . VAL A 1 169 ? -4.055 -3.410 19.159 1.00 98.88 169 VAL A O 1
ATOM 1282 N N . THR A 1 170 ? -5.454 -3.121 20.878 1.00 98.75 170 THR A N 1
ATOM 1283 C CA . THR A 1 170 ? -5.129 -4.404 21.526 1.00 98.75 170 THR A CA 1
ATOM 1284 C C . THR A 1 170 ? -6.252 -5.435 21.459 1.00 98.75 170 THR A C 1
ATOM 1286 O O . THR A 1 170 ? -6.011 -6.612 21.712 1.00 98.75 170 THR A O 1
ATOM 1289 N N . ARG A 1 171 ? -7.478 -5.011 21.135 1.00 98.75 171 ARG A N 1
ATOM 1290 C CA . ARG A 1 171 ? -8.661 -5.874 21.081 1.00 98.75 171 ARG A CA 1
ATOM 1291 C C . ARG A 1 171 ? -8.820 -6.468 19.670 1.00 98.75 171 ARG A C 1
ATOM 1293 O O . ARG A 1 171 ? -8.757 -5.686 18.714 1.00 98.75 171 ARG A O 1
ATOM 1300 N N . PRO A 1 172 ? -9.072 -7.786 19.533 1.00 98.81 172 PRO A N 1
ATOM 1301 C CA . PRO A 1 172 ? -9.457 -8.386 18.257 1.00 98.81 172 PRO A CA 1
ATOM 1302 C C . PRO A 1 172 ? -10.638 -7.657 17.604 1.00 98.81 172 PRO A C 1
ATOM 1304 O O . PRO A 1 172 ? -11.421 -7.000 18.299 1.00 98.81 172 PRO A O 1
ATOM 1307 N N . ASP A 1 173 ? -10.746 -7.746 16.280 1.00 98.81 173 ASP A N 1
ATOM 1308 C CA . ASP A 1 173 ? -11.851 -7.171 15.490 1.00 98.81 173 ASP A CA 1
ATOM 1309 C C . ASP A 1 173 ? -12.025 -5.645 15.613 1.00 98.81 173 ASP A C 1
ATOM 1311 O O . ASP A 1 173 ? -13.059 -5.083 15.235 1.00 98.81 173 ASP A O 1
ATOM 1315 N N . THR A 1 174 ? -11.036 -4.931 16.162 1.00 98.94 174 THR A N 1
ATOM 1316 C CA . THR A 1 174 ? -11.140 -3.475 16.286 1.00 98.94 174 THR A CA 1
ATOM 1317 C C . THR A 1 174 ? -11.109 -2.828 14.907 1.00 98.94 174 THR A C 1
ATOM 1319 O O . THR A 1 174 ? -10.132 -2.946 14.166 1.00 98.94 174 THR A O 1
ATOM 1322 N N . VAL A 1 175 ? -12.159 -2.067 14.603 1.00 98.94 175 VAL A N 1
ATOM 1323 C CA . VAL A 1 175 ? -12.247 -1.241 13.399 1.00 98.94 175 VAL A CA 1
ATOM 1324 C C . VAL A 1 175 ? -11.747 0.163 13.711 1.00 98.94 175 VAL A C 1
ATOM 1326 O O . VAL A 1 175 ? -12.254 0.836 14.609 1.00 98.94 175 VAL A O 1
ATOM 1329 N N . VAL A 1 176 ? -10.773 0.623 12.937 1.00 98.94 176 VAL A N 1
ATOM 1330 C CA . VAL A 1 176 ? -10.251 1.988 12.946 1.00 98.94 176 VAL A CA 1
ATOM 1331 C C . VAL A 1 176 ? -10.460 2.562 11.553 1.00 98.94 176 VAL A C 1
ATOM 1333 O O . VAL A 1 176 ? -9.759 2.202 10.612 1.00 98.94 176 VAL A O 1
ATOM 1336 N N . THR A 1 177 ? -11.454 3.432 11.396 1.00 98.88 177 THR A N 1
ATOM 1337 C CA . THR A 1 177 ? -11.787 4.006 10.087 1.00 98.88 177 THR A CA 1
ATOM 1338 C C . THR A 1 177 ? -12.185 5.471 10.183 1.00 98.88 177 THR A C 1
ATOM 1340 O O . THR A 1 177 ? -12.240 6.042 11.269 1.00 98.88 177 THR A O 1
ATOM 1343 N N . GLY A 1 178 ? -12.474 6.098 9.050 1.00 98.31 178 GLY A N 1
ATOM 1344 C CA . GLY A 1 178 ? -12.997 7.454 9.004 1.00 98.31 178 GLY A CA 1
ATOM 1345 C C . GLY A 1 178 ? -13.457 7.870 7.614 1.00 98.31 178 GLY A C 1
ATOM 1346 O O . GLY A 1 178 ? -13.585 7.049 6.695 1.00 98.31 178 GLY A O 1
ATOM 1347 N N . ILE A 1 179 ? -13.730 9.164 7.474 1.00 98.00 179 ILE A N 1
ATOM 1348 C CA . ILE A 1 179 ? -14.208 9.779 6.234 1.00 98.00 179 ILE A CA 1
ATOM 1349 C C . ILE A 1 179 ? -13.537 11.133 6.007 1.00 98.00 179 ILE A C 1
ATOM 1351 O O . ILE A 1 179 ? -13.244 11.855 6.954 1.00 98.00 179 ILE A O 1
ATOM 1355 N N . GLY A 1 180 ? -13.315 11.487 4.738 1.00 97.50 180 GLY A N 1
ATOM 1356 C CA . GLY A 1 180 ? -12.766 12.792 4.363 1.00 97.50 180 GLY A CA 1
ATOM 1357 C C . GLY A 1 180 ? -11.277 12.952 4.670 1.00 97.50 180 GLY A C 1
ATOM 1358 O O . GLY A 1 180 ? -10.871 14.034 5.074 1.00 97.50 180 GLY A O 1
ATOM 1359 N N . PHE A 1 181 ? -10.484 11.888 4.482 1.00 97.19 181 PHE A N 1
ATOM 1360 C CA . PHE A 1 181 ? -9.030 11.874 4.708 1.00 97.19 181 PHE A CA 1
ATOM 1361 C C . PHE A 1 181 ? -8.614 12.390 6.103 1.00 97.19 181 PHE A C 1
ATOM 1363 O O . PHE A 1 181 ? -7.808 13.323 6.200 1.00 97.19 181 PHE A O 1
ATOM 1370 N N . PRO A 1 182 ? -9.144 11.806 7.199 1.00 98.56 182 PRO A N 1
ATOM 1371 C CA . PRO A 1 182 ? -8.665 12.130 8.536 1.00 98.56 182 PRO A CA 1
ATOM 1372 C C . PRO A 1 182 ? -7.153 11.901 8.599 1.00 98.56 182 PRO A C 1
ATOM 1374 O O . PRO A 1 182 ? -6.654 10.833 8.239 1.00 98.56 182 PRO A O 1
ATOM 1377 N N . THR A 1 183 ? -6.427 12.934 9.012 1.00 98.75 183 THR A N 1
ATOM 1378 C CA . THR A 1 183 ? -4.966 12.966 8.972 1.00 98.75 183 THR A CA 1
ATOM 1379 C C . THR A 1 183 ? -4.413 12.871 10.386 1.00 98.75 183 THR A C 1
ATOM 1381 O O . THR A 1 183 ? -4.633 13.770 11.194 1.00 98.75 183 THR A O 1
ATOM 1384 N N . LEU A 1 184 ? -3.698 11.795 10.700 1.00 98.81 184 LEU A N 1
ATOM 1385 C CA . LEU A 1 184 ? -3.055 11.588 11.995 1.00 98.81 184 LEU A CA 1
ATOM 1386 C C . LEU A 1 184 ? -1.589 12.027 11.923 1.00 98.81 184 LEU A C 1
ATOM 1388 O O . LEU A 1 184 ? -0.855 11.580 11.042 1.00 98.81 184 LEU A O 1
ATOM 1392 N N . VAL A 1 185 ? -1.166 12.878 12.858 1.00 98.75 185 VAL A N 1
ATOM 1393 C CA . VAL A 1 185 ? 0.182 13.460 12.912 1.00 98.75 185 VAL A CA 1
ATOM 1394 C C . VAL A 1 185 ? 0.813 13.149 14.267 1.00 98.75 185 VAL A C 1
ATOM 1396 O O . VAL A 1 185 ? 0.266 13.573 15.289 1.00 98.75 185 VAL A O 1
ATOM 1399 N N . PRO A 1 186 ? 1.946 12.432 14.335 1.00 98.56 186 PRO A N 1
ATOM 1400 C CA . PRO A 1 186 ? 2.655 12.246 15.590 1.00 98.56 186 PRO A CA 1
ATOM 1401 C C . PRO A 1 186 ? 3.406 13.525 15.974 1.00 98.56 186 PRO A C 1
ATOM 1403 O O . PRO A 1 186 ? 3.993 14.187 15.118 1.00 98.56 186 PRO A O 1
ATOM 1406 N N . THR A 1 187 ? 3.433 13.873 17.261 1.00 98.12 187 THR A N 1
ATOM 1407 C CA . THR A 1 187 ? 4.078 15.120 17.726 1.00 98.12 187 THR A CA 1
ATOM 1408 C C . THR A 1 187 ? 5.343 14.915 18.554 1.00 98.12 187 THR A C 1
ATOM 1410 O O . THR A 1 187 ? 6.063 15.882 18.801 1.00 98.12 187 THR A O 1
ATOM 1413 N N . ALA A 1 188 ? 5.652 13.678 18.949 1.00 97.94 188 ALA A N 1
ATOM 1414 C CA . ALA A 1 188 ? 6.752 13.363 19.864 1.00 97.94 188 ALA A CA 1
ATOM 1415 C C . ALA A 1 188 ? 7.680 12.247 19.341 1.00 97.94 188 ALA A C 1
ATOM 1417 O O . ALA A 1 188 ? 8.247 11.491 20.126 1.00 97.94 188 ALA A O 1
ATOM 1418 N N . GLY A 1 189 ? 7.788 12.087 18.014 1.00 98.00 189 GLY A N 1
ATOM 1419 C CA . GLY A 1 189 ? 8.562 10.995 17.398 1.00 98.00 189 GLY A CA 1
ATOM 1420 C C . GLY A 1 189 ? 7.954 9.602 17.634 1.00 98.00 189 GLY A C 1
ATOM 1421 O O . GLY A 1 189 ? 8.636 8.584 17.528 1.00 98.00 189 GLY A O 1
ATOM 1422 N N . ASN A 1 190 ? 6.673 9.555 18.000 1.00 98.56 190 ASN A N 1
ATOM 1423 C CA . ASN A 1 190 ? 5.894 8.343 18.224 1.00 98.56 190 ASN A CA 1
ATOM 1424 C C . ASN A 1 190 ? 5.268 7.809 16.924 1.00 98.56 190 ASN A C 1
ATOM 1426 O O . ASN A 1 190 ? 5.056 8.548 15.972 1.00 98.56 190 ASN A O 1
ATOM 1430 N N . ALA A 1 191 ? 4.860 6.540 16.919 1.00 98.81 191 ALA A N 1
ATOM 1431 C CA . ALA A 1 191 ? 3.878 6.063 15.943 1.00 98.81 191 ALA A CA 1
ATOM 1432 C C . ALA A 1 191 ? 2.509 6.724 16.202 1.00 98.81 191 ALA A C 1
ATOM 1434 O O . ALA A 1 191 ? 2.195 7.055 17.348 1.00 98.81 191 ALA A O 1
ATOM 1435 N N . VAL A 1 192 ? 1.665 6.870 15.177 1.00 98.81 192 VAL A N 1
ATOM 1436 C CA . VAL A 1 192 ? 0.263 7.295 15.360 1.00 98.81 192 VAL A CA 1
ATOM 1437 C C . VAL A 1 192 ? -0.627 6.137 15.792 1.00 98.81 192 VAL A C 1
ATOM 1439 O O . VAL A 1 192 ? -1.574 6.339 16.543 1.00 98.81 192 VAL A O 1
ATOM 1442 N N . LEU A 1 193 ? -0.315 4.917 15.354 1.00 98.88 193 LEU A N 1
ATOM 1443 C CA . LEU A 1 193 ? -1.092 3.722 15.658 1.00 98.88 193 LEU A CA 1
ATOM 1444 C C . LEU A 1 193 ? -0.175 2.507 15.738 1.00 98.88 193 LEU A C 1
ATOM 1446 O O . LEU A 1 193 ? 0.695 2.306 14.888 1.00 98.88 193 LEU A O 1
ATOM 1450 N N . THR A 1 194 ? -0.398 1.678 16.753 1.00 98.88 194 THR A N 1
ATOM 1451 C CA . THR A 1 194 ? 0.178 0.337 16.823 1.00 98.88 194 THR A CA 1
ATOM 1452 C C . THR A 1 194 ? -0.897 -0.677 17.187 1.00 98.88 194 THR A C 1
ATOM 1454 O O . THR A 1 194 ? -1.752 -0.374 18.021 1.00 98.88 194 THR A O 1
ATOM 1457 N N . SER A 1 195 ? -0.857 -1.869 16.592 1.00 98.81 195 SER A N 1
ATOM 1458 C CA . SER A 1 195 ? -1.674 -2.998 17.042 1.00 98.81 195 SER A CA 1
ATOM 1459 C C . SER A 1 195 ? -0.850 -4.044 17.798 1.00 98.81 195 SER A C 1
ATOM 1461 O O . SER A 1 195 ? 0.363 -4.200 17.593 1.00 98.81 195 SER A O 1
ATOM 1463 N N . SER A 1 196 ? -1.523 -4.752 18.703 1.00 98.62 196 SER A N 1
ATOM 1464 C CA . SER A 1 196 ? -1.057 -6.044 19.210 1.00 98.62 196 SER A CA 1
ATOM 1465 C C . SER A 1 196 ? -1.146 -7.109 18.117 1.00 98.62 196 SER A C 1
ATOM 1467 O O . SER A 1 196 ? -1.813 -6.923 17.098 1.00 98.62 196 SER A O 1
ATOM 1469 N N . ASP A 1 197 ? -0.498 -8.246 18.347 1.00 98.56 197 ASP A N 1
ATOM 1470 C CA . ASP A 1 197 ? -0.663 -9.440 17.520 1.00 98.56 197 ASP A CA 1
ATOM 1471 C C . ASP A 1 197 ? -1.992 -10.156 17.842 1.00 98.56 197 ASP A C 1
ATOM 1473 O O . ASP A 1 197 ? -2.047 -11.080 18.651 1.00 98.56 197 ASP A O 1
ATOM 1477 N N . VAL A 1 198 ? -3.091 -9.629 17.297 1.00 98.75 198 VAL A N 1
ATOM 1478 C CA . VAL A 1 198 ? -4.466 -10.125 17.476 1.00 98.75 198 VAL A CA 1
ATOM 1479 C C . VAL A 1 198 ? -5.204 -10.184 16.136 1.00 98.75 198 VAL A C 1
ATOM 1481 O O . VAL A 1 198 ? -4.884 -9.422 15.222 1.00 98.75 198 VAL A O 1
ATOM 1484 N N . ALA A 1 199 ? -6.220 -11.039 16.047 1.00 98.62 199 ALA A N 1
ATOM 1485 C CA . ALA A 1 199 ? -7.030 -11.217 14.844 1.00 98.62 199 ALA A CA 1
ATOM 1486 C C . ALA A 1 199 ? -7.885 -9.980 14.492 1.00 98.62 199 ALA A C 1
ATOM 1488 O O . ALA A 1 199 ? -8.244 -9.170 15.355 1.00 98.62 199 ALA A O 1
ATOM 1489 N N . GLY A 1 200 ? -8.213 -9.833 13.210 1.00 98.62 200 GLY A N 1
ATOM 1490 C CA . GLY A 1 200 ? -9.344 -9.029 12.739 1.00 98.62 200 GLY A CA 1
ATOM 1491 C C . GLY A 1 200 ? -9.208 -7.508 12.788 1.00 98.62 200 GLY A C 1
ATOM 1492 O O . GLY A 1 200 ? -10.130 -6.801 12.378 1.00 98.62 200 GLY A O 1
ATOM 1493 N N . VAL A 1 201 ? -8.079 -6.955 13.250 1.00 98.94 201 VAL A N 1
ATOM 1494 C CA . VAL A 1 201 ? -7.885 -5.493 13.269 1.00 98.94 201 VAL A CA 1
ATOM 1495 C C . VAL A 1 201 ? -7.996 -4.931 11.851 1.00 98.94 201 VAL A C 1
ATOM 1497 O O . VAL A 1 201 ? -7.265 -5.338 10.947 1.00 98.94 201 VAL A O 1
ATOM 1500 N N . ASN A 1 202 ? -8.889 -3.960 11.657 1.00 98.81 202 ASN A N 1
ATOM 1501 C CA . ASN A 1 202 ? -9.114 -3.317 10.366 1.00 98.81 202 ASN A CA 1
ATOM 1502 C C . ASN A 1 202 ? -8.810 -1.821 10.456 1.00 98.81 202 ASN A C 1
ATOM 1504 O O . ASN A 1 202 ? -9.539 -1.080 11.115 1.00 98.81 202 ASN A O 1
ATOM 1508 N N . VAL A 1 203 ? -7.759 -1.373 9.771 1.00 98.94 203 VAL A N 1
ATOM 1509 C CA . VAL A 1 203 ? -7.374 0.039 9.676 1.00 98.94 203 VAL A CA 1
ATOM 1510 C C . VAL A 1 203 ? -7.669 0.550 8.270 1.00 98.94 203 VAL A C 1
ATOM 1512 O O . VAL A 1 203 ? -7.175 -0.006 7.291 1.00 98.94 203 VAL A O 1
ATOM 1515 N N . SER A 1 204 ? -8.463 1.612 8.133 1.00 98.88 204 SER A N 1
ATOM 1516 C CA . SER A 1 204 ? -8.827 2.116 6.806 1.00 98.88 204 SER A CA 1
ATOM 1517 C C . SER A 1 204 ? -9.151 3.605 6.715 1.00 98.88 204 SER A C 1
ATOM 1519 O O . SER A 1 204 ? -9.524 4.226 7.702 1.00 98.88 204 SER A O 1
ATOM 1521 N N . ASN A 1 205 ? -9.081 4.173 5.504 1.00 98.19 205 ASN A N 1
ATOM 1522 C CA . ASN A 1 205 ? -9.395 5.583 5.212 1.00 98.19 205 ASN A CA 1
ATOM 1523 C C . ASN A 1 205 ? -8.618 6.589 6.081 1.00 98.19 205 ASN A C 1
ATOM 1525 O O . ASN A 1 205 ? -9.214 7.539 6.594 1.00 98.19 205 ASN A O 1
ATOM 1529 N N . LEU A 1 206 ? -7.315 6.393 6.268 1.00 98.75 206 LEU A N 1
ATOM 1530 C CA . LEU A 1 206 ? -6.486 7.302 7.063 1.00 98.75 206 LEU A CA 1
ATOM 1531 C C . LEU A 1 206 ? -5.395 7.928 6.200 1.00 98.75 206 LEU A C 1
ATOM 1533 O O . LEU A 1 206 ? -4.837 7.286 5.314 1.00 98.75 206 LEU A O 1
ATOM 1537 N N . VAL A 1 207 ? -5.036 9.165 6.517 1.00 98.81 207 VAL A N 1
ATOM 1538 C CA . VAL A 1 207 ? -3.741 9.728 6.136 1.00 98.81 207 VAL A CA 1
ATOM 1539 C C . VAL A 1 207 ? -2.871 9.761 7.384 1.00 98.81 207 VAL A C 1
ATOM 1541 O O . VAL A 1 207 ? -3.328 10.151 8.456 1.00 98.81 207 VAL A O 1
ATOM 1544 N N . VAL A 1 208 ? -1.619 9.350 7.259 1.00 98.81 208 VAL A N 1
ATOM 1545 C CA . VAL A 1 208 ? -0.617 9.424 8.317 1.00 98.81 208 VAL A CA 1
ATOM 1546 C C . VAL A 1 208 ? 0.494 10.345 7.837 1.00 98.81 208 VAL A C 1
ATOM 1548 O O . VAL A 1 208 ? 1.241 10.014 6.920 1.00 98.81 208 VAL A O 1
ATOM 1551 N N . ASP A 1 209 ? 0.576 11.524 8.436 1.00 98.06 209 ASP A N 1
ATOM 1552 C CA . ASP A 1 209 ? 1.487 12.585 8.014 1.00 98.06 209 ASP A CA 1
ATOM 1553 C C . ASP A 1 209 ? 2.589 12.728 9.064 1.00 98.06 209 ASP A C 1
ATOM 1555 O O . ASP A 1 209 ? 2.309 12.902 10.250 1.00 98.06 209 ASP A O 1
ATOM 1559 N N . ALA A 1 210 ? 3.845 12.570 8.658 1.00 98.44 210 ALA A N 1
ATOM 1560 C CA . ALA A 1 210 ? 4.963 12.524 9.589 1.00 98.44 210 ALA A CA 1
ATOM 1561 C C . ALA A 1 210 ? 5.156 13.865 10.314 1.00 98.44 210 ALA A C 1
ATOM 1563 O O . ALA A 1 210 ? 5.140 14.939 9.710 1.00 98.44 210 ALA A O 1
ATOM 1564 N N . GLY A 1 211 ? 5.408 13.793 11.621 1.00 97.81 211 GLY A N 1
ATOM 1565 C CA . GLY A 1 211 ? 5.780 14.949 12.431 1.00 97.81 211 GLY A CA 1
ATOM 1566 C C . GLY A 1 211 ? 7.224 15.396 12.197 1.00 97.81 211 GLY A C 1
ATOM 1567 O O . GLY A 1 211 ? 8.041 14.668 11.633 1.00 97.81 211 GLY A O 1
ATOM 1568 N N . SER A 1 212 ? 7.561 16.594 12.679 1.00 96.25 212 SER A N 1
ATOM 1569 C CA . SER A 1 212 ? 8.918 17.157 12.575 1.00 96.25 212 SER A CA 1
ATOM 1570 C C . SER A 1 212 ? 9.974 16.365 13.354 1.00 96.25 212 SER A C 1
ATOM 1572 O O . SER A 1 212 ? 11.155 16.378 13.000 1.00 96.25 212 SER A O 1
ATOM 1574 N N . GLN A 1 213 ? 9.562 15.662 14.412 1.00 97.75 213 GLN A N 1
ATOM 1575 C CA . GLN A 1 213 ? 10.412 14.709 15.117 1.00 97.75 213 GLN A CA 1
ATOM 1576 C C . GLN A 1 213 ? 10.394 13.360 14.399 1.00 97.75 213 GLN A C 1
ATOM 1578 O O . GLN A 1 213 ? 9.325 12.822 14.108 1.00 97.75 213 GLN A O 1
ATOM 1583 N N . ASN A 1 214 ? 11.581 12.797 14.156 1.00 98.50 214 ASN A N 1
ATOM 1584 C CA . ASN A 1 214 ? 11.704 11.510 13.484 1.00 98.50 214 ASN A CA 1
ATOM 1585 C C . ASN A 1 214 ? 11.003 10.407 14.282 1.00 98.50 214 ASN A C 1
ATOM 1587 O O . ASN A 1 214 ? 11.396 10.115 15.411 1.00 98.50 214 ASN A O 1
ATOM 1591 N N . SER A 1 215 ? 10.020 9.763 13.659 1.00 98.81 215 SER A N 1
ATOM 1592 C CA . SER A 1 215 ? 9.388 8.560 14.202 1.00 98.81 215 SER A CA 1
ATOM 1593 C C . SER A 1 215 ? 10.123 7.317 13.710 1.00 98.81 215 SER A C 1
ATOM 1595 O O . SER A 1 215 ? 10.452 7.231 12.529 1.00 98.81 215 SER A O 1
ATOM 1597 N N . ALA A 1 216 ? 10.380 6.342 14.586 1.00 98.50 216 ALA A N 1
ATOM 1598 C CA . ALA A 1 216 ? 10.985 5.072 14.164 1.00 98.50 216 ALA A CA 1
ATOM 1599 C C . ALA A 1 216 ? 10.091 4.355 13.134 1.00 98.50 216 ALA A C 1
ATOM 1601 O O . ALA A 1 216 ? 10.560 3.940 12.077 1.00 98.50 216 ALA A O 1
ATOM 1602 N N . GLN A 1 217 ? 8.786 4.332 13.399 1.00 98.62 217 GLN A N 1
ATOM 1603 C CA . GLN A 1 217 ? 7.750 3.939 12.459 1.00 98.62 217 GLN A CA 1
ATOM 1604 C C . GLN A 1 217 ? 6.508 4.809 12.659 1.00 98.62 217 GLN A C 1
ATOM 1606 O O . GLN A 1 217 ? 6.220 5.191 13.796 1.00 98.62 217 GLN A O 1
ATOM 1611 N N . LEU A 1 218 ? 5.763 5.119 11.595 1.00 98.88 218 LEU A N 1
ATOM 1612 C CA . LEU A 1 218 ? 4.518 5.890 11.717 1.00 98.88 218 LEU A CA 1
ATOM 1613 C C . LEU A 1 218 ? 3.330 4.999 12.100 1.00 98.88 218 LEU A C 1
ATOM 1615 O O . LEU A 1 218 ? 2.512 5.399 12.928 1.00 98.88 218 LEU A O 1
ATOM 1619 N N . LEU A 1 219 ? 3.250 3.786 11.550 1.00 98.94 219 LEU A N 1
ATOM 1620 C CA . LEU A 1 219 ? 2.221 2.798 11.873 1.00 98.94 219 LEU A CA 1
ATOM 1621 C C . LEU A 1 219 ? 2.832 1.397 11.967 1.00 98.94 219 LEU A C 1
ATOM 1623 O O . LEU A 1 219 ? 3.627 1.005 11.114 1.00 98.94 219 LEU A O 1
ATOM 1627 N N . ARG A 1 220 ? 2.438 0.634 12.995 1.00 98.88 220 ARG A N 1
ATOM 1628 C CA . ARG A 1 220 ? 2.840 -0.771 13.173 1.00 98.88 220 ARG A CA 1
ATOM 1629 C C . ARG A 1 220 ? 1.626 -1.689 13.292 1.00 98.88 220 ARG A C 1
ATOM 1631 O O . ARG A 1 220 ? 0.797 -1.471 14.173 1.00 98.88 220 ARG A O 1
ATOM 1638 N N . LEU A 1 221 ? 1.571 -2.741 12.481 1.00 98.88 221 LEU A N 1
ATOM 1639 C CA . LEU A 1 221 ? 0.615 -3.837 12.638 1.00 98.88 221 LEU A CA 1
ATOM 1640 C C . LEU A 1 221 ? 1.306 -5.060 13.240 1.00 98.88 221 LEU A C 1
ATOM 1642 O O . LEU A 1 221 ? 2.310 -5.516 12.702 1.00 98.88 221 LEU A O 1
ATOM 1646 N N . GLY A 1 222 ? 0.789 -5.581 14.348 1.00 98.56 222 GLY A N 1
ATOM 1647 C CA . GLY A 1 222 ? 1.340 -6.745 15.040 1.00 98.56 222 GLY A CA 1
ATOM 1648 C C . GLY A 1 222 ? 2.613 -6.457 15.834 1.00 98.56 222 GLY A C 1
ATOM 1649 O O . GLY A 1 222 ? 3.361 -5.506 15.569 1.00 98.56 222 GLY A O 1
ATOM 1650 N N . THR A 1 223 ? 2.873 -7.291 16.837 1.00 97.69 223 THR A N 1
ATOM 1651 C CA . THR A 1 223 ? 4.044 -7.202 17.724 1.00 97.69 223 THR A CA 1
ATOM 1652 C C . THR A 1 223 ? 5.302 -7.729 17.035 1.00 97.69 223 THR A C 1
ATOM 1654 O O . THR A 1 223 ? 5.278 -8.794 16.433 1.00 97.69 223 THR A O 1
ATOM 1657 N N . SER A 1 224 ? 6.416 -6.996 17.134 1.00 96.06 224 SER A N 1
ATOM 1658 C CA . SER A 1 224 ? 7.699 -7.434 16.564 1.00 96.06 224 SER A CA 1
ATOM 1659 C C . SER A 1 224 ? 8.140 -8.779 17.155 1.00 96.06 224 SER A C 1
ATOM 1661 O O . SER A 1 224 ? 8.071 -8.970 18.371 1.00 96.06 224 SER A O 1
ATOM 1663 N N . GLY A 1 225 ? 8.572 -9.701 16.292 1.00 95.75 225 GLY A N 1
ATOM 1664 C CA . GLY A 1 225 ? 8.994 -11.056 16.661 1.00 95.75 225 GLY A CA 1
ATOM 1665 C C . GLY A 1 225 ? 7.856 -12.032 16.980 1.00 95.75 225 GLY A C 1
ATOM 1666 O O . GLY A 1 225 ? 8.136 -13.169 17.353 1.00 95.75 225 GLY A O 1
ATOM 1667 N N . SER A 1 226 ? 6.597 -11.606 16.854 1.00 96.62 226 SER A N 1
ATOM 1668 C CA . SER A 1 226 ? 5.429 -12.476 16.992 1.00 96.62 226 SER A CA 1
ATOM 1669 C C . SER A 1 226 ? 4.974 -12.972 15.620 1.00 96.62 226 SER A C 1
ATOM 1671 O O . SER A 1 226 ? 4.954 -12.190 14.675 1.00 96.62 226 SER A O 1
ATOM 1673 N N . HIS A 1 227 ? 4.618 -14.253 15.537 1.00 97.00 227 HIS A N 1
ATOM 1674 C CA . HIS A 1 227 ? 4.207 -14.951 14.313 1.00 97.00 227 HIS A CA 1
ATOM 1675 C C . HIS A 1 227 ? 2.999 -15.853 14.606 1.00 97.00 227 HIS A C 1
ATOM 1677 O O . HIS A 1 227 ? 3.027 -17.063 14.377 1.00 97.00 227 HIS A O 1
ATOM 1683 N N . VAL A 1 228 ? 1.977 -15.295 15.264 1.00 98.00 228 VAL A N 1
ATOM 1684 C CA . VAL A 1 228 ? 0.702 -15.999 15.432 1.00 98.00 228 VAL A CA 1
ATOM 1685 C C . VAL A 1 228 ? -0.022 -15.976 14.088 1.00 98.00 228 VAL A C 1
ATOM 1687 O O . VAL A 1 228 ? -0.187 -14.911 13.504 1.00 98.00 228 VAL A O 1
ATOM 1690 N N . ASP A 1 229 ? -0.443 -17.148 13.617 1.00 98.31 229 ASP A N 1
ATOM 1691 C CA . ASP A 1 229 ? -1.237 -17.299 12.395 1.00 98.31 229 ASP A CA 1
ATOM 1692 C C . ASP A 1 229 ? -2.642 -16.711 12.597 1.00 98.31 229 ASP A C 1
ATOM 1694 O O . ASP A 1 229 ? -3.351 -17.067 13.547 1.00 98.31 229 ASP A O 1
ATOM 1698 N N . HIS A 1 230 ? -3.040 -15.816 11.694 1.00 98.38 230 HIS A N 1
ATOM 1699 C CA . HIS A 1 230 ? -4.357 -15.179 11.662 1.00 98.38 230 HIS A CA 1
ATOM 1700 C C . HIS A 1 230 ? -5.059 -15.410 10.318 1.00 98.38 230 HIS A C 1
ATOM 1702 O O . HIS A 1 230 ? -5.951 -14.646 9.958 1.00 98.38 230 HIS A O 1
ATOM 1708 N N . ALA A 1 231 ? -4.722 -16.467 9.573 1.00 98.31 231 ALA A N 1
ATOM 1709 C CA . ALA A 1 231 ? -5.237 -16.719 8.223 1.00 98.31 231 ALA A CA 1
ATOM 1710 C C . ALA A 1 231 ? -6.779 -16.706 8.118 1.00 98.31 231 ALA A C 1
ATOM 1712 O O . ALA A 1 231 ? -7.348 -16.317 7.092 1.00 98.31 231 ALA A O 1
ATOM 1713 N N . ALA A 1 232 ? -7.476 -17.124 9.181 1.00 98.38 232 ALA A N 1
ATOM 1714 C CA . ALA A 1 232 ? -8.940 -17.126 9.247 1.00 98.38 232 ALA A CA 1
ATOM 1715 C C . ALA A 1 232 ? -9.552 -15.726 9.439 1.00 98.38 232 ALA A C 1
ATOM 1717 O O . ALA A 1 232 ? -10.690 -15.495 9.023 1.00 98.38 232 ALA A O 1
ATOM 1718 N N . ASP A 1 233 ? -8.815 -14.809 10.062 1.00 98.62 233 ASP A N 1
ATOM 1719 C CA . ASP A 1 233 ? -9.243 -13.440 10.331 1.00 98.62 233 ASP A CA 1
ATOM 1720 C C . ASP A 1 233 ? -8.029 -12.496 10.465 1.00 98.62 233 ASP A C 1
ATOM 1722 O O . ASP A 1 233 ? -7.653 -12.080 11.566 1.00 98.62 233 ASP A O 1
ATOM 1726 N N . PRO A 1 234 ? -7.376 -12.167 9.338 1.00 98.81 234 PRO A N 1
ATOM 1727 C CA . PRO A 1 234 ? -6.118 -11.435 9.356 1.00 98.81 234 PRO A CA 1
ATOM 1728 C C . PRO A 1 234 ? -6.329 -9.983 9.774 1.00 98.81 234 PRO A C 1
ATOM 1730 O O . PRO A 1 234 ? -7.438 -9.445 9.691 1.00 98.81 234 PRO A O 1
ATOM 1733 N N . GLN A 1 235 ? -5.252 -9.288 10.139 1.00 98.88 235 GLN A N 1
ATOM 1734 C CA . GLN A 1 235 ? -5.290 -7.823 10.169 1.00 98.88 235 GLN A CA 1
ATOM 1735 C C . GLN A 1 235 ? -5.364 -7.270 8.738 1.00 98.88 235 GLN A C 1
ATOM 1737 O O . GLN A 1 235 ? -4.921 -7.907 7.783 1.00 98.88 235 GLN A O 1
ATOM 1742 N N . SER A 1 236 ? -5.928 -6.077 8.550 1.00 98.94 236 SER A N 1
ATOM 1743 C CA . SER A 1 236 ? -5.912 -5.414 7.241 1.00 98.94 236 SER A CA 1
ATOM 1744 C C . SER A 1 236 ? -5.714 -3.911 7.324 1.00 98.94 236 SER A C 1
ATOM 1746 O O . SER A 1 236 ? -6.275 -3.252 8.200 1.00 98.94 236 SER A O 1
ATOM 1748 N N . ILE A 1 237 ? -5.006 -3.372 6.336 1.00 98.94 237 ILE A N 1
ATOM 1749 C CA . ILE A 1 237 ? -4.805 -1.942 6.113 1.00 98.94 237 ILE A CA 1
ATOM 1750 C C . ILE A 1 237 ? -5.281 -1.558 4.711 1.00 98.94 237 ILE A C 1
ATOM 1752 O O . ILE A 1 237 ? -4.845 -2.156 3.728 1.00 98.94 237 ILE A O 1
ATOM 1756 N N . GLN A 1 238 ? -6.218 -0.606 4.619 1.00 98.88 238 GLN A N 1
ATOM 1757 C CA . GLN A 1 238 ? -6.925 -0.317 3.365 1.00 98.88 238 GLN A CA 1
ATOM 1758 C C . GLN A 1 238 ? -7.186 1.170 3.138 1.00 98.88 238 GLN A C 1
ATOM 1760 O O . GLN A 1 238 ? -7.856 1.810 3.945 1.00 98.88 238 GLN A O 1
ATOM 1765 N N . ASP A 1 239 ? -6.744 1.718 2.009 1.00 98.81 239 ASP A N 1
ATOM 1766 C CA . ASP A 1 239 ? -6.807 3.163 1.740 1.00 98.81 239 ASP A CA 1
ATOM 1767 C C . ASP A 1 239 ? -6.148 3.963 2.881 1.00 98.81 239 ASP A C 1
ATOM 1769 O O . ASP A 1 239 ? -6.740 4.888 3.447 1.00 98.81 239 ASP A O 1
ATOM 1773 N N . VAL A 1 240 ? -4.943 3.537 3.271 1.00 98.94 240 VAL A N 1
ATOM 1774 C CA . VAL A 1 240 ? -4.107 4.253 4.238 1.00 98.94 240 VAL A CA 1
ATOM 1775 C C . VAL A 1 240 ? -2.889 4.804 3.524 1.00 98.94 240 VAL A C 1
ATOM 1777 O O . VAL A 1 240 ? -2.140 4.070 2.879 1.00 98.94 240 VAL A O 1
ATOM 1780 N N . PHE A 1 241 ? -2.711 6.113 3.634 1.00 98.88 241 PHE A N 1
ATOM 1781 C CA . PHE A 1 241 ? -1.711 6.852 2.879 1.00 98.88 241 PHE A CA 1
ATOM 1782 C C . PHE A 1 241 ? -0.723 7.502 3.839 1.00 98.88 241 PHE A C 1
ATOM 1784 O O . PHE A 1 241 ? -1.131 8.093 4.837 1.00 98.88 241 PHE A O 1
ATOM 1791 N N . PHE A 1 242 ? 0.567 7.400 3.544 1.00 98.81 242 PHE A N 1
ATOM 1792 C CA . PHE A 1 242 ? 1.640 7.954 4.357 1.00 98.81 242 PHE A CA 1
ATOM 1793 C C . PHE A 1 242 ? 2.314 9.092 3.614 1.00 98.81 242 PHE A C 1
ATOM 1795 O O . PHE A 1 242 ? 2.597 8.981 2.422 1.00 98.81 242 PHE A O 1
ATOM 1802 N N . ARG A 1 243 ? 2.612 10.163 4.344 1.00 98.19 243 ARG A N 1
ATOM 1803 C CA . ARG A 1 243 ? 3.324 11.320 3.818 1.00 98.19 243 ARG A CA 1
ATOM 1804 C C . ARG A 1 243 ? 4.486 11.693 4.729 1.00 98.19 243 ARG A C 1
ATOM 1806 O O . ARG A 1 243 ? 4.303 11.888 5.927 1.00 98.19 243 ARG A O 1
ATOM 1813 N N . VAL A 1 244 ? 5.680 11.813 4.151 1.00 98.25 244 VAL A N 1
ATOM 1814 C CA . VAL A 1 244 ? 6.883 12.324 4.829 1.00 98.25 244 VAL A CA 1
ATOM 1815 C C . VAL A 1 244 ? 7.351 13.591 4.112 1.00 98.25 244 VAL A C 1
ATOM 1817 O O . VAL A 1 244 ? 8.096 13.520 3.136 1.00 98.25 244 VAL A O 1
ATOM 1820 N N . GLY A 1 245 ? 6.894 14.759 4.570 1.00 94.44 245 GLY A N 1
ATOM 1821 C CA . GLY A 1 245 ? 7.172 16.051 3.927 1.00 94.44 245 GLY A CA 1
ATOM 1822 C C . GLY A 1 245 ? 5.915 16.732 3.367 1.00 94.44 245 GLY A C 1
ATOM 1823 O O . GLY A 1 245 ? 4.794 16.381 3.723 1.00 94.44 245 GLY A O 1
ATOM 1824 N N . SER A 1 246 ? 6.098 17.684 2.444 1.00 91.00 246 SER A N 1
ATOM 1825 C CA . SER A 1 246 ? 5.049 18.432 1.724 1.00 91.00 246 SER A CA 1
ATOM 1826 C C . SER A 1 246 ? 4.183 19.388 2.559 1.00 91.00 246 SER A C 1
ATOM 1828 O O . SER A 1 246 ? 4.155 20.577 2.253 1.00 91.00 246 SER A O 1
ATOM 1830 N N . SER A 1 247 ? 3.506 18.937 3.611 1.00 87.50 247 SER A N 1
ATOM 1831 C CA . SER A 1 247 ? 2.690 19.778 4.514 1.00 87.50 247 SER A CA 1
ATOM 1832 C C . SER A 1 247 ? 3.495 20.272 5.719 1.00 87.50 247 SER A C 1
ATOM 1834 O O . SER A 1 247 ? 3.433 21.440 6.100 1.00 87.50 247 SER A O 1
ATOM 1836 N N . ILE A 1 248 ? 4.257 19.358 6.312 1.00 89.88 248 ILE A N 1
ATOM 1837 C CA . ILE A 1 248 ? 5.149 19.534 7.455 1.00 89.88 248 ILE A CA 1
ATOM 1838 C C . ILE A 1 248 ? 6.525 19.048 6.997 1.00 89.88 248 ILE A C 1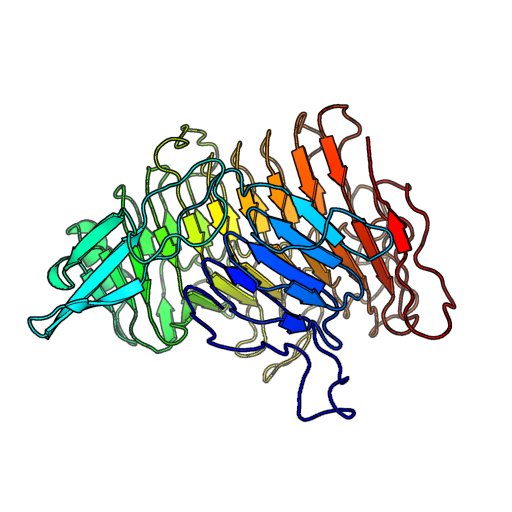
ATOM 1840 O O . ILE A 1 248 ? 6.616 18.166 6.145 1.00 89.88 248 ILE A O 1
ATOM 1844 N N . GLN A 1 249 ? 7.616 19.578 7.556 1.00 93.12 249 GLN A N 1
ATOM 1845 C CA . GLN A 1 249 ? 8.955 18.994 7.380 1.00 93.12 249 GLN A CA 1
ATOM 1846 C C . GLN A 1 249 ? 9.076 17.690 8.185 1.00 93.12 249 GLN A C 1
ATOM 1848 O O . GLN A 1 249 ? 9.805 17.607 9.172 1.00 93.12 249 GLN A O 1
ATOM 1853 N N . GLY A 1 250 ? 8.270 16.705 7.793 1.00 95.62 250 GLY A N 1
ATOM 1854 C CA . GLY A 1 250 ? 8.113 15.434 8.472 1.00 95.62 250 GLY A CA 1
ATOM 1855 C C . GLY A 1 250 ? 9.305 14.511 8.262 1.00 95.62 250 GLY A C 1
ATOM 1856 O O . GLY A 1 250 ? 9.962 14.562 7.220 1.00 95.62 250 GLY A O 1
ATOM 1857 N N . ARG A 1 251 ? 9.580 13.659 9.253 1.00 97.75 251 ARG A N 1
ATOM 1858 C CA . ARG A 1 251 ? 10.650 12.655 9.195 1.00 97.75 251 ARG A CA 1
ATOM 1859 C C . ARG A 1 251 ? 10.188 11.328 9.781 1.00 97.75 251 ARG A C 1
ATOM 1861 O O . ARG A 1 251 ? 9.533 11.295 10.824 1.00 97.75 251 ARG A O 1
ATOM 1868 N N . ALA A 1 252 ? 10.574 10.234 9.141 1.00 98.50 252 ALA A N 1
ATOM 1869 C CA . ALA A 1 252 ? 10.348 8.892 9.659 1.00 98.50 252 ALA A CA 1
ATOM 1870 C C . ALA A 1 252 ? 11.490 7.963 9.245 1.00 98.50 252 ALA A C 1
ATOM 1872 O O . ALA A 1 252 ? 12.088 8.133 8.189 1.00 98.50 252 ALA A O 1
ATOM 1873 N N . THR A 1 253 ? 11.802 6.955 10.051 1.00 98.81 253 THR A N 1
ATOM 1874 C CA . THR A 1 253 ? 12.725 5.899 9.620 1.00 98.81 253 THR A CA 1
ATOM 1875 C C . THR A 1 253 ? 11.987 4.907 8.724 1.00 98.81 253 THR A C 1
ATOM 1877 O O . THR A 1 253 ? 12.364 4.761 7.565 1.00 98.81 253 THR A O 1
ATOM 1880 N N . THR A 1 254 ? 10.882 4.343 9.210 1.00 98.81 254 THR A N 1
ATOM 1881 C CA . THR A 1 254 ? 9.947 3.512 8.439 1.00 98.81 254 THR A CA 1
ATOM 1882 C C . THR A 1 254 ? 8.559 4.169 8.437 1.00 98.81 254 THR A C 1
ATOM 1884 O O . THR A 1 254 ? 8.202 4.826 9.413 1.00 98.81 254 THR A O 1
ATOM 1887 N N . THR A 1 255 ? 7.730 4.035 7.395 1.00 98.62 255 THR A N 1
ATOM 1888 C CA . THR A 1 255 ? 6.327 4.508 7.500 1.00 98.62 255 THR A CA 1
ATOM 1889 C C . THR A 1 255 ? 5.389 3.428 7.999 1.00 98.62 255 THR A C 1
ATOM 1891 O O . THR A 1 255 ? 4.788 3.593 9.063 1.00 98.62 255 THR A O 1
ATOM 1894 N N . LEU A 1 256 ? 5.332 2.300 7.298 1.00 98.94 256 LEU A N 1
ATOM 1895 C CA . LEU A 1 256 ? 4.505 1.157 7.651 1.00 98.94 256 LEU A CA 1
ATOM 1896 C C . LEU A 1 256 ? 5.388 -0.035 8.009 1.00 98.94 256 LEU A C 1
ATOM 1898 O O . LEU A 1 256 ? 6.176 -0.490 7.185 1.00 98.94 256 LEU A O 1
ATOM 1902 N N . GLN A 1 257 ? 5.211 -0.568 9.216 1.00 98.94 257 GLN A N 1
ATOM 1903 C CA . GLN A 1 257 ? 5.794 -1.842 9.627 1.00 98.94 257 GLN A CA 1
ATOM 1904 C C . GLN A 1 257 ? 4.688 -2.884 9.831 1.00 98.94 257 GLN A C 1
ATOM 1906 O O . GLN A 1 257 ? 3.790 -2.692 10.653 1.00 98.94 257 GLN A O 1
ATOM 1911 N N . VAL A 1 258 ? 4.760 -3.997 9.105 1.00 98.94 258 VAL A N 1
ATOM 1912 C CA . VAL A 1 258 ? 3.811 -5.115 9.173 1.00 98.94 258 VAL A CA 1
ATOM 1913 C C . VAL A 1 258 ? 4.509 -6.321 9.784 1.00 98.94 258 VAL A C 1
ATOM 1915 O O . VAL A 1 258 ? 5.292 -6.990 9.119 1.00 98.94 258 VAL A O 1
ATOM 1918 N N . ASN A 1 259 ? 4.243 -6.593 11.057 1.00 98.94 259 ASN A N 1
ATOM 1919 C CA . ASN A 1 259 ? 4.792 -7.743 11.772 1.00 98.94 259 ASN A CA 1
ATOM 1920 C C . ASN A 1 259 ? 3.801 -8.902 11.887 1.00 98.94 259 ASN A C 1
ATOM 1922 O O . ASN A 1 259 ? 4.251 -10.034 11.945 1.00 98.94 259 ASN A O 1
ATOM 1926 N N . ALA A 1 260 ? 2.493 -8.629 11.938 1.00 98.81 260 ALA A N 1
ATOM 1927 C CA . ALA A 1 260 ? 1.486 -9.686 12.014 1.00 98.81 260 ALA A CA 1
ATOM 1928 C C . ALA A 1 260 ? 1.465 -10.512 10.720 1.00 98.81 260 ALA A C 1
ATOM 1930 O O . ALA A 1 260 ? 1.366 -9.941 9.624 1.00 98.81 260 ALA A O 1
ATOM 1931 N N . ASP A 1 261 ? 1.512 -11.832 10.874 1.00 98.88 261 ASP A N 1
ATOM 1932 C CA . ASP A 1 261 ? 1.346 -12.786 9.780 1.00 98.88 261 ASP A CA 1
ATOM 1933 C C . ASP A 1 261 ? -0.055 -12.626 9.142 1.00 98.88 261 ASP A C 1
ATOM 1935 O O . ASP A 1 261 ? -0.959 -12.006 9.717 1.00 98.88 261 ASP A O 1
ATOM 1939 N N . ASP A 1 262 ? -0.207 -13.080 7.896 1.00 98.94 262 ASP A N 1
ATOM 1940 C CA . ASP A 1 262 ? -1.446 -13.052 7.092 1.00 98.94 262 ASP A CA 1
ATOM 1941 C C . ASP A 1 262 ? -2.018 -11.662 6.757 1.00 98.94 262 ASP A C 1
ATOM 1943 O O . ASP A 1 262 ? -3.049 -11.546 6.084 1.00 98.94 262 ASP A O 1
ATOM 1947 N N . THR A 1 263 ? -1.374 -10.583 7.217 1.00 98.94 263 THR A N 1
ATOM 1948 C CA . THR A 1 263 ? -1.893 -9.218 7.067 1.00 98.94 263 THR A CA 1
ATOM 1949 C C . THR A 1 263 ? -2.214 -8.891 5.606 1.00 98.94 263 THR A C 1
ATOM 1951 O O . THR A 1 263 ? -1.404 -9.091 4.698 1.00 98.94 263 THR A O 1
ATOM 1954 N N . LEU A 1 264 ? -3.388 -8.299 5.380 1.00 98.94 264 LEU A N 1
ATOM 1955 C CA . LEU A 1 264 ? -3.804 -7.796 4.074 1.00 98.94 264 LEU A CA 1
ATOM 1956 C C . LEU A 1 264 ? -3.446 -6.315 3.935 1.00 98.94 264 LEU A C 1
ATOM 1958 O O . LEU A 1 264 ? -4.040 -5.456 4.592 1.00 98.94 264 LEU A O 1
ATOM 1962 N N . VAL A 1 265 ? -2.516 -6.003 3.039 1.00 98.94 265 VAL A N 1
ATOM 1963 C CA . VAL A 1 265 ? -2.183 -4.633 2.635 1.00 98.94 265 VAL A CA 1
ATOM 1964 C C . VAL A 1 265 ? -2.900 -4.350 1.318 1.00 98.94 265 VAL A C 1
ATOM 1966 O O . VAL A 1 265 ? -2.519 -4.866 0.275 1.00 98.94 265 VAL A O 1
ATOM 1969 N N . ASP A 1 266 ? -3.974 -3.566 1.337 1.00 98.88 266 ASP A N 1
ATOM 1970 C CA . ASP A 1 266 ? -4.848 -3.394 0.172 1.00 98.88 266 ASP A CA 1
ATOM 1971 C C . ASP A 1 266 ? -5.071 -1.917 -0.156 1.00 98.88 266 ASP A C 1
ATOM 1973 O O . ASP A 1 266 ? -5.942 -1.271 0.423 1.00 98.88 266 ASP A O 1
ATOM 1977 N N . HIS A 1 267 ? -4.326 -1.412 -1.141 1.00 98.88 267 HIS A N 1
ATOM 1978 C CA . HIS A 1 267 ? -4.230 0.002 -1.509 1.00 98.88 267 HIS A CA 1
ATOM 1979 C C . HIS A 1 267 ? -3.636 0.866 -0.395 1.00 98.88 267 HIS A C 1
ATOM 1981 O O . HIS A 1 267 ? -4.348 1.488 0.399 1.00 98.88 267 HIS A O 1
ATOM 1987 N N . ILE A 1 268 ? -2.309 0.930 -0.373 1.00 98.75 268 ILE A N 1
ATOM 1988 C CA . ILE A 1 268 ? -1.578 1.940 0.391 1.00 98.75 268 ILE A CA 1
ATOM 1989 C C . ILE A 1 268 ? -0.746 2.773 -0.568 1.00 98.75 268 ILE A C 1
ATOM 1991 O O . ILE A 1 268 ? -0.333 2.286 -1.621 1.00 98.75 268 ILE A O 1
ATOM 1995 N N . TRP A 1 269 ? -0.469 4.006 -0.164 1.00 98.94 269 TRP A N 1
ATOM 1996 C CA . TRP A 1 269 ? 0.540 4.834 -0.806 1.00 98.94 269 TRP A CA 1
ATOM 1997 C C . TRP A 1 269 ? 1.467 5.383 0.262 1.00 98.94 269 TRP A C 1
ATOM 1999 O O . TRP A 1 269 ? 1.039 6.175 1.098 1.00 98.94 269 TRP A O 1
ATOM 2009 N N . ALA A 1 270 ? 2.709 4.911 0.283 1.00 98.88 270 ALA A N 1
ATOM 2010 C CA . ALA A 1 270 ? 3.743 5.446 1.147 1.00 98.88 270 ALA A CA 1
ATOM 2011 C C . ALA A 1 270 ? 4.617 6.394 0.334 1.00 98.88 270 ALA A C 1
ATOM 2013 O O . ALA A 1 270 ? 5.333 5.957 -0.558 1.00 98.88 270 ALA A O 1
ATOM 2014 N N . TRP A 1 271 ? 4.577 7.684 0.654 1.00 98.88 271 TRP A N 1
ATOM 2015 C CA . TRP A 1 271 ? 5.211 8.711 -0.166 1.00 98.88 271 TRP A CA 1
ATOM 2016 C C . TRP A 1 271 ? 6.127 9.599 0.676 1.00 98.88 271 TRP A C 1
ATOM 2018 O O . TRP A 1 271 ? 5.680 10.348 1.557 1.00 98.88 271 TRP A O 1
ATOM 2028 N N . ARG A 1 272 ? 7.433 9.519 0.408 1.00 98.75 272 ARG A N 1
ATOM 2029 C CA . ARG A 1 272 ? 8.374 10.550 0.841 1.00 98.75 272 ARG A CA 1
ATOM 2030 C C . ARG A 1 272 ? 8.284 11.698 -0.155 1.00 98.75 272 ARG A C 1
ATOM 2032 O O . ARG A 1 272 ? 8.527 11.514 -1.334 1.00 98.75 272 ARG A O 1
ATOM 2039 N N . ALA A 1 273 ? 7.937 12.886 0.326 1.00 98.44 273 ALA A N 1
ATOM 2040 C CA . ALA A 1 273 ? 7.600 13.990 -0.556 1.00 98.44 273 ALA A CA 1
ATOM 2041 C C . ALA A 1 273 ? 8.763 14.395 -1.474 1.00 98.44 273 ALA A C 1
ATOM 2043 O O . ALA A 1 273 ? 9.817 14.812 -0.988 1.00 98.44 273 ALA A O 1
ATOM 2044 N N . ASP A 1 274 ? 8.548 14.338 -2.784 1.00 97.69 274 ASP A N 1
ATOM 2045 C CA . ASP A 1 274 ? 9.444 14.894 -3.801 1.00 97.69 274 ASP A CA 1
ATOM 2046 C C . ASP A 1 274 ? 9.129 16.381 -4.075 1.00 97.69 274 ASP A C 1
ATOM 2048 O O . ASP A 1 274 ? 10.023 17.171 -4.383 1.00 97.69 274 ASP A O 1
ATOM 2052 N N . HIS A 1 275 ? 7.886 16.805 -3.829 1.00 96.38 275 HIS A N 1
ATOM 2053 C CA . HIS A 1 275 ? 7.416 18.190 -3.934 1.00 96.38 275 HIS A CA 1
ATOM 2054 C C . HIS A 1 275 ? 6.410 18.545 -2.824 1.00 96.38 275 HIS A C 1
ATOM 2056 O O . HIS A 1 275 ? 5.951 17.685 -2.076 1.00 96.38 275 HIS A O 1
ATOM 2062 N N . GLY A 1 276 ? 6.031 19.820 -2.695 1.00 92.62 276 GLY A N 1
ATOM 2063 C CA . GLY A 1 276 ? 4.963 20.238 -1.781 1.00 92.62 276 GLY A CA 1
ATOM 2064 C C . GLY A 1 276 ? 5.064 21.687 -1.314 1.00 92.62 276 GLY A C 1
ATOM 2065 O O . GLY A 1 276 ? 5.826 22.477 -1.865 1.00 92.62 276 GLY A O 1
ATOM 2066 N N . GLY A 1 277 ? 4.258 22.042 -0.309 1.00 88.62 277 GLY A N 1
ATOM 2067 C CA . GLY A 1 277 ? 4.220 23.398 0.255 1.00 88.62 277 GLY A CA 1
ATOM 2068 C C . GLY A 1 277 ? 5.401 23.717 1.180 1.00 88.62 277 GLY A C 1
ATOM 2069 O O . GLY A 1 277 ? 5.853 24.858 1.240 1.00 88.62 277 GLY A O 1
ATOM 2070 N N . ALA A 1 278 ? 5.916 22.711 1.885 1.00 87.94 278 ALA A N 1
ATOM 2071 C CA . ALA A 1 278 ? 7.172 22.755 2.618 1.00 87.94 278 ALA A CA 1
ATOM 2072 C C . ALA A 1 278 ? 8.330 22.298 1.720 1.00 87.94 278 ALA A C 1
ATOM 2074 O O . ALA A 1 278 ? 8.142 21.470 0.830 1.00 87.94 278 ALA A O 1
ATOM 2075 N N . ALA A 1 279 ? 9.538 22.802 1.992 1.00 91.62 279 ALA A N 1
ATOM 2076 C CA . ALA A 1 279 ? 10.741 22.369 1.286 1.00 91.62 279 ALA A CA 1
ATOM 2077 C C . ALA A 1 279 ? 10.933 20.843 1.382 1.00 91.62 279 ALA A C 1
ATOM 2079 O O . ALA A 1 279 ? 10.762 20.257 2.455 1.00 91.62 279 ALA A O 1
ATOM 2080 N N . THR A 1 280 ? 11.323 20.233 0.266 1.00 95.12 280 THR A N 1
ATOM 2081 C CA . THR A 1 280 ? 11.715 18.824 0.142 1.00 95.12 280 THR A CA 1
ATOM 2082 C C . THR A 1 280 ? 13.214 18.728 -0.147 1.00 95.12 280 THR A C 1
ATOM 2084 O O . THR A 1 280 ? 13.839 19.704 -0.570 1.00 95.12 280 THR A O 1
ATOM 2087 N N . GLY A 1 281 ? 13.823 17.579 0.147 1.00 95.88 281 GLY A N 1
ATOM 2088 C CA . GLY A 1 281 ? 15.230 17.330 -0.160 1.00 95.88 281 GLY A CA 1
ATOM 2089 C C . GLY A 1 281 ? 15.881 16.256 0.708 1.00 95.88 281 GLY A C 1
ATOM 2090 O O . GLY A 1 281 ? 15.370 15.881 1.770 1.00 95.88 281 GLY A O 1
ATOM 2091 N N . TRP A 1 282 ? 17.069 15.814 0.282 1.00 97.81 282 TRP A N 1
ATOM 2092 C CA . TRP A 1 282 ? 17.785 14.663 0.844 1.00 97.81 282 TRP A CA 1
ATOM 2093 C C . TRP A 1 282 ? 18.004 14.744 2.361 1.00 97.81 282 TRP A C 1
ATOM 2095 O O . TRP A 1 282 ? 17.945 13.743 3.069 1.00 97.81 282 TRP A O 1
ATOM 2105 N N . THR A 1 283 ? 18.226 15.948 2.889 1.00 96.69 283 THR A N 1
ATOM 2106 C CA . THR A 1 283 ? 18.451 16.197 4.323 1.00 96.69 283 THR A CA 1
ATOM 2107 C C . THR A 1 283 ? 17.266 16.880 5.015 1.00 96.69 283 THR A C 1
ATOM 2109 O O . THR A 1 283 ? 17.331 17.178 6.211 1.00 96.69 283 THR A O 1
ATOM 2112 N N . VAL A 1 284 ? 16.174 17.137 4.286 1.00 96.25 284 VAL A N 1
ATOM 2113 C CA . VAL A 1 284 ? 15.031 17.926 4.763 1.00 96.25 284 VAL A CA 1
ATOM 2114 C C . VAL A 1 284 ? 13.962 17.010 5.358 1.00 96.25 284 VAL A C 1
ATOM 2116 O O . VAL A 1 284 ? 13.793 16.977 6.581 1.00 96.25 284 VAL A O 1
ATOM 2119 N N . ASN A 1 285 ? 13.292 16.229 4.510 1.00 97.50 285 ASN A N 1
ATOM 2120 C CA . ASN A 1 285 ? 12.233 15.279 4.852 1.00 97.50 285 ASN A CA 1
ATOM 2121 C C . ASN A 1 285 ? 12.762 13.841 4.774 1.00 97.50 285 ASN A C 1
ATOM 2123 O O . ASN A 1 285 ? 12.412 13.070 3.884 1.00 97.50 285 ASN A O 1
ATOM 2127 N N . THR A 1 286 ? 13.686 13.494 5.670 1.00 98.25 286 THR A N 1
ATOM 2128 C CA . THR A 1 286 ? 14.347 12.182 5.661 1.00 98.25 286 THR A CA 1
ATOM 2129 C C . THR A 1 286 ? 13.354 11.043 5.897 1.00 98.25 286 THR A C 1
ATOM 2131 O O . THR A 1 286 ? 12.536 11.108 6.819 1.00 98.25 286 THR A O 1
ATOM 2134 N N . GLY A 1 287 ? 13.474 9.995 5.085 1.00 98.25 287 GLY A N 1
ATOM 2135 C CA . GLY A 1 287 ? 12.617 8.811 5.075 1.00 98.25 287 GLY A CA 1
ATOM 2136 C C . GLY A 1 287 ? 13.428 7.609 4.619 1.00 98.25 287 GLY A C 1
ATOM 2137 O O . GLY A 1 287 ? 13.802 7.581 3.453 1.00 98.25 287 GLY A O 1
ATOM 2138 N N . ALA A 1 288 ? 13.739 6.640 5.485 1.00 98.62 288 ALA A N 1
ATOM 2139 C CA . ALA A 1 288 ? 14.639 5.548 5.095 1.00 98.62 288 ALA A CA 1
ATOM 2140 C C . ALA A 1 288 ? 13.923 4.444 4.301 1.00 98.62 288 ALA A C 1
ATOM 2142 O O . ALA A 1 288 ? 14.395 4.090 3.228 1.00 98.62 288 ALA A O 1
ATOM 2143 N N . THR A 1 289 ? 12.791 3.940 4.793 1.00 98.88 289 THR A N 1
ATOM 2144 C CA . THR A 1 289 ? 12.025 2.852 4.166 1.00 98.88 289 THR A CA 1
ATOM 2145 C C . THR A 1 289 ? 10.536 3.172 4.200 1.00 98.88 289 THR A C 1
ATOM 2147 O O . THR A 1 289 ? 10.012 3.646 5.208 1.00 98.88 289 THR A O 1
ATOM 2150 N N . GLY A 1 290 ? 9.828 2.914 3.104 1.00 98.88 290 GLY A N 1
ATOM 2151 C CA . GLY A 1 290 ? 8.384 3.091 3.061 1.00 98.88 290 GLY A CA 1
ATOM 2152 C C . GLY A 1 290 ? 7.698 1.986 3.841 1.00 98.88 290 GLY A C 1
ATOM 2153 O O . GLY A 1 290 ? 7.091 2.243 4.884 1.00 98.88 290 GLY A O 1
ATOM 2154 N N . VAL A 1 291 ? 7.844 0.752 3.365 1.00 98.94 291 VAL A N 1
ATOM 2155 C CA . VAL A 1 291 ? 7.146 -0.413 3.912 1.00 98.94 291 VAL A CA 1
ATOM 2156 C C . VAL A 1 291 ? 8.137 -1.496 4.318 1.00 98.94 291 VAL A C 1
ATOM 2158 O O . VAL A 1 291 ? 8.962 -1.936 3.522 1.00 98.94 291 VAL A O 1
ATOM 2161 N N . GLU A 1 292 ? 8.021 -1.960 5.556 1.00 98.94 292 GLU A N 1
ATOM 2162 C CA . GLU A 1 292 ? 8.768 -3.093 6.091 1.00 98.94 292 GLU A CA 1
ATOM 2163 C C . GLU A 1 292 ? 7.793 -4.218 6.454 1.00 98.94 292 GLU A C 1
ATOM 2165 O O . GLU A 1 292 ? 6.894 -4.026 7.274 1.00 98.94 292 GLU A O 1
ATOM 2170 N N . VAL A 1 293 ? 7.958 -5.391 5.843 1.00 98.94 293 VAL A N 1
ATOM 2171 C CA . VAL A 1 293 ? 7.101 -6.564 6.053 1.00 98.94 293 VAL A CA 1
ATOM 2172 C C . VAL A 1 293 ? 7.902 -7.663 6.735 1.00 98.94 293 VAL A C 1
ATOM 2174 O O . VAL A 1 293 ? 8.741 -8.307 6.114 1.00 98.94 293 VAL A O 1
ATOM 2177 N N . ASN A 1 294 ? 7.634 -7.886 8.013 1.00 98.94 294 ASN A N 1
ATOM 2178 C CA . ASN A 1 294 ? 8.251 -8.927 8.830 1.00 98.94 294 ASN A CA 1
ATOM 2179 C C . ASN A 1 294 ? 7.370 -10.174 8.965 1.00 98.94 294 ASN A C 1
ATOM 2181 O O . ASN A 1 294 ? 7.916 -11.262 9.123 1.00 98.94 294 ASN A O 1
ATOM 2185 N N . GLY A 1 295 ? 6.045 -10.019 8.876 1.00 98.81 295 GLY A N 1
ATOM 2186 C CA . GLY A 1 295 ? 5.103 -11.135 8.967 1.00 98.81 295 GLY A CA 1
ATOM 2187 C C . GLY A 1 295 ? 5.173 -12.083 7.765 1.00 98.81 295 GLY A C 1
ATOM 2188 O O . GLY A 1 295 ? 5.454 -11.658 6.638 1.00 98.81 295 GLY A O 1
ATOM 2189 N N . ASN A 1 296 ? 4.916 -13.366 8.007 1.00 98.88 296 ASN A N 1
ATOM 2190 C CA . ASN A 1 296 ? 4.732 -14.377 6.966 1.00 98.88 296 ASN A CA 1
ATOM 2191 C C . ASN A 1 296 ? 3.340 -14.262 6.337 1.00 98.88 296 ASN A C 1
ATOM 2193 O O . ASN A 1 296 ? 2.441 -13.653 6.911 1.00 98.88 296 ASN A O 1
ATOM 2197 N N . ASP A 1 297 ? 3.172 -14.808 5.132 1.00 98.88 297 ASP A N 1
ATOM 2198 C CA . ASP A 1 297 ? 1.860 -14.946 4.475 1.00 98.88 297 ASP A CA 1
ATOM 2199 C C . ASP A 1 297 ? 1.129 -13.610 4.214 1.00 98.88 297 ASP A C 1
ATOM 2201 O O . ASP A 1 297 ? -0.048 -13.564 3.857 1.00 98.88 297 ASP A O 1
ATOM 2205 N N . VAL A 1 298 ? 1.852 -12.490 4.321 1.00 98.94 298 VAL A N 1
ATOM 2206 C CA . VAL A 1 298 ? 1.337 -11.149 4.038 1.00 98.94 298 VAL A CA 1
ATOM 2207 C C . VAL A 1 298 ? 1.015 -11.015 2.549 1.00 98.94 298 VAL A C 1
ATOM 2209 O O . VAL A 1 298 ? 1.825 -11.351 1.677 1.00 98.94 298 VAL A O 1
ATOM 2212 N N . LEU A 1 299 ? -0.160 -10.459 2.251 1.00 98.94 299 LEU A N 1
ATOM 2213 C CA . LEU A 1 299 ? -0.611 -10.184 0.889 1.00 98.94 299 LEU A CA 1
ATOM 2214 C C . LEU A 1 299 ? -0.750 -8.677 0.669 1.00 98.94 299 LEU A C 1
ATOM 2216 O O . LEU A 1 299 ? -1.617 -8.029 1.257 1.00 98.94 299 LEU A O 1
ATOM 2220 N N . ALA A 1 300 ? 0.059 -8.135 -0.240 1.00 98.94 300 ALA A N 1
ATOM 2221 C CA . ALA A 1 300 ? -0.058 -6.770 -0.729 1.00 98.94 300 ALA A CA 1
ATOM 2222 C C . ALA A 1 300 ? -0.789 -6.728 -2.080 1.00 98.94 300 ALA A C 1
ATOM 2224 O O . ALA A 1 300 ? -0.427 -7.422 -3.028 1.00 98.94 300 ALA A O 1
ATOM 2225 N N . THR A 1 301 ? -1.825 -5.899 -2.187 1.00 98.94 301 THR A N 1
ATOM 2226 C CA . THR A 1 301 ? -2.615 -5.692 -3.405 1.00 98.94 301 THR A CA 1
ATOM 2227 C C . THR A 1 301 ? -2.749 -4.198 -3.684 1.00 98.94 301 THR A C 1
ATOM 2229 O O . THR A 1 301 ? -3.397 -3.472 -2.933 1.00 98.94 301 THR A O 1
ATOM 2232 N N . GLY A 1 302 ? -2.123 -3.711 -4.758 1.00 98.75 302 GLY A N 1
ATOM 2233 C CA . GLY A 1 302 ? -2.058 -2.273 -5.032 1.00 98.75 302 GLY A CA 1
ATOM 2234 C C . GLY A 1 302 ? -1.074 -1.551 -4.108 1.00 98.75 302 GLY A C 1
ATOM 2235 O O . GLY A 1 302 ? -1.488 -0.712 -3.308 1.00 98.75 302 GLY A O 1
ATOM 2236 N N . LEU A 1 303 ? 0.209 -1.914 -4.184 1.00 98.94 303 LEU A N 1
ATOM 2237 C CA . LEU A 1 303 ? 1.274 -1.338 -3.362 1.00 98.94 303 LEU A CA 1
ATOM 2238 C C . LEU A 1 303 ? 1.962 -0.172 -4.093 1.00 98.94 303 LEU A C 1
ATOM 2240 O O . LEU A 1 303 ? 2.601 -0.393 -5.118 1.00 98.94 303 LEU A O 1
ATOM 2244 N N . PHE A 1 304 ? 1.857 1.045 -3.559 1.00 98.94 304 PHE A N 1
ATOM 2245 C CA . PHE A 1 304 ? 2.525 2.240 -4.091 1.00 98.94 304 PHE A CA 1
ATOM 2246 C C . PHE A 1 304 ? 3.509 2.763 -3.040 1.00 98.94 304 PHE A C 1
ATOM 2248 O O . PHE A 1 304 ? 3.100 3.077 -1.919 1.00 98.94 304 PHE A O 1
ATOM 2255 N N . VAL A 1 305 ? 4.804 2.824 -3.349 1.00 98.94 305 VAL A N 1
ATOM 2256 C CA . VAL A 1 305 ? 5.836 3.267 -2.393 1.00 98.94 305 VAL A CA 1
ATOM 2257 C C . VAL A 1 305 ? 6.892 4.075 -3.122 1.00 98.94 305 VAL A C 1
ATOM 2259 O O . VAL A 1 305 ? 7.444 3.565 -4.086 1.00 98.94 305 VAL A O 1
ATOM 2262 N N . GLU A 1 306 ? 7.180 5.303 -2.693 1.00 98.88 306 GLU A N 1
ATOM 2263 C CA . GLU A 1 306 ? 7.988 6.236 -3.489 1.00 98.88 306 GLU A CA 1
ATOM 2264 C C . GLU A 1 306 ? 8.971 7.089 -2.670 1.00 98.88 306 GLU A C 1
ATOM 2266 O O . GLU A 1 306 ? 8.642 7.617 -1.598 1.00 98.88 306 GLU A O 1
ATOM 2271 N N . HIS A 1 307 ? 10.142 7.289 -3.278 1.00 98.81 307 HIS A N 1
ATOM 2272 C CA . HIS A 1 307 ? 11.199 8.253 -2.975 1.00 98.81 307 HIS A CA 1
ATOM 2273 C C . HIS A 1 307 ? 11.938 8.099 -1.643 1.00 98.81 307 HIS A C 1
ATOM 2275 O O . HIS A 1 307 ? 12.584 9.052 -1.189 1.00 98.81 307 HIS A O 1
ATOM 2281 N N . TYR A 1 308 ? 11.873 6.944 -0.990 1.00 98.81 308 TYR A N 1
ATOM 2282 C CA . TYR A 1 308 ? 12.615 6.670 0.237 1.00 98.81 308 TYR A CA 1
ATOM 2283 C C . TYR A 1 308 ? 14.126 6.531 -0.014 1.00 98.81 308 TYR A C 1
ATOM 2285 O O . TYR A 1 308 ? 14.603 6.196 -1.090 1.00 98.81 308 TYR A O 1
ATOM 2293 N N . GLN A 1 309 ? 14.924 6.830 1.010 1.00 98.75 309 GLN A N 1
ATOM 2294 C CA . GLN A 1 309 ? 16.381 6.962 0.895 1.00 98.75 309 GLN A CA 1
ATOM 2295 C C . GLN A 1 309 ? 17.127 5.621 0.924 1.00 98.75 309 GLN A C 1
ATOM 2297 O O . GLN A 1 309 ? 18.313 5.576 0.593 1.00 98.75 309 GLN A O 1
ATOM 2302 N N . LYS A 1 310 ? 16.472 4.539 1.353 1.00 98.75 310 LYS A N 1
ATOM 2303 C CA . LYS A 1 310 ? 17.005 3.171 1.352 1.00 98.75 310 LYS A CA 1
ATOM 2304 C C . LYS A 1 310 ? 16.064 2.251 0.572 1.00 98.75 310 LYS A C 1
ATOM 2306 O O . LYS A 1 310 ? 15.515 2.667 -0.439 1.00 98.75 310 LYS A O 1
ATOM 2311 N N . TYR A 1 311 ? 15.908 0.995 0.995 1.00 98.75 311 TYR A N 1
ATOM 2312 C CA . TYR A 1 311 ? 14.938 0.097 0.379 1.00 98.75 311 TYR A CA 1
ATOM 2313 C C . TYR A 1 311 ? 13.533 0.659 0.586 1.00 98.75 311 TYR A C 1
ATOM 2315 O O . TYR A 1 311 ? 13.116 0.863 1.728 1.00 98.75 311 TYR A O 1
ATOM 2323 N N . GLU A 1 312 ? 12.827 0.914 -0.510 1.00 98.69 312 GLU A N 1
ATOM 2324 C CA . GLU A 1 312 ? 11.473 1.478 -0.498 1.00 98.69 312 GLU A CA 1
ATOM 2325 C C . GLU A 1 312 ? 10.520 0.468 0.156 1.00 98.69 312 GLU A C 1
ATOM 2327 O O . GLU A 1 312 ? 9.800 0.792 1.104 1.00 98.69 312 GLU A O 1
ATOM 2332 N N . VAL A 1 313 ? 10.627 -0.792 -0.275 1.00 98.94 313 VAL A N 1
ATOM 2333 C CA . VAL A 1 313 ? 10.026 -1.965 0.360 1.00 98.94 313 VAL A CA 1
ATOM 2334 C C . VAL A 1 313 ? 11.116 -2.930 0.824 1.00 98.94 313 VAL A C 1
ATOM 2336 O O . VAL A 1 313 ? 11.955 -3.362 0.030 1.00 98.94 313 VAL A O 1
ATOM 2339 N N . GLN A 1 314 ? 11.060 -3.322 2.096 1.00 98.94 314 GLN A N 1
ATOM 2340 C CA . GLN A 1 314 ? 11.869 -4.387 2.687 1.00 98.94 314 GLN A CA 1
ATOM 2341 C C . GLN A 1 314 ? 10.952 -5.533 3.131 1.00 98.94 314 GLN A C 1
ATOM 2343 O O . GLN A 1 314 ? 10.144 -5.372 4.042 1.00 98.94 314 GLN A O 1
ATOM 2348 N N . TRP A 1 315 ? 11.099 -6.704 2.519 1.00 98.94 315 TRP A N 1
ATOM 2349 C CA . TRP A 1 315 ? 10.302 -7.894 2.800 1.00 98.94 315 TRP A CA 1
ATOM 2350 C C . TRP A 1 315 ? 11.148 -8.985 3.453 1.00 98.94 315 TRP A C 1
ATOM 2352 O O . TRP A 1 315 ? 12.047 -9.548 2.832 1.00 98.94 315 TRP A O 1
ATOM 2362 N N . ASN A 1 316 ? 10.853 -9.293 4.709 1.00 98.88 316 ASN A N 1
ATOM 2363 C CA . ASN A 1 316 ? 11.603 -10.218 5.554 1.00 98.88 316 ASN A CA 1
ATOM 2364 C C . ASN A 1 316 ? 10.848 -11.532 5.833 1.00 98.88 316 ASN A C 1
ATOM 2366 O O . ASN A 1 316 ? 11.500 -12.546 6.077 1.00 98.88 316 ASN A O 1
ATOM 2370 N N . GLY A 1 317 ? 9.510 -11.532 5.772 1.00 98.62 317 GLY A N 1
ATOM 2371 C CA . GLY A 1 317 ? 8.677 -12.721 6.002 1.00 98.62 317 GLY A CA 1
ATOM 2372 C C . GLY A 1 317 ? 8.590 -13.680 4.806 1.00 98.62 317 GLY A C 1
ATOM 2373 O O . GLY A 1 317 ? 8.737 -13.274 3.649 1.00 98.62 317 GLY A O 1
ATOM 2374 N N . ASN A 1 318 ? 8.350 -14.965 5.082 1.00 98.75 318 ASN A N 1
ATOM 2375 C CA . ASN A 1 318 ? 8.161 -15.999 4.059 1.00 98.75 318 ASN A CA 1
ATOM 2376 C C . ASN A 1 318 ? 6.743 -15.990 3.476 1.00 98.75 318 ASN A C 1
ATOM 2378 O O . ASN A 1 318 ? 5.819 -15.418 4.045 1.00 98.75 318 ASN A O 1
ATOM 2382 N N . ASN A 1 319 ? 6.594 -16.632 2.318 1.00 98.81 319 ASN A N 1
ATOM 2383 C CA . ASN A 1 319 ? 5.342 -16.817 1.583 1.00 98.81 319 ASN A CA 1
ATOM 2384 C C . ASN A 1 319 ? 4.566 -15.522 1.279 1.00 98.81 319 ASN A C 1
ATOM 2386 O O . ASN A 1 319 ? 3.371 -15.538 0.993 1.00 98.81 319 ASN A O 1
ATOM 2390 N N . GLY A 1 320 ? 5.263 -14.386 1.307 1.00 98.81 320 GLY A N 1
ATOM 2391 C CA . GLY A 1 320 ? 4.683 -13.096 0.979 1.00 98.81 320 GLY A CA 1
ATOM 2392 C C . GLY A 1 320 ? 4.320 -12.987 -0.498 1.00 98.81 320 GLY A C 1
ATOM 2393 O O . GLY A 1 320 ? 5.019 -13.524 -1.366 1.00 98.81 320 GLY A O 1
ATOM 2394 N N . LYS A 1 321 ? 3.249 -12.248 -0.792 1.00 98.94 321 LYS A N 1
ATOM 2395 C CA . LYS A 1 321 ? 2.806 -12.010 -2.165 1.00 98.94 321 LYS A CA 1
ATOM 2396 C C . LYS A 1 321 ? 2.457 -10.550 -2.406 1.00 98.94 321 LYS A C 1
ATOM 2398 O O . LYS A 1 321 ? 1.709 -9.957 -1.636 1.00 98.94 321 LYS A O 1
ATOM 2403 N N . THR A 1 322 ? 2.922 -10.011 -3.528 1.00 98.94 322 THR A N 1
ATOM 2404 C CA . THR A 1 322 ? 2.530 -8.687 -4.023 1.00 98.94 322 THR A CA 1
ATOM 2405 C C . THR A 1 322 ? 1.846 -8.813 -5.378 1.00 98.94 322 THR A C 1
ATOM 2407 O O . THR A 1 322 ? 2.410 -9.369 -6.319 1.00 98.94 322 THR A O 1
ATOM 2410 N N . ILE A 1 323 ? 0.634 -8.275 -5.499 1.00 98.94 323 ILE A N 1
ATOM 2411 C CA . ILE A 1 323 ? -0.078 -8.117 -6.768 1.00 98.94 323 ILE A CA 1
ATOM 2412 C C . ILE A 1 323 ? -0.232 -6.623 -7.021 1.00 98.94 323 ILE A C 1
ATOM 2414 O O . ILE A 1 323 ? -0.969 -5.936 -6.314 1.00 98.94 323 ILE A O 1
ATOM 2418 N N . PHE A 1 324 ? 0.450 -6.163 -8.062 1.00 98.94 324 PHE A N 1
ATOM 2419 C CA . PHE A 1 324 ? 0.729 -4.777 -8.390 1.00 98.94 324 PHE A CA 1
ATOM 2420 C C . PHE A 1 324 ? 1.678 -4.080 -7.405 1.00 98.94 324 PHE A C 1
ATOM 2422 O O . PHE A 1 324 ? 1.384 -3.938 -6.216 1.00 98.94 324 PHE A O 1
ATOM 2429 N N . PHE A 1 325 ? 2.778 -3.567 -7.952 1.00 98.94 325 PHE A N 1
ATOM 2430 C CA . PHE A 1 325 ? 3.692 -2.645 -7.290 1.00 98.94 325 PHE A CA 1
ATOM 2431 C C . PHE A 1 325 ? 4.027 -1.479 -8.219 1.00 98.94 325 PHE A C 1
ATOM 2433 O O . PHE A 1 325 ? 4.302 -1.690 -9.404 1.00 98.94 325 PHE A O 1
ATOM 2440 N N . GLN A 1 326 ? 4.038 -0.270 -7.674 1.00 98.88 326 GLN A N 1
ATOM 2441 C CA . GLN A 1 326 ? 4.586 0.909 -8.327 1.00 98.88 326 GLN A CA 1
ATOM 2442 C C . GLN A 1 326 ? 5.538 1.628 -7.370 1.00 98.88 326 GLN A C 1
ATOM 2444 O O . GLN A 1 326 ? 5.264 1.754 -6.173 1.00 98.88 326 GLN A O 1
ATOM 2449 N N . ASN A 1 327 ? 6.662 2.073 -7.923 1.00 98.94 327 ASN A N 1
ATOM 2450 C CA . ASN A 1 327 ? 7.645 2.885 -7.235 1.00 98.94 327 ASN A CA 1
ATOM 2451 C C . ASN A 1 327 ? 8.307 3.887 -8.177 1.00 98.94 327 ASN A C 1
ATOM 2453 O O . ASN A 1 327 ? 8.571 3.592 -9.345 1.00 98.94 327 ASN A O 1
ATOM 2457 N N . GLU A 1 328 ? 8.680 5.018 -7.593 1.00 98.75 328 GLU A N 1
ATOM 2458 C CA . GLU A 1 328 ? 9.696 5.921 -8.100 1.00 98.75 328 GLU A CA 1
ATOM 2459 C C . GLU A 1 328 ? 10.832 6.054 -7.080 1.00 98.75 328 GLU A C 1
ATOM 2461 O O . GLU A 1 328 ? 10.590 6.297 -5.898 1.00 98.75 328 GLU A O 1
ATOM 2466 N N . MET A 1 329 ? 12.077 5.906 -7.531 1.00 98.75 329 MET A N 1
ATOM 2467 C CA . MET A 1 329 ? 13.275 6.106 -6.706 1.00 98.75 329 MET A CA 1
ATOM 2468 C C . MET A 1 329 ? 13.419 7.585 -6.278 1.00 98.75 329 MET A C 1
ATOM 2470 O O . MET A 1 329 ? 12.858 8.471 -6.933 1.00 98.75 329 MET A O 1
ATOM 2474 N N . PRO A 1 330 ? 14.175 7.911 -5.209 1.00 98.44 330 PRO A N 1
ATOM 2475 C CA . PRO A 1 330 ? 14.359 9.294 -4.762 1.00 98.44 330 PRO A CA 1
ATOM 2476 C C . PRO A 1 330 ? 15.027 10.154 -5.836 1.00 98.44 330 PRO A C 1
ATOM 2478 O O . PRO A 1 330 ? 16.121 9.845 -6.302 1.00 98.44 330 PRO A O 1
ATOM 2481 N N . TYR A 1 331 ? 14.407 11.271 -6.209 1.00 98.25 331 TYR A N 1
ATOM 2482 C CA . TYR A 1 331 ? 14.950 12.170 -7.240 1.00 98.25 331 TYR A CA 1
ATOM 2483 C C . TYR A 1 331 ? 16.162 12.976 -6.761 1.00 98.25 331 TYR A C 1
ATOM 2485 O O . TYR A 1 331 ? 16.992 13.431 -7.553 1.00 98.25 331 TYR A O 1
ATOM 2493 N N . ASP A 1 332 ? 16.238 13.164 -5.448 1.00 97.81 332 ASP A N 1
ATOM 2494 C CA . ASP A 1 332 ? 17.112 14.094 -4.749 1.00 97.81 332 ASP A CA 1
ATOM 2495 C C . ASP A 1 332 ? 18.405 13.455 -4.228 1.00 97.81 332 ASP A C 1
ATOM 2497 O O . ASP A 1 332 ? 19.069 14.020 -3.359 1.00 97.81 332 ASP A O 1
ATOM 2501 N N . VAL A 1 333 ? 18.786 12.294 -4.773 1.00 98.19 333 VAL A N 1
ATOM 2502 C CA . VAL A 1 333 ? 20.068 11.643 -4.477 1.00 98.19 333 VAL A CA 1
ATOM 2503 C C . VAL A 1 333 ? 21.226 12.565 -4.893 1.00 98.19 333 VAL A C 1
ATOM 2505 O O . VAL A 1 333 ? 21.320 12.920 -6.073 1.00 98.19 333 VAL A O 1
ATOM 2508 N N . PRO A 1 334 ? 22.136 12.941 -3.970 1.00 97.75 334 PRO A N 1
ATOM 2509 C CA . PRO A 1 334 ? 23.247 13.836 -4.297 1.00 97.75 334 PRO A CA 1
ATOM 2510 C C . PRO A 1 334 ? 24.280 13.189 -5.224 1.00 97.75 334 PRO A C 1
ATOM 2512 O O . PRO A 1 334 ? 24.731 13.803 -6.189 1.00 97.75 334 PRO A O 1
ATOM 2515 N N . ASP A 1 335 ? 24.660 11.945 -4.931 1.00 97.38 335 ASP A N 1
ATOM 2516 C CA . ASP A 1 335 ? 25.652 11.157 -5.663 1.00 97.38 335 ASP A CA 1
ATOM 2517 C C . ASP A 1 335 ? 25.584 9.674 -5.245 1.00 97.38 335 ASP A C 1
ATOM 2519 O O . ASP A 1 335 ? 25.001 9.322 -4.219 1.00 97.38 335 ASP A O 1
ATOM 2523 N N . ASN A 1 336 ? 26.207 8.781 -6.023 1.00 96.69 336 ASN A N 1
ATOM 2524 C CA . ASN A 1 336 ? 26.277 7.358 -5.675 1.00 96.69 336 ASN A CA 1
ATOM 2525 C C . ASN A 1 336 ? 27.123 7.062 -4.423 1.00 96.69 336 ASN A C 1
ATOM 2527 O O . ASN A 1 336 ? 26.908 6.032 -3.791 1.00 96.69 336 ASN A O 1
ATOM 2531 N N . ALA A 1 337 ? 28.061 7.937 -4.038 1.00 96.19 337 ALA A N 1
ATOM 2532 C CA . ALA A 1 337 ? 28.911 7.712 -2.864 1.00 96.19 337 ALA A CA 1
ATOM 2533 C C . ALA A 1 337 ? 28.117 7.817 -1.549 1.00 96.19 337 ALA A C 1
ATOM 2535 O O . ALA A 1 337 ? 28.392 7.095 -0.591 1.00 96.19 337 ALA A O 1
ATOM 2536 N N . SER A 1 338 ? 27.113 8.694 -1.516 1.00 95.19 338 SER A N 1
ATOM 2537 C CA . SER A 1 338 ? 26.180 8.882 -0.402 1.00 95.19 338 SER A CA 1
ATOM 2538 C C . SER A 1 338 ? 24.962 7.951 -0.456 1.00 95.19 338 SER A C 1
ATOM 2540 O O . SER A 1 338 ? 24.264 7.807 0.551 1.00 95.19 338 SER A O 1
ATOM 2542 N N . TRP A 1 339 ? 24.726 7.282 -1.590 1.00 98.06 339 TRP A N 1
ATOM 2543 C CA . TRP A 1 339 ? 23.607 6.363 -1.803 1.00 98.06 339 TRP A CA 1
ATOM 2544 C C . TRP A 1 339 ? 24.088 4.995 -2.301 1.00 98.06 339 TRP A C 1
ATOM 2546 O O . TRP A 1 339 ? 23.965 4.633 -3.471 1.00 98.06 339 TRP A O 1
ATOM 2556 N N . GLN A 1 340 ? 24.644 4.228 -1.364 1.00 96.94 340 GLN A N 1
ATOM 2557 C CA . GLN A 1 340 ? 25.187 2.890 -1.584 1.00 96.94 340 GLN A CA 1
ATOM 2558 C C . GLN A 1 340 ? 24.489 1.893 -0.649 1.00 96.94 340 GLN A C 1
ATOM 2560 O O . GLN A 1 340 ? 24.417 2.118 0.566 1.00 96.94 340 GLN A O 1
ATOM 2565 N N . SER A 1 341 ? 23.988 0.788 -1.202 1.00 97.50 341 SER A N 1
ATOM 2566 C CA . SER A 1 341 ? 23.519 -0.354 -0.413 1.00 97.50 341 SER A CA 1
ATOM 2567 C C . SER A 1 341 ? 24.669 -1.341 -0.154 1.00 97.50 341 SER A C 1
ATOM 2569 O O . SER A 1 341 ? 25.712 -1.276 -0.813 1.00 97.50 341 SER A O 1
ATOM 2571 N N . PRO A 1 342 ? 24.512 -2.298 0.780 1.00 96.50 342 PRO A N 1
ATOM 2572 C CA . PRO A 1 342 ? 25.518 -3.341 1.001 1.00 96.50 342 PRO A CA 1
ATOM 2573 C C . PRO A 1 342 ? 25.824 -4.214 -0.229 1.00 96.50 342 PRO A C 1
ATOM 2575 O O . PRO A 1 342 ? 26.824 -4.927 -0.227 1.00 96.50 342 PRO A O 1
ATOM 2578 N N . THR A 1 343 ? 24.969 -4.193 -1.253 1.00 95.25 343 THR A N 1
ATOM 2579 C CA . THR A 1 343 ? 25.019 -5.084 -2.423 1.00 95.25 343 THR A CA 1
ATOM 2580 C C . THR A 1 343 ? 25.308 -4.361 -3.737 1.00 95.25 343 THR A C 1
ATOM 2582 O O . THR A 1 343 ? 25.461 -5.029 -4.763 1.00 95.25 343 THR A O 1
ATOM 2585 N N . GLY A 1 344 ? 25.400 -3.028 -3.733 1.00 95.38 344 GLY A N 1
ATOM 2586 C CA . GLY A 1 344 ? 25.616 -2.263 -4.957 1.00 95.38 344 GLY A CA 1
ATOM 2587 C C . GLY A 1 344 ? 25.251 -0.785 -4.864 1.00 95.38 344 GLY A C 1
ATOM 2588 O O . GLY A 1 344 ? 24.824 -0.286 -3.818 1.00 95.38 344 GLY A O 1
ATOM 2589 N N . ALA A 1 345 ? 25.481 -0.078 -5.966 1.00 97.12 345 ALA A N 1
ATOM 2590 C CA . ALA A 1 345 ? 25.125 1.325 -6.112 1.00 97.12 345 ALA A CA 1
ATOM 2591 C C . ALA A 1 345 ? 23.602 1.495 -6.011 1.00 97.12 345 ALA A C 1
ATOM 2593 O O . ALA A 1 345 ? 22.839 0.806 -6.694 1.00 97.12 345 ALA A O 1
ATOM 2594 N N . GLY A 1 346 ? 23.164 2.415 -5.152 1.00 97.94 346 GLY A N 1
ATOM 2595 C CA . GLY A 1 346 ? 21.755 2.615 -4.833 1.00 97.94 346 GLY A CA 1
ATOM 2596 C C . GLY A 1 346 ? 21.130 1.490 -4.006 1.00 97.94 346 GLY A C 1
ATOM 2597 O O . GLY A 1 346 ? 21.714 0.428 -3.785 1.00 97.94 346 GLY A O 1
ATOM 2598 N N . TYR A 1 347 ? 19.915 1.746 -3.527 1.00 98.69 347 TYR A N 1
ATOM 2599 C CA . TYR A 1 347 ? 19.068 0.753 -2.868 1.00 98.69 347 TYR A CA 1
ATOM 2600 C C . TYR A 1 347 ? 17.979 0.301 -3.841 1.00 98.69 347 TY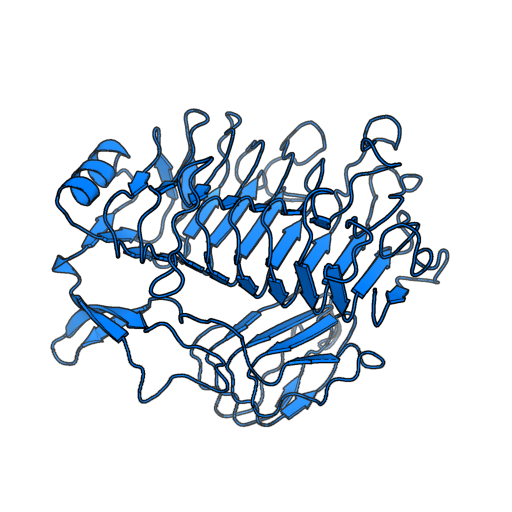R A C 1
ATOM 2602 O O . TYR A 1 347 ? 17.398 1.120 -4.550 1.00 98.69 347 TYR A O 1
ATOM 2610 N N . ALA A 1 348 ? 17.695 -1.002 -3.870 1.00 98.69 348 ALA A N 1
ATOM 2611 C CA . ALA A 1 348 ? 16.587 -1.534 -4.655 1.00 98.69 348 ALA A CA 1
ATOM 2612 C C . ALA A 1 348 ? 15.247 -0.980 -4.145 1.00 98.69 348 ALA A C 1
ATOM 2614 O O . ALA A 1 348 ? 15.040 -0.840 -2.939 1.00 98.69 348 ALA A O 1
ATOM 2615 N N . ALA A 1 349 ? 14.304 -0.741 -5.052 1.00 98.88 349 ALA A N 1
ATOM 2616 C CA . ALA A 1 349 ? 12.949 -0.355 -4.679 1.00 98.88 349 ALA A CA 1
ATOM 2617 C C . ALA A 1 349 ? 12.219 -1.482 -3.935 1.00 98.88 349 ALA A C 1
ATOM 2619 O O . ALA A 1 349 ? 11.406 -1.248 -3.050 1.00 98.88 349 ALA A O 1
ATOM 2620 N N . TYR A 1 350 ? 12.525 -2.735 -4.261 1.00 98.94 350 TYR A N 1
ATOM 2621 C CA . TYR A 1 350 ? 11.881 -3.875 -3.624 1.00 98.94 350 TYR A CA 1
ATOM 2622 C C . TYR A 1 350 ? 12.918 -4.924 -3.249 1.00 98.94 350 TYR A C 1
ATOM 2624 O O . TYR A 1 350 ? 13.485 -5.597 -4.117 1.00 98.94 350 TYR A O 1
ATOM 2632 N N . LYS A 1 351 ? 13.172 -5.053 -1.946 1.00 98.88 351 LYS A N 1
ATOM 2633 C CA . LYS A 1 351 ? 14.145 -5.981 -1.376 1.00 98.88 351 LYS A CA 1
ATOM 2634 C C . LYS A 1 351 ? 13.439 -7.127 -0.665 1.00 98.88 351 LYS A C 1
ATOM 2636 O O . LYS A 1 351 ? 12.765 -6.908 0.331 1.00 98.88 351 LYS A O 1
ATOM 2641 N N . VAL A 1 352 ? 13.679 -8.361 -1.099 1.00 98.94 352 VAL A N 1
ATOM 2642 C CA . VAL A 1 352 ? 13.314 -9.583 -0.364 1.00 98.94 352 VAL A CA 1
ATOM 2643 C C . VAL A 1 352 ? 14.548 -10.097 0.373 1.00 98.94 352 VAL A C 1
ATOM 2645 O O . VAL A 1 352 ? 15.623 -10.224 -0.222 1.00 98.94 352 VAL A O 1
ATOM 2648 N N . ALA A 1 353 ? 14.446 -10.338 1.680 1.00 98.62 353 ALA A N 1
ATOM 2649 C CA . ALA A 1 353 ? 15.545 -10.788 2.531 1.00 98.62 353 ALA A CA 1
ATOM 2650 C C . ALA A 1 353 ? 16.171 -12.096 2.027 1.00 98.62 353 ALA A C 1
ATOM 2652 O O . ALA A 1 353 ? 15.496 -12.959 1.475 1.00 98.62 353 ALA A O 1
ATOM 2653 N N . SER A 1 354 ? 17.481 -12.255 2.234 1.00 98.06 354 SER A N 1
ATOM 2654 C CA . SER A 1 354 ? 18.220 -13.436 1.766 1.00 98.06 354 SER A CA 1
ATOM 2655 C C . SER A 1 354 ? 17.791 -14.737 2.453 1.00 98.06 354 SER A C 1
ATOM 2657 O O . SER A 1 354 ? 18.062 -15.816 1.940 1.00 98.06 354 SER A O 1
ATOM 2659 N N . THR A 1 355 ? 17.125 -14.631 3.604 1.00 98.12 355 THR A N 1
ATOM 2660 C CA . THR A 1 355 ? 16.570 -15.743 4.385 1.00 98.12 355 THR A CA 1
ATOM 2661 C C . THR A 1 355 ? 15.207 -16.222 3.882 1.00 98.12 355 THR A C 1
ATOM 2663 O O . THR A 1 355 ? 14.729 -17.257 4.340 1.00 98.12 355 THR A O 1
ATOM 2666 N N . VAL A 1 356 ? 14.563 -15.491 2.967 1.00 98.75 356 VAL A N 1
ATOM 2667 C CA . VAL A 1 356 ? 13.250 -15.858 2.426 1.00 98.75 356 VAL A CA 1
ATOM 2668 C C . VAL A 1 356 ? 13.400 -16.974 1.396 1.00 98.75 356 VAL A C 1
ATOM 2670 O O . VAL A 1 356 ? 14.230 -16.924 0.488 1.00 98.75 356 VAL A O 1
ATOM 2673 N N . THR A 1 357 ? 12.564 -17.995 1.533 1.00 98.62 357 THR A N 1
ATOM 2674 C CA . THR A 1 357 ? 12.559 -19.182 0.668 1.00 98.62 357 THR A CA 1
ATOM 2675 C C . THR A 1 357 ? 11.407 -19.178 -0.329 1.00 98.62 357 THR A C 1
ATOM 2677 O O . THR A 1 357 ? 11.517 -19.799 -1.386 1.00 98.62 357 THR A O 1
ATOM 2680 N N . THR A 1 358 ? 10.326 -18.460 -0.016 1.00 98.75 358 THR A N 1
ATOM 2681 C CA . THR A 1 358 ? 9.118 -18.351 -0.837 1.00 98.75 358 THR A CA 1
ATOM 2682 C C . THR A 1 358 ? 8.635 -16.906 -0.883 1.00 98.75 358 THR A C 1
ATOM 2684 O O . THR A 1 358 ? 8.475 -16.264 0.154 1.00 98.75 358 THR A O 1
ATOM 2687 N N . HIS A 1 359 ? 8.440 -16.374 -2.087 1.00 98.88 359 HIS A N 1
ATOM 2688 C CA . HIS A 1 359 ? 7.912 -15.028 -2.305 1.00 98.88 359 HIS A CA 1
ATOM 2689 C C . HIS A 1 359 ? 7.433 -14.889 -3.750 1.00 98.88 359 HIS A C 1
ATOM 2691 O O . HIS A 1 359 ? 8.029 -15.473 -4.655 1.00 98.88 359 HIS A O 1
ATOM 2697 N N . GLU A 1 360 ? 6.400 -14.090 -3.994 1.00 98.69 360 GLU A N 1
ATOM 2698 C CA . GLU A 1 360 ? 5.910 -13.874 -5.354 1.00 98.69 360 GLU A CA 1
ATOM 2699 C C . GLU A 1 360 ? 5.482 -12.423 -5.595 1.00 98.69 360 GLU A C 1
ATOM 2701 O O . GLU A 1 360 ? 4.736 -11.845 -4.807 1.00 98.69 360 GLU A O 1
ATOM 2706 N N . ILE A 1 361 ? 5.916 -11.837 -6.712 1.00 98.81 361 ILE A N 1
ATOM 2707 C CA . ILE A 1 361 ? 5.478 -10.505 -7.150 1.00 98.81 361 ILE A CA 1
ATOM 2708 C C . ILE A 1 361 ? 4.907 -10.549 -8.571 1.00 98.81 361 ILE A C 1
ATOM 2710 O O . ILE A 1 361 ? 5.505 -11.129 -9.476 1.00 98.81 361 ILE A O 1
ATOM 2714 N N . TRP A 1 362 ? 3.755 -9.908 -8.768 1.00 98.88 362 TRP A N 1
ATOM 2715 C CA . TRP A 1 362 ? 3.047 -9.803 -10.045 1.00 98.88 362 TRP A CA 1
ATOM 2716 C C . TRP A 1 362 ? 2.830 -8.337 -10.416 1.00 98.88 362 TRP A C 1
ATOM 2718 O O . TRP A 1 362 ? 2.202 -7.609 -9.653 1.00 98.88 362 TRP A O 1
ATOM 2728 N N . GLY A 1 363 ? 3.290 -7.911 -11.593 1.00 98.56 363 GLY A N 1
ATOM 2729 C CA . GLY A 1 363 ? 3.065 -6.557 -12.101 1.00 98.56 363 GLY A CA 1
ATOM 2730 C C . GLY A 1 363 ? 3.806 -5.496 -11.291 1.00 98.56 363 GLY A C 1
ATOM 2731 O O . GLY A 1 363 ? 3.173 -4.683 -10.620 1.00 98.56 363 GLY A O 1
ATOM 2732 N N . GLY A 1 364 ? 5.139 -5.497 -11.328 1.00 98.62 364 GLY A N 1
ATOM 2733 C CA . GLY A 1 364 ? 5.969 -4.548 -10.576 1.00 98.62 364 GLY A CA 1
ATOM 2734 C C . GLY A 1 364 ? 6.637 -3.505 -11.466 1.00 98.62 364 GLY A C 1
ATOM 2735 O O . GLY A 1 364 ? 7.370 -3.871 -12.380 1.00 98.62 364 GLY A O 1
ATOM 2736 N N . GLY A 1 365 ? 6.423 -2.219 -11.189 1.00 98.69 365 GLY A N 1
ATOM 2737 C CA . GLY A 1 365 ? 7.049 -1.100 -11.896 1.00 98.69 365 GLY A CA 1
ATOM 2738 C C . GLY A 1 365 ? 7.951 -0.260 -10.999 1.00 98.69 365 GLY A C 1
ATOM 2739 O O . GLY A 1 365 ? 7.548 0.090 -9.895 1.00 98.69 365 GLY A O 1
ATOM 2740 N N . VAL A 1 366 ? 9.158 0.055 -11.477 1.00 98.88 366 VAL A N 1
ATOM 2741 C CA . VAL A 1 366 ? 10.140 0.887 -10.760 1.00 98.88 366 VAL A CA 1
ATOM 2742 C C . VAL A 1 366 ? 10.733 1.934 -11.694 1.00 98.88 366 VAL A C 1
ATOM 2744 O O . VAL A 1 366 ? 11.329 1.593 -12.720 1.00 98.88 366 VAL A O 1
ATOM 2747 N N . TYR A 1 367 ? 10.577 3.207 -11.350 1.00 98.44 367 TYR A N 1
ATOM 2748 C CA . TYR A 1 367 ? 10.980 4.329 -12.197 1.00 98.44 367 TYR A CA 1
ATOM 2749 C C . TYR A 1 367 ? 12.108 5.125 -11.536 1.00 98.44 367 TYR A C 1
ATOM 2751 O O . TYR A 1 367 ? 12.201 5.187 -10.310 1.00 98.44 367 TYR A O 1
ATOM 2759 N N . CYS A 1 368 ? 12.977 5.745 -12.334 1.00 97.81 368 CYS A N 1
ATOM 2760 C CA . CYS A 1 368 ? 13.948 6.714 -11.836 1.00 97.81 368 CYS A CA 1
ATOM 2761 C C . CYS A 1 368 ? 13.848 8.054 -12.569 1.00 97.81 368 CYS A C 1
ATOM 2763 O O . CYS A 1 368 ? 13.578 8.118 -13.770 1.00 97.81 368 CYS A O 1
ATOM 2765 N N . PHE A 1 369 ? 14.093 9.123 -11.814 1.00 97.38 369 PHE A N 1
ATOM 2766 C CA . PHE A 1 369 ? 14.207 10.494 -12.301 1.00 97.38 369 PHE A CA 1
ATOM 2767 C C . PHE A 1 369 ? 15.208 11.253 -11.422 1.00 97.38 369 PHE A C 1
ATOM 2769 O O . PHE A 1 369 ? 14.841 12.152 -10.670 1.00 97.38 369 PHE A O 1
ATOM 2776 N N . PHE A 1 370 ? 16.487 10.863 -11.464 1.00 97.12 370 PHE A N 1
ATOM 2777 C CA . PHE A 1 370 ? 17.555 11.463 -10.645 1.00 97.12 370 PHE A CA 1
ATOM 2778 C C . PHE A 1 370 ? 17.901 12.887 -11.122 1.00 97.12 370 PHE A C 1
ATOM 2780 O O . PHE A 1 370 ? 18.966 13.152 -11.678 1.00 97.12 370 PHE A O 1
ATOM 2787 N N . ASN A 1 371 ? 16.961 13.819 -10.974 1.00 94.31 371 ASN A N 1
ATOM 2788 C CA . ASN A 1 371 ? 17.035 15.168 -11.530 1.00 94.31 371 ASN A CA 1
ATOM 2789 C C . ASN A 1 371 ? 18.101 16.040 -10.854 1.00 94.31 371 ASN A C 1
ATOM 2791 O O . ASN A 1 371 ? 18.663 16.920 -11.506 1.00 94.31 371 ASN A O 1
ATOM 2795 N N . THR A 1 372 ? 18.394 15.766 -9.581 1.00 96.19 372 THR A N 1
ATOM 2796 C CA . THR A 1 372 ? 19.386 16.488 -8.779 1.00 96.19 372 THR A CA 1
ATOM 2797 C C . THR A 1 372 ? 20.794 16.153 -9.248 1.00 96.19 372 THR A C 1
ATOM 2799 O O . THR A 1 372 ? 21.625 17.045 -9.411 1.00 96.19 372 THR A O 1
ATOM 2802 N N . ASN A 1 373 ? 21.041 14.878 -9.551 1.00 96.38 373 ASN A N 1
ATOM 2803 C CA . ASN A 1 373 ? 22.273 14.430 -10.177 1.00 96.38 373 ASN A CA 1
ATOM 2804 C C . ASN A 1 373 ? 22.005 13.305 -11.187 1.00 96.38 373 ASN A C 1
ATOM 2806 O O . ASN A 1 373 ? 21.890 12.134 -10.835 1.00 96.38 373 ASN A O 1
ATOM 2810 N N . LYS A 1 374 ? 22.002 13.661 -12.477 1.00 94.94 374 LYS A N 1
ATOM 2811 C CA . LYS A 1 374 ? 21.674 12.737 -13.579 1.00 94.94 374 LYS A CA 1
ATOM 2812 C C . LYS A 1 374 ? 22.687 11.608 -13.790 1.00 94.94 374 LYS A C 1
ATOM 2814 O O . LYS A 1 374 ? 22.392 10.676 -14.531 1.00 94.94 374 LYS A O 1
ATOM 2819 N N . SER A 1 375 ? 23.877 11.708 -13.189 1.00 93.94 375 SER A N 1
ATOM 2820 C CA . SER A 1 375 ? 24.896 10.647 -13.226 1.00 93.94 375 SER A CA 1
ATOM 2821 C C . SER A 1 375 ? 24.636 9.524 -12.221 1.00 93.94 375 SER A C 1
ATOM 2823 O O . SER A 1 375 ? 25.272 8.473 -12.309 1.00 93.94 375 SER A O 1
ATOM 2825 N N . VAL A 1 376 ? 23.701 9.732 -11.286 1.00 96.62 376 VAL A N 1
ATOM 2826 C CA . VAL A 1 376 ? 23.294 8.697 -10.341 1.00 96.62 376 VAL A CA 1
ATOM 2827 C C . VAL A 1 376 ? 22.690 7.521 -11.103 1.00 96.62 376 VAL A C 1
ATOM 2829 O O . VAL A 1 376 ? 21.916 7.680 -12.052 1.00 96.62 376 VAL A O 1
ATOM 2832 N N . HIS A 1 377 ? 23.041 6.321 -10.660 1.00 95.69 377 HIS A N 1
ATOM 2833 C CA . HIS A 1 377 ? 22.423 5.087 -11.119 1.00 95.69 377 HIS A CA 1
ATOM 2834 C C . HIS A 1 377 ? 22.118 4.151 -9.950 1.00 95.69 377 HIS A C 1
ATOM 2836 O O . HIS A 1 377 ? 22.775 4.205 -8.914 1.00 95.69 377 HIS A O 1
ATOM 2842 N N . ALA A 1 378 ? 21.132 3.278 -10.129 1.00 98.12 378 ALA A N 1
ATOM 2843 C CA . ALA A 1 378 ? 20.869 2.153 -9.241 1.00 98.12 378 ALA A CA 1
ATOM 2844 C C . ALA A 1 378 ? 21.238 0.847 -9.951 1.00 98.12 378 ALA A C 1
ATOM 2846 O O . ALA A 1 378 ? 20.858 0.639 -11.104 1.00 98.12 378 ALA A O 1
ATOM 2847 N N . ASP A 1 379 ? 21.931 -0.066 -9.272 1.00 98.19 379 ASP A N 1
ATOM 2848 C CA . ASP A 1 379 ? 22.356 -1.334 -9.877 1.00 98.19 379 ASP A CA 1
ATOM 2849 C C . ASP A 1 379 ? 21.175 -2.233 -10.261 1.00 98.19 379 ASP A C 1
ATOM 2851 O O . ASP A 1 379 ? 21.252 -3.015 -11.215 1.00 98.19 379 ASP A O 1
ATOM 2855 N N . ARG A 1 380 ? 20.072 -2.146 -9.511 1.00 98.44 380 ARG A N 1
ATOM 2856 C CA . ARG A 1 380 ? 18.875 -2.969 -9.705 1.00 98.44 380 ARG A CA 1
ATOM 2857 C C . ARG A 1 380 ? 17.625 -2.297 -9.149 1.00 98.44 380 ARG A C 1
ATOM 2859 O O . ARG A 1 380 ? 17.697 -1.592 -8.148 1.00 98.44 380 ARG A O 1
ATOM 2866 N N . ALA A 1 381 ? 16.477 -2.569 -9.763 1.00 98.75 381 ALA A N 1
ATOM 2867 C CA . ALA A 1 381 ? 15.176 -2.168 -9.227 1.00 98.75 381 ALA A CA 1
ATOM 2868 C C . ALA A 1 381 ? 14.659 -3.146 -8.161 1.00 98.75 381 ALA A C 1
ATOM 2870 O O . ALA A 1 381 ? 14.158 -2.727 -7.119 1.00 98.75 381 ALA A O 1
ATOM 2871 N N . PHE A 1 382 ? 14.819 -4.445 -8.410 1.00 98.88 382 PHE A N 1
ATOM 2872 C CA . PHE A 1 382 ? 14.392 -5.522 -7.524 1.00 98.88 382 PHE A CA 1
ATOM 2873 C C . PHE A 1 382 ? 15.610 -6.314 -7.033 1.00 98.88 382 PHE A C 1
ATOM 2875 O O . PHE A 1 382 ? 16.507 -6.664 -7.810 1.00 98.88 382 PHE A O 1
ATOM 2882 N N . GLU A 1 383 ? 15.642 -6.622 -5.740 1.00 98.75 383 GLU A N 1
ATOM 2883 C CA . GLU A 1 383 ? 16.682 -7.447 -5.128 1.00 98.75 383 GLU A CA 1
ATOM 2884 C C . GLU A 1 383 ? 16.052 -8.588 -4.336 1.00 98.75 383 GLU A C 1
ATOM 2886 O O . GLU A 1 383 ? 15.335 -8.364 -3.365 1.00 98.75 383 GLU A O 1
ATOM 2891 N N . VAL A 1 384 ? 16.322 -9.826 -4.740 1.00 98.69 384 VAL A N 1
ATOM 2892 C CA . VAL A 1 384 ? 15.682 -11.016 -4.155 1.00 98.69 384 VAL A CA 1
ATOM 2893 C C . VAL A 1 384 ? 16.692 -12.151 -3.950 1.00 98.69 384 VAL A C 1
ATOM 2895 O O . VAL A 1 384 ? 17.721 -12.168 -4.626 1.00 98.69 384 VAL A O 1
ATOM 2898 N N . PRO A 1 385 ? 16.463 -13.124 -3.055 1.00 98.00 385 PRO A N 1
ATOM 2899 C CA . PRO A 1 385 ? 17.289 -14.328 -3.025 1.00 98.00 385 PRO A CA 1
ATOM 2900 C C . PRO A 1 385 ? 17.086 -15.171 -4.293 1.00 98.00 385 PRO A C 1
ATOM 2902 O O . PRO A 1 385 ? 15.995 -15.240 -4.857 1.00 98.00 385 PRO A O 1
ATOM 2905 N N . GLN A 1 386 ? 18.147 -15.846 -4.734 1.00 95.50 386 GLN A N 1
ATOM 2906 C CA . GLN A 1 386 ? 18.091 -16.806 -5.838 1.00 95.50 386 GLN A CA 1
ATOM 2907 C C . GLN A 1 386 ? 17.652 -18.178 -5.316 1.00 95.50 386 GLN A C 1
ATOM 2909 O O . GLN A 1 386 ? 18.466 -19.074 -5.106 1.00 95.50 386 GLN A O 1
ATOM 2914 N N . THR A 1 387 ? 16.354 -18.327 -5.064 1.00 95.19 387 THR A N 1
ATOM 2915 C CA . THR A 1 387 ? 15.738 -19.582 -4.616 1.00 95.19 387 THR A CA 1
ATOM 2916 C C . THR A 1 387 ? 14.540 -19.915 -5.505 1.00 95.19 387 THR A C 1
ATOM 2918 O O . THR A 1 387 ? 13.834 -19.027 -5.974 1.00 95.19 387 THR A O 1
ATOM 2921 N N . ALA A 1 388 ? 14.283 -21.206 -5.744 1.00 96.12 388 ALA A N 1
ATOM 2922 C CA . ALA A 1 388 ? 13.223 -21.649 -6.664 1.00 96.12 388 ALA A CA 1
ATOM 2923 C C . ALA A 1 388 ? 11.799 -21.232 -6.231 1.00 96.12 388 ALA A C 1
ATOM 2925 O O . ALA A 1 388 ? 10.881 -21.194 -7.051 1.00 96.12 388 ALA A O 1
ATOM 2926 N N . GLY A 1 389 ? 11.603 -20.948 -4.940 1.00 98.12 389 GLY A N 1
ATOM 2927 C CA . GLY A 1 389 ? 10.335 -20.467 -4.393 1.00 98.12 389 GLY A CA 1
ATOM 2928 C C . GLY A 1 389 ? 10.134 -18.954 -4.505 1.00 98.12 389 GLY A C 1
ATOM 2929 O O . GLY A 1 389 ? 9.049 -18.482 -4.175 1.00 98.12 389 GLY A O 1
ATOM 2930 N N . VAL A 1 390 ? 11.137 -18.196 -4.960 1.00 98.75 390 VAL A N 1
ATOM 2931 C CA . VAL A 1 390 ? 11.064 -16.737 -5.095 1.00 98.75 390 VAL A CA 1
ATOM 2932 C C . VAL A 1 390 ? 10.952 -16.354 -6.561 1.00 98.75 390 VAL A C 1
ATOM 2934 O O . VAL A 1 390 ? 11.913 -16.493 -7.315 1.00 98.75 390 VAL A O 1
ATOM 2937 N N . LYS A 1 391 ? 9.767 -15.877 -6.949 1.00 98.69 391 LYS A N 1
ATOM 2938 C CA . LYS A 1 391 ? 9.362 -15.680 -8.344 1.00 98.69 391 LYS A CA 1
ATOM 2939 C C . LYS A 1 391 ? 8.873 -14.263 -8.600 1.00 98.69 391 LYS A C 1
ATOM 2941 O O . LYS A 1 391 ? 8.312 -13.609 -7.719 1.00 98.69 391 LYS A O 1
ATOM 2946 N N . ALA A 1 392 ? 9.053 -13.802 -9.831 1.00 98.62 392 ALA A N 1
ATOM 2947 C CA . ALA A 1 392 ? 8.484 -12.541 -10.284 1.00 98.62 392 ALA A CA 1
ATOM 2948 C C . ALA A 1 392 ? 7.845 -12.680 -11.664 1.00 98.62 392 ALA A C 1
ATOM 2950 O O . ALA A 1 392 ? 8.345 -13.409 -12.522 1.00 98.62 392 ALA A O 1
ATOM 2951 N N . HIS A 1 393 ? 6.768 -11.930 -11.881 1.00 98.44 393 HIS A N 1
ATOM 2952 C CA . HIS A 1 393 ? 5.965 -11.957 -13.096 1.00 98.44 393 HIS A CA 1
ATOM 2953 C C . HIS A 1 393 ? 5.646 -10.531 -13.534 1.00 98.44 393 HIS A C 1
ATOM 2955 O O . HIS A 1 393 ? 5.035 -9.768 -12.790 1.00 98.44 393 HIS A O 1
ATOM 2961 N N . GLY A 1 394 ? 6.040 -10.172 -14.752 1.00 97.81 394 GLY A N 1
ATOM 2962 C CA . GLY A 1 394 ? 5.738 -8.872 -15.339 1.00 97.81 394 GLY A CA 1
ATOM 2963 C C . GLY A 1 394 ? 6.376 -7.700 -14.590 1.00 97.81 394 GLY A C 1
ATOM 2964 O O . GLY A 1 394 ? 5.678 -6.906 -13.962 1.00 97.81 394 GLY A O 1
ATOM 2965 N N . LEU A 1 395 ? 7.703 -7.586 -14.663 1.00 98.62 395 LEU A N 1
ATOM 2966 C CA . LEU A 1 395 ? 8.453 -6.463 -14.106 1.00 98.62 395 LEU A CA 1
ATOM 2967 C C . LEU A 1 395 ? 8.796 -5.431 -15.185 1.00 98.62 395 LEU A C 1
ATOM 2969 O O . LEU A 1 395 ? 9.121 -5.790 -16.322 1.00 98.62 395 LEU A O 1
ATOM 2973 N N . VAL A 1 396 ? 8.757 -4.152 -14.817 1.00 98.00 396 VAL A N 1
ATOM 2974 C CA . VAL A 1 396 ? 9.119 -3.028 -15.682 1.00 98.00 396 VAL A CA 1
ATOM 2975 C C . VAL A 1 396 ? 10.020 -2.034 -14.949 1.00 98.00 396 VAL A C 1
ATOM 2977 O O . VAL A 1 396 ? 9.778 -1.701 -13.790 1.00 98.00 396 VAL A O 1
ATOM 2980 N N . THR A 1 397 ? 11.055 -1.547 -15.630 1.00 98.19 397 THR A N 1
ATOM 2981 C CA . THR A 1 397 ? 11.864 -0.410 -15.178 1.00 98.19 397 THR A CA 1
ATOM 2982 C C . THR A 1 397 ? 11.847 0.713 -16.202 1.00 98.19 397 THR A C 1
ATOM 2984 O O . THR A 1 397 ? 11.771 0.458 -17.405 1.00 98.19 397 THR A O 1
ATOM 2987 N N . VAL A 1 398 ? 11.891 1.964 -15.743 1.00 97.38 398 VAL A N 1
ATOM 2988 C CA . VAL A 1 398 ? 11.805 3.143 -16.620 1.00 97.38 398 VAL A CA 1
ATOM 2989 C C . VAL A 1 398 ? 12.753 4.237 -16.128 1.00 97.38 398 VAL A C 1
ATOM 2991 O O . VAL A 1 398 ? 12.767 4.543 -14.942 1.00 97.38 398 VAL A O 1
ATOM 2994 N N . SER A 1 399 ? 13.522 4.847 -17.034 1.00 97.06 399 SER A N 1
ATOM 2995 C CA . SER A 1 399 ? 14.170 6.144 -16.782 1.00 97.06 399 SER A CA 1
ATOM 2996 C C . SER A 1 399 ? 13.302 7.245 -17.379 1.00 97.06 399 SER A C 1
ATOM 2998 O O . SER A 1 399 ? 13.048 7.255 -18.588 1.00 97.06 399 SER A O 1
ATOM 3000 N N . LEU A 1 400 ? 12.802 8.145 -16.536 1.00 95.56 400 LEU A N 1
ATOM 3001 C CA . LEU A 1 400 ? 11.920 9.228 -16.955 1.00 95.56 400 LEU A CA 1
ATOM 3002 C C . LEU A 1 400 ? 12.755 10.324 -17.627 1.00 95.56 400 LEU A C 1
ATOM 3004 O O . LEU A 1 400 ? 13.649 10.913 -17.023 1.00 95.56 400 LEU A O 1
ATOM 3008 N N . GLY A 1 401 ? 12.500 10.583 -18.909 1.00 92.94 401 GLY A N 1
ATOM 3009 C CA . GLY A 1 401 ? 13.214 11.602 -19.683 1.00 92.94 401 GLY A CA 1
ATOM 3010 C C . GLY A 1 401 ? 14.731 11.387 -19.747 1.00 92.94 401 GLY A C 1
ATOM 3011 O O . GLY A 1 401 ? 15.477 12.366 -19.686 1.00 92.94 401 GLY A O 1
ATOM 3012 N N . ASP A 1 402 ? 15.183 10.126 -19.800 1.00 90.44 402 ASP A N 1
ATOM 3013 C CA . ASP A 1 402 ? 16.605 9.739 -19.821 1.00 90.44 402 ASP A CA 1
ATOM 3014 C C . ASP A 1 402 ? 17.413 10.352 -18.646 1.00 90.44 402 ASP A C 1
ATOM 3016 O O . ASP A 1 402 ? 18.586 10.708 -18.780 1.00 90.44 402 ASP A O 1
ATOM 3020 N N . THR A 1 403 ? 16.771 10.535 -17.483 1.00 93.75 403 THR A N 1
ATOM 3021 C CA . THR A 1 403 ? 17.350 11.201 -16.307 1.00 93.75 403 THR A CA 1
ATOM 3022 C C . THR A 1 403 ? 17.683 10.189 -15.213 1.00 93.75 403 THR A C 1
ATOM 3024 O O . THR A 1 403 ? 16.859 9.860 -14.360 1.00 93.75 403 THR A O 1
ATOM 3027 N N . GLY A 1 404 ? 18.934 9.725 -15.225 1.00 94.06 404 GLY A N 1
ATOM 3028 C CA . GLY A 1 404 ? 19.398 8.651 -14.351 1.00 94.06 404 GLY A CA 1
ATOM 3029 C C . GLY A 1 404 ? 19.278 7.269 -14.992 1.00 94.06 404 GLY A C 1
ATOM 3030 O O . GLY A 1 404 ? 18.705 7.115 -16.071 1.00 94.06 404 GLY A O 1
ATOM 3031 N N . THR A 1 405 ? 19.849 6.248 -14.348 1.00 95.38 405 THR A N 1
ATOM 3032 C CA . THR A 1 405 ? 19.865 4.870 -14.877 1.00 95.38 405 THR A CA 1
ATOM 3033 C C . THR A 1 405 ? 19.492 3.843 -13.810 1.00 95.38 405 THR A C 1
ATOM 3035 O O . THR A 1 405 ? 19.877 3.966 -12.652 1.00 95.38 405 THR A O 1
ATOM 3038 N N . ILE A 1 406 ? 18.767 2.801 -14.218 1.00 97.88 406 ILE A N 1
ATOM 3039 C CA . ILE A 1 406 ? 18.624 1.545 -13.476 1.00 97.88 406 ILE A CA 1
ATOM 3040 C C . ILE A 1 406 ? 19.318 0.461 -14.307 1.00 97.88 406 ILE A C 1
ATOM 3042 O O . ILE A 1 406 ? 18.895 0.187 -15.431 1.00 97.88 406 ILE A O 1
ATOM 3046 N N . SER A 1 407 ? 20.387 -0.136 -13.780 1.00 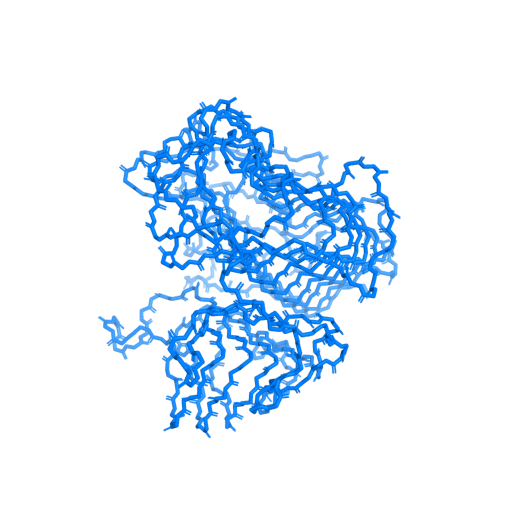97.31 407 SER A N 1
ATOM 3047 C CA . SER A 1 407 ? 21.287 -1.019 -14.539 1.00 97.31 407 SER A CA 1
ATOM 3048 C C . SER A 1 407 ? 20.725 -2.424 -14.775 1.00 97.31 407 SER A C 1
ATOM 3050 O O . SER A 1 407 ? 21.160 -3.117 -15.694 1.00 97.31 407 SER A O 1
ATOM 3052 N N . SER A 1 408 ? 19.760 -2.862 -13.966 1.00 98.06 408 SER A N 1
ATOM 3053 C CA . SER A 1 408 ? 19.067 -4.137 -14.155 1.00 98.06 408 SER A CA 1
ATOM 3054 C C . SER A 1 408 ? 17.654 -4.119 -13.583 1.00 98.06 408 SER A C 1
ATOM 3056 O O . SER A 1 408 ? 17.360 -3.386 -12.638 1.00 98.06 408 SER A O 1
ATOM 3058 N N . VAL A 1 409 ? 16.768 -4.953 -14.127 1.00 98.56 409 VAL A N 1
ATOM 3059 C CA . VAL A 1 409 ? 15.424 -5.121 -13.563 1.00 98.56 409 VAL A CA 1
ATOM 3060 C C . VAL A 1 409 ? 15.533 -5.812 -12.205 1.00 98.56 409 VAL A C 1
ATOM 3062 O O . VAL A 1 409 ? 15.137 -5.244 -11.194 1.00 98.56 409 VAL A O 1
ATOM 3065 N N . ILE A 1 410 ? 16.132 -7.002 -12.148 1.00 98.62 410 ILE A N 1
ATOM 3066 C CA . ILE A 1 410 ? 16.199 -7.812 -10.926 1.00 98.62 410 ILE A CA 1
ATOM 3067 C C . ILE A 1 410 ? 17.546 -8.517 -10.807 1.00 98.62 410 ILE A C 1
ATOM 3069 O O . ILE A 1 410 ? 17.916 -9.279 -11.691 1.00 98.62 410 ILE A O 1
ATOM 3073 N N . ASN A 1 411 ? 18.293 -8.303 -9.720 1.00 96.50 411 ASN A N 1
ATOM 3074 C CA . ASN A 1 411 ? 19.562 -9.007 -9.453 1.00 96.50 411 ASN A CA 1
ATOM 3075 C C . ASN A 1 411 ? 20.580 -9.057 -10.625 1.00 96.50 411 ASN A C 1
ATOM 3077 O O . ASN A 1 411 ? 21.292 -10.050 -10.771 1.00 96.50 411 ASN A O 1
ATOM 3081 N N . GLY A 1 412 ? 20.653 -8.040 -11.489 1.00 96.38 412 GLY A N 1
ATOM 3082 C CA . GLY A 1 412 ? 21.505 -8.069 -12.692 1.00 96.38 412 GLY A CA 1
ATOM 3083 C C . GLY A 1 412 ? 20.841 -8.658 -13.948 1.00 96.38 412 GLY A C 1
ATOM 3084 O O . GLY A 1 412 ? 21.405 -8.579 -15.035 1.00 96.38 412 GLY A O 1
ATOM 3085 N N . VAL A 1 413 ? 19.633 -9.212 -13.838 1.00 97.56 413 VAL A N 1
ATOM 3086 C CA . VAL A 1 413 ? 18.829 -9.769 -14.937 1.00 97.56 413 VAL A CA 1
ATOM 3087 C C . VAL A 1 413 ? 17.844 -8.723 -15.468 1.00 97.56 413 VAL A C 1
ATOM 3089 O O . VAL A 1 413 ? 17.378 -7.842 -14.745 1.00 97.56 413 VAL A O 1
ATOM 3092 N N . GLY A 1 414 ? 17.524 -8.819 -16.759 1.00 95.88 414 GLY A N 1
ATOM 3093 C CA . GLY A 1 414 ? 16.601 -7.924 -17.458 1.00 95.88 414 GLY A CA 1
ATOM 3094 C C . GLY A 1 414 ? 17.286 -6.758 -18.169 1.00 95.88 414 GLY A C 1
ATOM 3095 O O . GLY A 1 414 ? 16.661 -6.159 -19.026 1.00 95.88 414 GLY A O 1
ATOM 3096 N N . GLY A 1 415 ? 18.566 -6.480 -17.899 1.00 95.00 415 GLY A N 1
ATOM 3097 C CA . GLY A 1 415 ? 19.324 -5.403 -18.551 1.00 95.00 415 GLY A CA 1
ATOM 3098 C C . GLY A 1 415 ? 18.975 -3.999 -18.044 1.00 95.00 415 GLY A C 1
ATOM 3099 O O . GLY A 1 415 ? 18.051 -3.821 -17.248 1.00 95.00 415 GLY A O 1
ATOM 3100 N N . ALA A 1 416 ? 19.739 -3.005 -18.492 1.00 94.88 416 ALA A N 1
ATOM 3101 C CA . ALA A 1 416 ? 19.547 -1.617 -18.089 1.00 94.88 416 ALA A CA 1
ATOM 3102 C C . ALA A 1 416 ? 18.334 -0.984 -18.780 1.00 94.88 416 ALA A C 1
ATOM 3104 O O . ALA A 1 416 ? 17.934 -1.393 -19.872 1.00 94.88 416 ALA A O 1
ATOM 3105 N N . VAL A 1 417 ? 17.773 0.053 -18.160 1.00 92.50 417 VAL A N 1
ATOM 3106 C CA . VAL A 1 417 ? 16.875 0.979 -18.867 1.00 92.50 417 VAL A CA 1
ATOM 3107 C C . VAL A 1 417 ? 17.592 1.540 -20.108 1.00 92.50 417 VAL A C 1
ATOM 3109 O O . VAL A 1 417 ? 18.779 1.862 -20.011 1.00 92.50 417 VAL A O 1
ATOM 3112 N N . PRO A 1 418 ? 16.935 1.646 -21.278 1.00 84.19 418 PRO A N 1
ATOM 3113 C CA . PRO A 1 418 ? 17.594 2.145 -22.479 1.00 84.19 418 PRO A CA 1
ATOM 3114 C C . PRO A 1 418 ? 17.986 3.614 -22.290 1.00 84.19 418 PRO A C 1
ATOM 3116 O O . PRO A 1 418 ? 17.130 4.434 -21.976 1.00 84.19 418 PRO A O 1
ATOM 3119 N N . THR A 1 419 ? 19.262 3.952 -22.483 1.00 72.00 419 THR A N 1
ATOM 3120 C CA . THR A 1 419 ? 19.755 5.336 -22.424 1.00 72.00 419 THR A CA 1
ATOM 3121 C C . THR A 1 419 ? 20.823 5.581 -23.508 1.00 72.00 419 THR A C 1
ATOM 3123 O O . THR A 1 419 ? 21.828 4.867 -23.547 1.00 72.00 419 THR A O 1
ATOM 3126 N N . PRO A 1 420 ? 20.640 6.572 -24.412 1.00 70.94 420 PRO A N 1
ATOM 3127 C CA . PRO A 1 420 ? 19.435 7.389 -24.588 1.00 70.94 420 PRO A CA 1
ATOM 3128 C C . PRO A 1 420 ? 18.298 6.580 -25.240 1.00 70.94 420 PRO A C 1
ATOM 3130 O O . PRO A 1 420 ? 18.508 5.932 -26.264 1.00 70.94 420 PRO A O 1
ATOM 3133 N N . ALA A 1 421 ? 17.086 6.644 -24.686 1.00 66.06 421 ALA A N 1
ATOM 3134 C CA . ALA A 1 421 ? 15.897 6.060 -25.313 1.00 66.06 421 ALA A CA 1
ATOM 3135 C C . ALA A 1 421 ? 15.225 7.005 -26.320 1.00 66.06 421 ALA A C 1
ATOM 3137 O O . ALA A 1 421 ? 14.375 6.569 -27.096 1.00 66.06 421 ALA A O 1
ATOM 3138 N N . GLY A 1 422 ? 15.565 8.299 -26.294 1.00 61.62 422 GLY A N 1
ATOM 3139 C CA . GLY A 1 422 ? 14.839 9.305 -27.066 1.00 61.62 422 GLY A CA 1
ATOM 3140 C C . GLY A 1 422 ? 13.488 9.654 -26.434 1.00 61.62 422 GLY A C 1
ATOM 3141 O O . GLY A 1 422 ? 12.527 9.860 -27.171 1.00 61.62 422 GLY A O 1
ATOM 3142 N N . ASN A 1 423 ? 13.460 9.769 -25.093 1.00 66.00 423 ASN A N 1
ATOM 3143 C CA . ASN A 1 423 ? 12.326 10.126 -24.220 1.00 66.00 423 ASN A CA 1
ATOM 3144 C C . ASN A 1 423 ? 11.470 8.948 -23.684 1.00 66.00 423 ASN A C 1
ATOM 3146 O O . ASN A 1 423 ? 10.351 8.722 -24.136 1.00 66.00 423 ASN A O 1
ATOM 3150 N N . THR A 1 424 ? 11.963 8.286 -22.624 1.00 86.62 424 THR A N 1
ATOM 3151 C CA . THR A 1 424 ? 11.201 7.400 -21.706 1.00 86.62 424 THR A CA 1
ATOM 3152 C C . THR A 1 424 ? 10.704 6.076 -22.313 1.00 86.62 424 THR A C 1
ATOM 3154 O O . THR A 1 424 ? 9.514 5.901 -22.580 1.00 86.62 424 THR A O 1
ATOM 3157 N N . ALA A 1 425 ? 11.603 5.097 -22.479 1.00 90.19 425 ALA A N 1
ATOM 3158 C CA . ALA A 1 425 ? 11.242 3.732 -22.885 1.00 90.19 425 ALA A CA 1
ATOM 3159 C C . ALA A 1 425 ? 11.299 2.742 -21.702 1.00 90.19 425 ALA A C 1
ATOM 3161 O O . ALA A 1 425 ? 12.287 2.735 -20.963 1.00 90.19 425 ALA A O 1
ATOM 3162 N N . PRO A 1 426 ? 10.284 1.873 -21.526 1.00 92.75 426 PRO A N 1
ATOM 3163 C CA . PRO A 1 426 ? 10.315 0.844 -20.497 1.00 92.75 426 PRO A CA 1
ATOM 3164 C C . PRO A 1 426 ? 11.240 -0.313 -20.884 1.00 92.75 426 PRO A C 1
ATOM 3166 O O . PRO A 1 426 ? 11.195 -0.806 -22.012 1.00 92.75 426 PRO A O 1
ATOM 3169 N N . ASN A 1 427 ? 11.996 -0.817 -19.914 1.00 94.31 427 ASN A N 1
ATOM 3170 C CA . ASN A 1 427 ? 12.632 -2.124 -19.988 1.00 94.31 427 ASN A CA 1
ATOM 3171 C C . ASN A 1 427 ? 11.782 -3.166 -19.251 1.00 94.31 427 ASN A C 1
ATOM 3173 O O . ASN A 1 427 ? 11.217 -2.875 -18.199 1.00 94.31 427 ASN A O 1
ATOM 3177 N N . ARG A 1 428 ? 11.655 -4.374 -19.805 1.00 95.06 428 ARG A N 1
ATOM 3178 C CA . ARG A 1 428 ? 10.651 -5.361 -19.385 1.00 95.06 428 ARG A CA 1
ATOM 3179 C C . ARG A 1 428 ? 11.274 -6.720 -19.121 1.00 95.06 428 ARG A C 1
ATOM 3181 O O . ARG A 1 428 ? 12.028 -7.234 -19.940 1.00 95.06 428 ARG A O 1
ATOM 3188 N N . LEU A 1 429 ? 10.855 -7.351 -18.029 1.00 97.25 429 LEU A N 1
ATOM 3189 C CA . LEU A 1 429 ? 11.167 -8.741 -17.719 1.00 97.25 429 LEU A CA 1
ATOM 3190 C C . LEU A 1 429 ? 9.870 -9.495 -17.418 1.00 97.25 429 LEU A C 1
ATOM 3192 O O . LEU A 1 429 ? 9.227 -9.266 -16.397 1.00 97.25 429 LEU A O 1
ATOM 3196 N N . ALA A 1 430 ? 9.474 -10.392 -18.321 1.00 97.06 430 ALA A N 1
ATOM 3197 C CA . ALA A 1 430 ? 8.204 -11.109 -18.205 1.00 97.06 430 ALA A CA 1
ATOM 3198 C C . ALA A 1 430 ? 8.172 -12.086 -17.018 1.00 97.06 430 ALA A C 1
ATOM 3200 O O . ALA A 1 430 ? 7.126 -12.245 -16.392 1.00 97.06 430 ALA A O 1
ATOM 3201 N N . SER A 1 431 ? 9.302 -12.720 -16.698 1.00 96.75 431 SER A N 1
ATOM 3202 C CA . SER A 1 431 ? 9.408 -13.692 -15.609 1.00 96.75 431 SER A CA 1
ATOM 3203 C C . SER A 1 431 ? 10.817 -13.751 -15.022 1.00 96.75 431 SER A C 1
ATOM 3205 O O . SER A 1 431 ? 11.796 -13.522 -15.734 1.00 96.75 431 SER A O 1
ATOM 3207 N N . TYR A 1 432 ? 10.916 -14.127 -13.750 1.00 97.31 432 TYR A N 1
ATOM 3208 C CA . TYR A 1 432 ? 12.168 -14.432 -13.059 1.00 97.31 432 TYR A CA 1
ATOM 3209 C C . TYR A 1 432 ? 11.995 -15.648 -12.143 1.00 97.31 432 TYR A C 1
ATOM 3211 O O . TYR A 1 432 ? 11.017 -15.685 -11.393 1.00 97.31 432 TYR A O 1
ATOM 3219 N N . ASN A 1 433 ? 12.992 -16.546 -12.200 1.00 89.25 433 ASN A N 1
ATOM 3220 C CA . ASN A 1 433 ? 13.068 -17.879 -11.582 1.00 89.25 433 ASN A CA 1
ATOM 3221 C C . ASN A 1 433 ? 12.009 -18.884 -12.049 1.00 89.25 433 ASN A C 1
ATOM 3223 O O . ASN A 1 433 ? 10.817 -18.754 -11.688 1.00 89.25 433 ASN A O 1
#